Protein AF-A0A3D2IPS2-F1 (afdb_monomer_lite)

Secondary structure (DSSP, 8-state):
--PPP----PPPPSS-SEEEEEEEEEE-HHHHHTT-HHHHHHHHHHHS---SSSSEEEEEEEES-S----BSS-BTTBTT-SEE--TT----TTS---EETTTTEE-SS---TTSBS-SSS-EEEEEE-TT--BTTB--TT--EEEEEE-S-SS-TTS---TTTS-TTSHHHHHHHHHHHHHHS-EEEEEEEEES-B-HHHH-B---TTS--SS-TTS-SSB-HHHHHHHHHSSTTTT--SS-SSS---EEEEEEESTT---HHHHHHHTTTEEEEEE-SSPPPTT-S--SPEE-TTSPEEP-HHHHHT-GGGHHHHSSTTHHHHHHHHHHHHHHHHHH-SSSTTTT-----EEEEHHHHHHTTHHHHHHHHHHHHHHHHH-TTTT------SS--

Sequence (396 aa):
LSGQEDETAPVRSTNPQRKRTILLYDCGSDLETDAGLASYNLKQILRSRFSSDDDITFLVMTGGSHKWQLDNDNDPGNENGYLTFPEGSNLPGDAVVPYDFNNRTYGDEQSDPESQISNVYNQIWEARGADAKINNEDDPNAGKLVLLDGDGITGDNEPVQATEELMSDPAILKAFINYGAANYPAEKYDLILWDHGGGPKSGFGVDEHHDDSDDWSAPSIMSFEGIIEALSDNAVTNNDADGDGRKDKFDFINFDACLMNSVELALVMADYTDYYIASAETEPGYGQYYGPCADQDGKQYKGWLDELGNPANDEKYNAADGTYELGKVIVDDFYNFYEKETGDGASQEGTLAVVDTKKMMDSQFVNTLTALTDVIRAEAGNVEEDGLHFYDELKS

Radius of gyration: 22.58 Å; chains: 1; bounding box: 70×54×57 Å

Structure (mmCIF, N/CA/C/O backbone):
data_AF-A0A3D2IPS2-F1
#
_entry.id   AF-A0A3D2IPS2-F1
#
loop_
_atom_site.group_PDB
_atom_site.id
_atom_site.type_symbol
_atom_site.label_atom_id
_atom_site.label_alt_id
_atom_site.label_comp_id
_atom_site.label_asym_id
_atom_site.label_entity_id
_atom_site.label_seq_id
_atom_site.pdbx_PDB_ins_code
_atom_site.Cartn_x
_atom_site.Cartn_y
_atom_site.Cartn_z
_atom_site.occupancy
_atom_site.B_iso_or_equiv
_atom_site.auth_seq_id
_atom_site.auth_comp_id
_atom_site.auth_asym_id
_atom_site.auth_atom_id
_atom_site.pdbx_PDB_model_num
ATOM 1 N N . LEU A 1 1 ? -28.437 -14.613 -19.390 1.00 38.91 1 LEU A N 1
ATOM 2 C CA . LEU A 1 1 ? -28.383 -15.186 -18.028 1.00 38.91 1 LEU A CA 1
ATOM 3 C C . LEU A 1 1 ? -28.128 -16.684 -18.144 1.00 38.91 1 LEU A C 1
ATOM 5 O O . LEU A 1 1 ? -29.037 -17.493 -18.012 1.00 38.91 1 LEU A O 1
ATOM 9 N N . SER A 1 2 ? -26.895 -17.028 -18.495 1.00 31.05 2 SER A N 1
ATOM 10 C CA . SER A 1 2 ? -26.326 -18.368 -18.368 1.00 31.05 2 SER A CA 1
ATOM 11 C C . SER A 1 2 ? -25.136 -18.178 -17.445 1.00 31.05 2 SER A C 1
ATOM 13 O O . SER A 1 2 ? -24.244 -17.408 -17.791 1.00 31.05 2 SER A O 1
ATOM 15 N N . GLY A 1 3 ? -25.217 -18.761 -16.250 1.00 35.22 3 GLY A N 1
ATOM 16 C CA . GLY A 1 3 ? -24.200 -18.623 -15.219 1.00 35.22 3 GLY A CA 1
ATOM 17 C C . GLY A 1 3 ? -22.867 -19.186 -15.689 1.00 35.22 3 GLY A C 1
ATOM 18 O O . GLY A 1 3 ? -22.812 -20.316 -16.177 1.00 35.22 3 GLY A O 1
ATOM 19 N N . GLN A 1 4 ? -21.826 -18.377 -15.545 1.00 30.58 4 GLN A N 1
ATOM 20 C CA . GLN A 1 4 ? -20.520 -18.893 -15.180 1.00 30.58 4 GLN A CA 1
ATOM 21 C C . GLN A 1 4 ? -20.564 -19.091 -13.668 1.00 30.58 4 GLN A C 1
ATOM 23 O O . GLN A 1 4 ? -21.071 -18.239 -12.938 1.00 30.58 4 GLN A O 1
ATOM 28 N N . GLU A 1 5 ? -20.187 -20.288 -13.242 1.00 33.06 5 GLU A N 1
ATOM 29 C CA . GLU A 1 5 ? -19.979 -20.610 -11.840 1.00 33.06 5 GLU A CA 1
ATOM 30 C C . GLU A 1 5 ? -18.880 -19.675 -11.325 1.00 33.06 5 GLU A C 1
ATOM 32 O O . GLU A 1 5 ? -17.819 -19.602 -11.940 1.00 33.06 5 GLU A O 1
ATOM 37 N N . ASP A 1 6 ? -19.178 -18.931 -10.256 1.00 36.41 6 ASP A N 1
ATOM 38 C CA . ASP A 1 6 ? -18.182 -18.239 -9.436 1.00 36.41 6 ASP A CA 1
ATOM 39 C C . ASP A 1 6 ? -17.097 -19.264 -9.088 1.00 36.41 6 ASP A C 1
ATOM 41 O O . ASP A 1 6 ? -17.356 -20.218 -8.342 1.00 36.41 6 ASP A O 1
ATOM 45 N N . GLU A 1 7 ? -15.900 -19.107 -9.651 1.00 40.72 7 GLU A N 1
ATOM 46 C CA . GLU A 1 7 ? -14.725 -19.738 -9.073 1.00 40.72 7 GLU A CA 1
ATOM 47 C C . GLU A 1 7 ? -14.588 -19.155 -7.672 1.00 40.72 7 GLU A C 1
ATOM 49 O O . GLU A 1 7 ? -14.334 -17.968 -7.483 1.00 40.72 7 GLU A O 1
ATOM 54 N N . THR A 1 8 ? -14.866 -19.988 -6.670 1.00 45.81 8 THR A N 1
ATOM 55 C CA . THR A 1 8 ? -14.713 -19.626 -5.265 1.00 45.81 8 THR A CA 1
ATOM 56 C C . THR A 1 8 ? -13.324 -19.031 -5.075 1.00 45.81 8 THR A C 1
ATOM 58 O O . THR A 1 8 ? -12.347 -19.715 -5.392 1.00 45.81 8 THR A O 1
ATOM 61 N N . ALA A 1 9 ? -13.252 -17.791 -4.580 1.00 46.38 9 ALA A N 1
ATOM 62 C CA . ALA A 1 9 ? -11.997 -17.102 -4.302 1.00 46.38 9 ALA A CA 1
ATOM 63 C C . ALA A 1 9 ? -10.993 -18.050 -3.611 1.00 46.38 9 ALA A C 1
ATOM 65 O O . ALA A 1 9 ? -11.408 -18.869 -2.779 1.00 46.38 9 ALA A O 1
ATOM 66 N N . PRO A 1 10 ? -9.692 -17.985 -3.956 1.00 53.47 10 PRO A N 1
ATOM 67 C CA . PRO A 1 10 ? -8.694 -18.869 -3.371 1.00 53.47 10 PRO A CA 1
ATOM 68 C C . PRO A 1 10 ? -8.738 -18.769 -1.840 1.00 53.47 10 PRO A C 1
ATOM 70 O O . PRO A 1 10 ? -8.669 -17.687 -1.267 1.00 53.47 10 PRO A O 1
ATOM 73 N N . VAL A 1 11 ? -8.903 -19.914 -1.176 1.00 53.75 11 VAL A N 1
ATOM 74 C CA . VAL A 1 11 ? -9.004 -20.001 0.288 1.00 53.75 11 VAL A CA 1
ATOM 75 C C . VAL A 1 11 ? -7.608 -19.876 0.898 1.00 53.75 11 VAL A C 1
ATOM 77 O O . VAL A 1 11 ? -6.673 -20.531 0.426 1.00 53.75 11 VAL A O 1
ATOM 80 N N . ARG A 1 12 ? -7.469 -19.083 1.971 1.00 62.00 12 ARG A N 1
ATOM 81 C CA . ARG A 1 12 ? -6.214 -18.932 2.729 1.00 62.00 12 ARG A CA 1
ATOM 82 C C . ARG A 1 12 ? -5.661 -20.303 3.128 1.00 62.00 12 ARG A C 1
ATOM 84 O O . ARG A 1 12 ? -6.382 -21.152 3.656 1.00 62.00 12 ARG A O 1
ATOM 91 N N . SER A 1 13 ? -4.361 -20.525 2.918 1.00 56.34 13 SER A N 1
ATOM 92 C CA . SER A 1 13 ? -3.699 -21.741 3.409 1.00 56.34 13 SER A CA 1
ATOM 93 C C . SER A 1 13 ? -3.808 -21.820 4.934 1.00 56.34 13 SER A C 1
ATOM 95 O O . SER A 1 13 ? -3.356 -20.923 5.640 1.00 56.34 13 SER A O 1
ATOM 97 N N . THR A 1 14 ? -4.322 -22.935 5.459 1.00 56.62 14 THR A N 1
ATOM 98 C CA . THR A 1 14 ? -4.416 -23.189 6.910 1.00 56.62 14 THR A CA 1
ATOM 99 C C . THR A 1 14 ? -3.068 -23.543 7.554 1.00 56.62 14 THR A C 1
ATOM 101 O O . THR A 1 14 ? -3.025 -23.939 8.717 1.00 56.62 14 THR A O 1
ATOM 104 N N . ASN A 1 15 ? -1.970 -23.502 6.794 1.00 60.91 15 ASN A N 1
ATOM 105 C CA . ASN A 1 15 ? -0.614 -23.712 7.290 1.00 60.91 15 ASN A CA 1
ATOM 106 C C . ASN A 1 15 ? 0.248 -22.515 6.854 1.00 60.91 15 ASN A C 1
ATOM 108 O O . ASN A 1 15 ? 0.754 -22.526 5.722 1.00 60.91 15 ASN A O 1
ATOM 112 N N . PRO A 1 16 ? 0.346 -21.465 7.689 1.00 68.75 16 PRO A N 1
ATOM 113 C CA . PRO A 1 16 ? 1.116 -20.278 7.355 1.00 68.75 16 PRO A CA 1
ATOM 114 C C . PRO A 1 16 ? 2.592 -20.652 7.217 1.00 68.75 16 PRO A C 1
ATOM 116 O O . PRO A 1 16 ? 3.128 -21.441 7.996 1.00 68.75 16 PRO A O 1
ATOM 119 N N . GLN A 1 17 ? 3.240 -20.118 6.185 1.00 81.06 17 GLN A N 1
ATOM 120 C CA . GLN A 1 17 ? 4.670 -20.341 5.945 1.00 81.06 17 GLN A CA 1
ATOM 121 C C . GLN A 1 17 ? 5.526 -19.197 6.485 1.00 81.06 17 GLN A C 1
ATOM 123 O O . GLN A 1 17 ? 6.740 -19.343 6.574 1.00 81.06 17 GLN A O 1
ATOM 128 N N . ARG A 1 18 ? 4.884 -18.071 6.808 1.00 89.62 18 ARG A N 1
ATOM 129 C CA . ARG A 1 18 ? 5.494 -16.797 7.185 1.00 89.62 18 ARG A CA 1
ATOM 130 C C . ARG A 1 18 ? 4.737 -16.189 8.354 1.00 89.62 18 ARG A C 1
ATOM 132 O O . ARG A 1 18 ? 3.548 -16.465 8.535 1.00 89.62 18 ARG A O 1
ATOM 139 N N . LYS A 1 19 ? 5.393 -15.310 9.102 1.00 92.50 19 LYS A N 1
ATOM 140 C CA . LYS A 1 19 ? 4.751 -14.584 10.201 1.00 92.50 19 LYS A CA 1
ATOM 141 C C . LYS A 1 19 ? 3.864 -13.460 9.680 1.00 92.50 19 LYS A C 1
ATOM 143 O O . LYS A 1 19 ? 2.748 -13.297 10.161 1.00 92.50 19 LYS A O 1
ATOM 148 N N . ARG A 1 20 ? 4.321 -12.703 8.680 1.00 94.75 20 ARG A N 1
ATOM 149 C CA . ARG A 1 20 ? 3.617 -11.502 8.208 1.00 94.75 20 ARG A CA 1
ATOM 150 C C . ARG A 1 20 ? 3.747 -11.324 6.699 1.00 94.75 20 ARG A C 1
ATOM 152 O O . ARG A 1 20 ? 4.826 -11.505 6.145 1.00 94.75 20 ARG A O 1
ATOM 159 N N . THR A 1 21 ? 2.650 -10.969 6.040 1.00 97.38 21 THR A N 1
ATOM 160 C CA . THR A 1 21 ? 2.639 -10.491 4.651 1.00 97.38 21 THR A CA 1
ATOM 161 C C . THR A 1 21 ? 2.050 -9.090 4.614 1.00 97.38 21 THR A C 1
ATOM 163 O O . THR A 1 21 ? 0.919 -8.883 5.045 1.00 97.38 21 THR A O 1
ATOM 166 N N . ILE A 1 22 ? 2.834 -8.138 4.118 1.00 98.56 22 ILE A N 1
ATOM 167 C CA . ILE A 1 22 ? 2.465 -6.734 3.952 1.00 98.56 22 ILE A CA 1
ATOM 168 C C . ILE A 1 22 ? 2.193 -6.509 2.469 1.00 98.56 22 ILE A C 1
ATOM 170 O O . ILE A 1 22 ? 3.029 -6.847 1.631 1.00 98.56 22 ILE A O 1
ATOM 174 N N . LEU A 1 23 ? 1.025 -5.967 2.153 1.00 98.88 23 LEU A N 1
ATOM 175 C CA . LEU A 1 23 ? 0.583 -5.660 0.799 1.00 98.88 23 LEU A CA 1
ATOM 176 C C . LEU A 1 23 ? 0.580 -4.144 0.627 1.00 98.88 23 LEU A C 1
ATOM 178 O O . LEU A 1 23 ? -0.169 -3.463 1.316 1.00 98.88 23 LEU A O 1
ATOM 182 N N . LEU A 1 24 ? 1.392 -3.617 -0.282 1.00 98.88 24 LEU A N 1
ATOM 183 C CA . LEU A 1 24 ? 1.357 -2.218 -0.693 1.00 98.88 24 LEU A CA 1
ATOM 184 C C . LEU A 1 24 ? 0.691 -2.116 -2.063 1.00 98.88 24 LEU A C 1
ATOM 186 O O . LEU A 1 24 ? 1.217 -2.619 -3.052 1.00 98.88 24 LEU A O 1
ATOM 190 N N . TYR A 1 25 ? -0.473 -1.480 -2.104 1.00 98.81 25 TYR A N 1
ATOM 191 C CA . TYR A 1 25 ? -1.152 -1.099 -3.333 1.00 98.81 25 TYR A CA 1
ATOM 192 C C . TYR A 1 25 ? -0.719 0.326 -3.693 1.00 98.81 25 TYR A C 1
ATOM 194 O O . TYR A 1 25 ? -1.223 1.294 -3.119 1.00 98.81 25 TYR A O 1
ATOM 202 N N . ASP A 1 26 ? 0.279 0.422 -4.570 1.00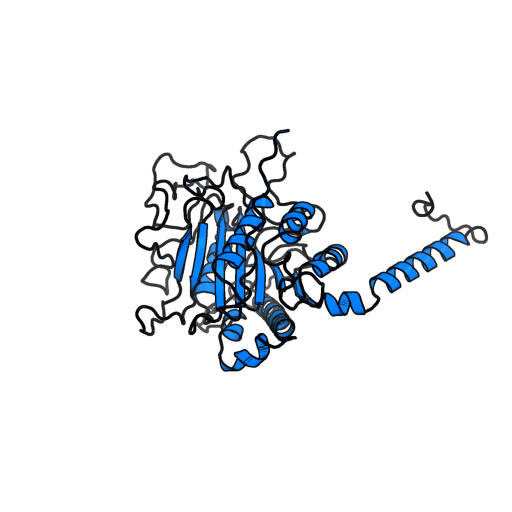 98.44 26 ASP A N 1
ATOM 203 C CA . ASP A 1 26 ? 1.006 1.645 -4.916 1.00 98.44 26 ASP A CA 1
ATOM 204 C C . ASP A 1 26 ? 0.421 2.246 -6.203 1.00 98.44 26 ASP A C 1
ATOM 206 O O . ASP A 1 26 ? 0.904 2.011 -7.318 1.00 98.44 26 ASP A O 1
ATOM 210 N N . CYS A 1 27 ? -0.705 2.950 -6.054 1.00 97.44 27 CYS A N 1
ATOM 211 C CA . CYS A 1 27 ? -1.354 3.647 -7.160 1.00 97.44 27 CYS A CA 1
ATOM 212 C C . CYS A 1 27 ? -0.588 4.952 -7.405 1.00 97.44 27 CYS A C 1
ATOM 214 O O . CYS A 1 27 ? -0.732 5.915 -6.661 1.00 97.44 27 CYS A O 1
ATOM 216 N N . GLY A 1 28 ? 0.294 4.954 -8.407 1.00 95.38 28 GLY A N 1
ATOM 217 C CA . GLY A 1 28 ? 1.322 5.986 -8.540 1.00 95.38 28 GLY A CA 1
ATOM 218 C C . GLY A 1 28 ? 0.775 7.381 -8.855 1.00 95.38 28 GLY A C 1
ATOM 219 O O . GLY A 1 28 ? 1.326 8.363 -8.362 1.00 95.38 28 GLY A O 1
ATOM 220 N N . SER A 1 29 ? -0.285 7.458 -9.665 1.00 94.06 29 SER A N 1
ATOM 221 C CA . SER A 1 29 ? -0.944 8.699 -10.093 1.00 94.06 29 SER A CA 1
ATOM 222 C C . SER A 1 29 ? 0.012 9.785 -10.625 1.00 94.06 29 SER A C 1
ATOM 224 O O . SER A 1 29 ? 1.144 9.519 -11.055 1.00 94.06 29 SER A O 1
ATOM 226 N N . ASP A 1 30 ? -0.440 11.041 -10.586 1.00 91.69 30 ASP A N 1
ATOM 227 C CA . ASP A 1 30 ? 0.395 12.212 -10.836 1.00 91.69 30 ASP A CA 1
ATOM 228 C C . ASP A 1 30 ? 1.456 12.416 -9.738 1.00 91.69 30 ASP A C 1
ATOM 230 O O . ASP A 1 30 ? 2.482 13.053 -9.992 1.00 91.69 30 ASP A O 1
ATOM 234 N N . LEU A 1 31 ? 1.279 11.845 -8.538 1.00 94.00 31 LEU A N 1
ATOM 235 C CA . LEU A 1 31 ? 2.295 11.900 -7.479 1.00 94.00 31 LEU A CA 1
ATOM 236 C C . LEU A 1 31 ? 3.590 11.182 -7.886 1.00 94.00 31 LEU A C 1
ATOM 238 O O . LEU A 1 31 ? 4.688 11.603 -7.506 1.00 94.00 31 LEU A O 1
ATOM 242 N N . GLU A 1 32 ? 3.486 10.138 -8.700 1.00 95.31 32 GLU A N 1
ATOM 243 C CA . GLU A 1 32 ? 4.620 9.440 -9.288 1.00 95.31 32 GLU A CA 1
ATOM 244 C C . GLU A 1 32 ? 5.043 10.068 -10.620 1.00 95.31 32 GLU A C 1
ATOM 246 O O . GLU A 1 32 ? 6.216 10.430 -10.777 1.00 95.31 32 GLU A O 1
ATOM 251 N N . THR A 1 33 ? 4.097 10.301 -11.537 1.00 93.56 33 THR A N 1
ATOM 252 C CA . THR A 1 33 ? 4.396 10.856 -12.870 1.00 93.56 33 THR A CA 1
ATOM 253 C C . THR A 1 33 ? 5.095 12.211 -12.790 1.00 93.56 33 THR A C 1
ATOM 255 O O . THR A 1 33 ? 6.082 12.445 -13.501 1.00 93.56 33 THR A O 1
ATOM 258 N N . ASP A 1 34 ? 4.626 13.093 -11.901 1.00 91.81 34 ASP A N 1
ATOM 259 C CA . ASP A 1 34 ? 5.105 14.469 -11.801 1.00 91.81 34 ASP A CA 1
ATOM 260 C C . ASP A 1 34 ? 6.171 14.650 -10.713 1.00 91.81 34 ASP A C 1
ATOM 262 O O . ASP A 1 34 ? 7.070 15.484 -10.876 1.00 91.81 34 ASP A O 1
ATOM 266 N N . ALA A 1 35 ? 6.105 13.883 -9.618 1.00 92.31 35 ALA A N 1
ATOM 267 C CA . ALA A 1 35 ? 6.929 14.130 -8.431 1.00 92.31 35 ALA A CA 1
ATOM 268 C C . ALA A 1 35 ? 7.796 12.947 -7.960 1.00 92.31 35 ALA A C 1
ATOM 270 O O . ALA A 1 35 ? 8.733 13.178 -7.192 1.00 92.31 35 ALA A O 1
ATOM 271 N N . GLY A 1 36 ? 7.561 11.724 -8.444 1.00 93.75 36 GLY A N 1
ATOM 272 C CA . GLY A 1 36 ? 8.387 10.552 -8.127 1.00 93.75 36 GLY A CA 1
ATOM 273 C C . GLY A 1 36 ? 8.260 10.095 -6.674 1.00 93.75 36 GLY A C 1
ATOM 274 O O . GLY A 1 36 ? 9.229 9.596 -6.092 1.00 93.75 36 GLY A O 1
ATOM 275 N N . LEU A 1 37 ? 7.110 10.367 -6.048 1.00 94.19 37 LEU A N 1
ATOM 276 C CA . LEU A 1 37 ? 6.898 10.173 -4.614 1.00 94.19 37 LEU A CA 1
ATOM 277 C C . LEU A 1 37 ? 6.691 8.695 -4.252 1.00 94.19 37 LEU A C 1
ATOM 279 O O . LEU A 1 37 ? 7.226 8.257 -3.231 1.00 94.19 37 LEU A O 1
ATOM 283 N N . ALA A 1 38 ? 6.035 7.907 -5.110 1.00 96.25 38 ALA A N 1
ATOM 284 C CA . ALA A 1 38 ? 5.934 6.457 -4.931 1.00 96.25 38 ALA A CA 1
ATOM 285 C C . ALA A 1 38 ? 7.332 5.827 -5.014 1.00 96.25 38 ALA A C 1
ATOM 287 O O . ALA A 1 38 ? 7.790 5.144 -4.097 1.00 96.25 38 ALA A O 1
ATOM 288 N N . SER A 1 39 ? 8.104 6.197 -6.040 1.00 94.81 39 SER A N 1
ATOM 289 C CA . SER A 1 39 ? 9.503 5.791 -6.202 1.00 94.81 39 SER A CA 1
ATOM 290 C C . SER A 1 39 ? 10.391 6.190 -5.018 1.00 94.81 39 SER A C 1
ATOM 292 O O . SER A 1 39 ? 11.286 5.434 -4.626 1.00 94.81 39 SER A O 1
ATOM 294 N N . TYR A 1 40 ? 10.159 7.359 -4.413 1.00 92.38 40 TYR A N 1
ATOM 295 C CA . TYR A 1 40 ? 10.849 7.777 -3.190 1.00 92.38 40 TYR A CA 1
ATOM 296 C C . TYR A 1 40 ? 10.544 6.834 -2.014 1.00 92.38 40 TYR A C 1
ATOM 298 O O . TYR A 1 40 ? 11.466 6.418 -1.303 1.00 92.38 40 TYR A O 1
ATOM 306 N N . ASN A 1 41 ? 9.280 6.448 -1.834 1.00 94.69 41 ASN A N 1
ATOM 307 C CA . ASN A 1 41 ? 8.853 5.516 -0.790 1.00 94.69 41 ASN A CA 1
ATOM 308 C C . ASN A 1 41 ? 9.366 4.095 -1.028 1.00 94.69 41 ASN A C 1
ATOM 310 O O . ASN A 1 41 ? 9.907 3.484 -0.104 1.00 94.69 41 ASN A O 1
ATOM 314 N N . LEU A 1 42 ? 9.349 3.612 -2.270 1.00 94.94 42 LEU A N 1
ATOM 315 C CA . LEU A 1 42 ? 9.969 2.339 -2.635 1.00 94.94 42 LEU A CA 1
ATOM 316 C C . LEU A 1 42 ? 11.463 2.334 -2.290 1.00 94.94 42 LEU A C 1
ATOM 318 O O . LEU A 1 42 ? 11.943 1.398 -1.655 1.00 94.94 42 LEU A O 1
ATOM 322 N N . LYS A 1 43 ? 12.210 3.406 -2.588 1.00 90.62 43 LYS A N 1
ATOM 323 C CA . LYS A 1 43 ? 13.625 3.506 -2.180 1.00 90.62 43 LYS A CA 1
ATOM 324 C C . LYS A 1 43 ? 13.804 3.438 -0.662 1.00 90.62 43 LYS A C 1
ATOM 326 O O . LYS A 1 43 ? 14.760 2.812 -0.208 1.00 90.62 43 LYS A O 1
ATOM 331 N N . GLN A 1 44 ? 12.924 4.059 0.127 1.00 90.06 44 GLN A N 1
ATOM 332 C CA . GLN A 1 44 ? 12.962 3.934 1.590 1.00 90.06 44 GLN A CA 1
ATOM 333 C C . GLN A 1 44 ? 12.735 2.484 2.030 1.00 90.06 44 GLN A C 1
ATOM 335 O O . GLN A 1 44 ? 13.539 1.962 2.800 1.00 90.06 44 GLN A O 1
ATOM 340 N N . ILE A 1 45 ? 11.700 1.823 1.500 1.00 93.94 45 ILE A N 1
ATOM 341 C CA . ILE A 1 45 ? 11.381 0.417 1.790 1.00 93.94 45 ILE A CA 1
ATOM 342 C C . ILE A 1 45 ? 12.591 -0.471 1.483 1.00 93.94 45 ILE A C 1
ATOM 344 O O . ILE A 1 45 ? 13.059 -1.203 2.350 1.00 93.94 45 ILE A O 1
ATOM 348 N N . LEU A 1 46 ? 13.169 -0.358 0.286 1.00 91.31 46 LEU A N 1
ATOM 349 C CA . LEU A 1 46 ? 14.297 -1.188 -0.152 1.00 91.31 46 LEU A CA 1
ATOM 350 C C . LEU A 1 46 ? 15.584 -0.941 0.650 1.00 91.31 46 LEU A C 1
ATOM 352 O O . LEU A 1 46 ? 16.455 -1.807 0.711 1.00 91.31 46 LEU A O 1
ATOM 356 N N . ARG A 1 47 ? 15.725 0.227 1.284 1.00 88.31 47 ARG A N 1
ATOM 357 C CA . ARG A 1 47 ? 16.858 0.538 2.170 1.00 88.31 47 ARG A CA 1
ATOM 358 C C . ARG A 1 47 ? 16.655 0.030 3.603 1.00 88.31 47 ARG A C 1
ATOM 360 O O . ARG A 1 47 ? 17.636 -0.059 4.341 1.00 88.31 47 ARG A O 1
ATOM 367 N N . SER A 1 48 ? 15.430 -0.318 3.992 1.00 90.56 48 SER A N 1
ATOM 368 C CA . SER A 1 48 ? 15.111 -0.866 5.316 1.00 90.56 48 SER A CA 1
ATOM 369 C C . SER A 1 48 ? 15.617 -2.292 5.488 1.00 90.56 48 SER A C 1
ATOM 371 O O . SER A 1 48 ? 15.819 -3.024 4.521 1.00 90.56 48 SER A O 1
ATOM 373 N N . ARG A 1 49 ? 15.795 -2.719 6.738 1.00 90.56 49 ARG A N 1
ATOM 374 C CA . ARG A 1 49 ? 16.243 -4.070 7.098 1.00 90.56 49 ARG A CA 1
ATOM 375 C C . ARG A 1 49 ? 15.098 -4.872 7.714 1.00 90.56 49 ARG A C 1
ATOM 377 O O . ARG A 1 49 ? 14.910 -4.805 8.925 1.00 90.56 49 ARG A O 1
ATOM 384 N N . PHE A 1 50 ? 14.339 -5.590 6.886 1.00 91.56 50 PHE A N 1
ATOM 385 C CA . PHE A 1 50 ? 13.148 -6.342 7.310 1.00 91.56 50 PHE A CA 1
ATOM 386 C C . PHE A 1 50 ? 13.040 -7.769 6.765 1.00 91.56 50 PHE A C 1
ATOM 388 O O . PHE A 1 50 ? 12.076 -8.458 7.074 1.00 91.56 50 PHE A O 1
ATOM 395 N N . SER A 1 51 ? 14.003 -8.223 5.964 1.00 89.25 51 SER A N 1
ATOM 396 C CA . SER A 1 51 ? 13.851 -9.410 5.107 1.00 89.25 51 SER A CA 1
ATOM 397 C C . SER A 1 51 ? 14.948 -10.464 5.302 1.00 89.25 51 SER A C 1
ATOM 399 O O . SER A 1 51 ? 15.191 -11.292 4.428 1.00 89.25 51 SER A O 1
ATOM 401 N N . SER A 1 52 ? 15.653 -10.446 6.439 1.00 83.56 52 SER A N 1
ATOM 402 C CA . SER A 1 52 ? 16.822 -11.316 6.660 1.00 83.56 52 SER A CA 1
ATOM 403 C C . SER A 1 52 ? 16.538 -12.824 6.808 1.00 83.56 52 SER A C 1
ATOM 405 O O . SER A 1 52 ? 17.469 -13.630 6.650 1.00 83.56 52 SER A O 1
ATOM 407 N N . ASP A 1 53 ? 15.304 -13.213 7.139 1.00 80.62 53 ASP A N 1
ATOM 408 C CA . ASP A 1 53 ? 14.904 -14.581 7.499 1.00 80.62 53 ASP A CA 1
ATOM 409 C C . ASP A 1 53 ? 13.642 -15.097 6.779 1.00 80.62 53 ASP A C 1
ATOM 411 O O . ASP A 1 53 ? 13.167 -16.180 7.109 1.00 80.62 53 ASP A O 1
ATOM 415 N N . ASP A 1 54 ? 13.151 -14.370 5.768 1.00 83.00 54 ASP A N 1
ATOM 416 C CA . ASP A 1 54 ? 11.943 -14.674 4.980 1.00 83.00 54 ASP A CA 1
ATOM 417 C C . ASP A 1 54 ? 10.621 -14.753 5.793 1.00 83.00 54 ASP A C 1
ATOM 419 O O . ASP A 1 54 ? 9.575 -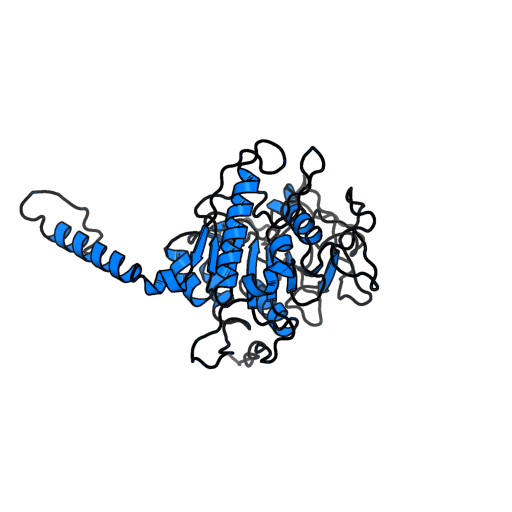15.088 5.229 1.00 83.00 54 ASP A O 1
ATOM 423 N N . ASP A 1 55 ? 10.623 -14.412 7.092 1.00 90.19 55 ASP A N 1
ATOM 424 C CA . ASP A 1 55 ? 9.423 -14.431 7.951 1.00 90.19 55 ASP A CA 1
ATOM 425 C C . ASP A 1 55 ? 8.445 -13.284 7.635 1.00 90.19 55 ASP A C 1
ATOM 427 O O . ASP A 1 55 ? 7.245 -13.384 7.927 1.00 90.19 55 ASP A O 1
ATOM 431 N N . ILE A 1 56 ? 8.961 -12.201 7.051 1.00 93.38 56 ILE A N 1
ATOM 432 C CA . ILE A 1 56 ? 8.206 -11.041 6.579 1.00 93.38 56 ILE A CA 1
ATOM 433 C C . ILE A 1 56 ? 8.299 -11.005 5.056 1.00 93.38 56 ILE A C 1
ATOM 435 O O . ILE A 1 56 ? 9.387 -10.898 4.492 1.00 93.38 56 ILE A O 1
ATOM 439 N N . THR A 1 57 ? 7.148 -11.034 4.392 1.00 96.25 57 THR A N 1
ATOM 440 C CA . THR A 1 57 ? 7.041 -10.738 2.961 1.00 96.25 57 THR A CA 1
ATOM 441 C C . THR A 1 57 ? 6.413 -9.369 2.771 1.00 96.25 57 THR A C 1
ATOM 443 O O . THR A 1 57 ? 5.394 -9.065 3.386 1.00 96.25 57 THR A O 1
ATOM 446 N N . PHE A 1 58 ? 7.000 -8.563 1.890 1.00 98.00 58 PHE A N 1
ATOM 447 C CA . PHE A 1 58 ? 6.460 -7.273 1.480 1.00 98.00 58 PHE A CA 1
ATOM 448 C C . PHE A 1 58 ? 6.192 -7.329 -0.026 1.00 98.00 58 PHE A C 1
ATOM 450 O O . PHE A 1 58 ? 7.127 -7.428 -0.819 1.00 98.00 58 PHE A O 1
ATOM 457 N N . LEU A 1 59 ? 4.920 -7.316 -0.414 1.00 98.75 59 LEU A N 1
ATOM 458 C CA . LEU A 1 59 ? 4.494 -7.302 -1.811 1.00 98.75 59 LEU A CA 1
ATOM 459 C C . LEU A 1 59 ? 4.073 -5.894 -2.203 1.00 98.75 59 LEU A C 1
ATOM 461 O O . LEU A 1 59 ? 3.429 -5.203 -1.417 1.00 98.75 59 LEU A O 1
ATOM 465 N N . VAL A 1 60 ? 4.401 -5.499 -3.425 1.00 98.88 60 VAL A N 1
ATOM 466 C CA . VAL A 1 60 ? 4.033 -4.201 -3.992 1.00 98.88 60 VAL A CA 1
ATOM 467 C C . VAL A 1 60 ? 3.299 -4.438 -5.300 1.00 98.88 60 VAL A C 1
ATOM 469 O O . VAL A 1 60 ? 3.820 -5.143 -6.161 1.00 98.88 60 VAL A O 1
ATOM 472 N N . MET A 1 61 ? 2.119 -3.848 -5.457 1.00 98.69 61 MET A N 1
ATOM 473 C CA . MET A 1 61 ? 1.480 -3.697 -6.758 1.00 98.69 61 MET A CA 1
ATOM 474 C C . MET A 1 61 ? 1.692 -2.275 -7.251 1.00 98.69 61 MET A C 1
ATOM 476 O O . MET A 1 61 ? 1.271 -1.337 -6.584 1.00 98.69 61 MET A O 1
ATOM 480 N N . THR A 1 62 ? 2.332 -2.132 -8.405 1.00 98.62 62 THR A N 1
ATOM 481 C CA . THR A 1 62 ? 2.618 -0.839 -9.032 1.00 98.62 62 THR A CA 1
ATOM 482 C C . THR A 1 62 ? 1.726 -0.657 -10.250 1.00 98.62 62 THR A C 1
ATOM 484 O O . THR A 1 62 ? 1.681 -1.545 -11.104 1.00 98.62 62 THR A O 1
ATOM 487 N N . GLY A 1 63 ? 1.063 0.490 -10.355 1.00 97.25 63 GLY A N 1
ATOM 488 C CA . GLY A 1 63 ? 0.204 0.838 -11.484 1.00 97.25 63 GLY A CA 1
ATOM 489 C C . GLY A 1 63 ? -0.273 2.287 -11.421 1.00 97.25 63 GLY A C 1
ATOM 490 O O . GLY A 1 63 ? 0.186 3.066 -10.588 1.00 97.25 63 GLY A O 1
ATOM 491 N N . GLY A 1 64 ? -1.203 2.660 -12.298 1.00 95.12 64 GLY A N 1
ATOM 492 C CA . GLY A 1 64 ? -1.945 3.923 -12.188 1.00 95.12 64 GLY A CA 1
ATOM 493 C C . GLY A 1 64 ? -1.187 5.219 -12.497 1.00 95.12 64 GLY A C 1
ATOM 494 O O . GLY A 1 64 ? -1.764 6.294 -12.374 1.00 95.12 64 GLY A O 1
ATOM 495 N N . SER A 1 65 ? 0.075 5.138 -12.924 1.00 94.88 65 SER A N 1
ATOM 496 C CA . SER A 1 65 ? 0.906 6.285 -13.312 1.00 94.88 65 SER A CA 1
ATOM 497 C C . SER A 1 65 ? 1.380 6.161 -14.759 1.00 94.88 65 SER A C 1
ATOM 499 O O . SER A 1 65 ? 1.801 5.088 -15.200 1.00 94.88 65 SER A O 1
ATOM 501 N N . HIS A 1 66 ? 1.391 7.278 -15.486 1.00 93.44 66 HIS A N 1
ATOM 502 C CA . HIS A 1 66 ? 1.956 7.344 -16.835 1.00 93.44 66 HIS A CA 1
ATOM 503 C C . HIS A 1 66 ? 3.481 7.199 -16.884 1.00 93.44 66 HIS A C 1
ATOM 505 O O . HIS A 1 66 ? 4.046 6.967 -17.963 1.00 93.44 66 HIS A O 1
ATOM 511 N N . LYS A 1 67 ? 4.180 7.364 -15.756 1.00 92.19 67 LYS A N 1
ATOM 512 C CA . LYS A 1 67 ? 5.634 7.246 -15.695 1.00 92.19 67 LYS A CA 1
ATOM 513 C C . LYS A 1 67 ? 6.131 6.966 -14.282 1.00 92.19 67 LYS A C 1
ATOM 515 O O . LYS A 1 67 ? 6.054 7.828 -13.419 1.00 92.19 67 LYS A O 1
ATOM 520 N N . TRP A 1 68 ? 6.862 5.866 -14.146 1.00 95.12 68 TRP A N 1
ATOM 521 C CA . TRP A 1 68 ? 7.670 5.586 -12.965 1.00 95.12 68 TRP A CA 1
ATOM 522 C C . TRP A 1 68 ? 9.077 6.186 -13.063 1.00 95.12 68 TRP A C 1
ATOM 524 O O . TRP A 1 68 ? 9.683 6.243 -14.135 1.00 95.12 68 TRP A O 1
ATOM 534 N N . GLN A 1 69 ? 9.596 6.647 -11.929 1.00 92.88 69 GLN A N 1
ATOM 535 C CA . GLN A 1 69 ? 10.917 7.259 -11.759 1.00 92.88 69 GLN A CA 1
ATOM 536 C C . GLN A 1 69 ? 11.913 6.331 -11.052 1.00 92.88 69 GLN A C 1
ATOM 538 O O . GLN A 1 69 ? 13.088 6.678 -10.908 1.00 92.88 69 GLN A O 1
ATOM 543 N N . LEU A 1 70 ? 11.462 5.160 -10.595 1.00 91.25 70 LEU A N 1
ATOM 544 C CA . LEU A 1 70 ? 12.328 4.083 -10.146 1.00 91.25 70 LEU A CA 1
ATOM 545 C C . LEU A 1 70 ? 12.776 3.290 -11.371 1.00 91.25 70 LEU A C 1
ATOM 547 O O . LEU A 1 70 ? 12.039 2.471 -11.922 1.00 91.25 70 LEU A O 1
ATOM 551 N N . ASP A 1 71 ? 14.004 3.561 -11.783 1.00 83.31 71 ASP A N 1
ATOM 552 C CA . ASP A 1 71 ? 14.663 2.921 -12.907 1.00 83.31 71 ASP A CA 1
ATOM 553 C C . ASP A 1 71 ? 15.854 2.066 -12.444 1.00 83.31 71 ASP A C 1
ATOM 555 O O . ASP A 1 71 ? 16.240 2.025 -11.268 1.00 83.31 71 ASP A O 1
ATOM 559 N N . ASN A 1 72 ? 16.410 1.314 -13.390 1.00 75.69 72 ASN A N 1
ATOM 560 C CA . ASN A 1 72 ? 17.620 0.521 -13.204 1.00 75.69 72 ASN A CA 1
ATOM 561 C C . ASN A 1 72 ? 18.913 1.327 -13.391 1.00 75.69 72 ASN A C 1
ATOM 563 O O . ASN A 1 72 ? 20.006 0.751 -13.340 1.00 75.69 72 ASN A O 1
ATOM 567 N N . ASP A 1 73 ? 18.816 2.644 -13.576 1.00 68.25 73 ASP A N 1
ATOM 568 C CA . ASP A 1 73 ? 19.990 3.497 -13.628 1.00 68.25 73 ASP A CA 1
ATOM 569 C C . ASP A 1 73 ? 20.582 3.687 -12.220 1.00 68.25 73 ASP A C 1
ATOM 571 O O . ASP A 1 73 ? 19.932 3.527 -11.186 1.00 68.25 73 ASP A O 1
ATOM 575 N N . ASN A 1 74 ? 21.887 3.967 -12.173 1.00 61.00 74 ASN A N 1
ATOM 576 C CA . ASN A 1 74 ? 22.650 3.992 -10.924 1.00 61.00 74 ASN A CA 1
ATOM 577 C C . ASN A 1 74 ? 22.156 5.100 -9.975 1.00 61.00 74 ASN A C 1
ATOM 579 O O . ASN A 1 74 ? 22.601 6.249 -10.068 1.00 61.00 74 ASN A O 1
ATOM 583 N N . ASP A 1 75 ? 21.302 4.742 -9.015 1.00 67.19 75 ASP A N 1
ATOM 584 C CA . ASP A 1 75 ? 20.967 5.593 -7.876 1.00 67.19 75 ASP A CA 1
ATOM 585 C C . ASP A 1 75 ? 22.234 5.820 -7.027 1.00 67.19 75 ASP A C 1
ATOM 587 O O . ASP A 1 75 ? 22.957 4.863 -6.718 1.00 67.19 75 ASP A O 1
ATOM 591 N N . PRO A 1 76 ? 22.550 7.065 -6.624 1.00 60.41 76 PRO A N 1
ATOM 592 C CA . PRO A 1 76 ? 23.674 7.334 -5.735 1.00 60.41 76 PRO A CA 1
ATOM 593 C C . PRO A 1 76 ? 23.516 6.577 -4.406 1.00 60.41 76 PRO A C 1
ATOM 595 O O . PRO A 1 76 ? 22.772 6.994 -3.524 1.00 60.41 76 PRO A O 1
ATOM 598 N N . GLY A 1 77 ? 24.239 5.464 -4.255 1.00 60.03 77 GLY A N 1
ATOM 599 C CA . GLY A 1 77 ? 24.127 4.569 -3.098 1.00 60.03 77 GLY A CA 1
ATOM 600 C C . GLY A 1 77 ? 23.623 3.159 -3.417 1.00 60.03 77 GLY A C 1
ATOM 601 O O . GLY A 1 77 ? 23.639 2.330 -2.518 1.00 60.03 77 GLY A O 1
ATOM 602 N N . ASN A 1 78 ? 23.243 2.859 -4.665 1.00 66.88 78 ASN A N 1
ATOM 603 C CA . ASN A 1 78 ? 22.982 1.502 -5.143 1.00 66.88 78 ASN A CA 1
ATOM 604 C C . ASN A 1 78 ? 23.551 1.312 -6.562 1.00 66.88 78 ASN A C 1
ATOM 606 O O . ASN A 1 78 ? 22.900 1.591 -7.564 1.00 66.88 78 ASN A O 1
ATOM 610 N N . GLU A 1 79 ? 24.787 0.811 -6.639 1.00 65.81 79 GLU A N 1
ATOM 611 C CA . GLU A 1 79 ? 25.521 0.613 -7.904 1.00 65.81 79 GLU A CA 1
ATOM 612 C C . GLU A 1 79 ? 24.947 -0.510 -8.793 1.00 65.81 79 GLU A C 1
ATOM 614 O O . GLU A 1 79 ? 25.416 -0.703 -9.911 1.00 65.81 79 GLU A O 1
ATOM 619 N N . ASN A 1 80 ? 23.963 -1.270 -8.299 1.00 71.81 80 ASN A N 1
ATOM 620 C CA . ASN A 1 80 ? 23.394 -2.435 -8.979 1.00 71.81 80 ASN A CA 1
ATOM 621 C C . ASN A 1 80 ? 21.917 -2.230 -9.383 1.00 71.81 80 ASN A C 1
ATOM 623 O O . ASN A 1 80 ? 21.257 -3.219 -9.706 1.00 71.81 80 ASN A O 1
ATOM 627 N N . GLY A 1 81 ? 21.382 -1.002 -9.297 1.00 83.38 81 GLY A N 1
ATOM 628 C CA . GLY A 1 81 ? 19.965 -0.686 -9.552 1.00 83.38 81 GLY A CA 1
ATOM 629 C C . GLY A 1 81 ? 19.008 -1.267 -8.501 1.00 83.38 81 GLY A C 1
ATOM 630 O O . GLY A 1 81 ? 19.422 -2.022 -7.620 1.00 83.38 81 GLY A O 1
ATOM 631 N N . TYR A 1 82 ? 17.718 -0.936 -8.557 1.00 88.50 82 TYR A N 1
ATOM 632 C CA . TYR A 1 82 ? 16.722 -1.472 -7.613 1.00 88.50 82 TYR A CA 1
ATOM 633 C C . TYR A 1 82 ? 15.877 -2.610 -8.179 1.00 88.50 82 TYR A C 1
ATOM 635 O O . TYR A 1 82 ? 15.318 -3.371 -7.393 1.00 88.50 82 TYR A O 1
ATOM 643 N N . LEU A 1 83 ? 15.796 -2.769 -9.499 1.00 92.94 83 LEU A N 1
ATOM 644 C CA . LEU A 1 83 ? 14.870 -3.712 -10.115 1.00 92.94 83 LEU A CA 1
ATOM 645 C C . LEU A 1 83 ? 15.590 -4.996 -10.515 1.00 92.94 83 LEU A C 1
ATOM 647 O O . LEU A 1 83 ? 16.726 -5.000 -10.987 1.00 92.94 83 LEU A O 1
ATOM 651 N N . THR A 1 84 ? 14.918 -6.117 -10.299 1.00 92.88 84 THR A N 1
ATOM 652 C CA . THR A 1 84 ? 15.361 -7.437 -10.737 1.00 92.88 84 THR A CA 1
ATOM 653 C C . THR A 1 84 ? 14.251 -8.071 -11.551 1.00 92.88 84 THR A C 1
ATOM 655 O O . THR A 1 84 ? 13.137 -8.227 -11.057 1.00 92.88 84 THR A O 1
ATOM 658 N N . PHE A 1 85 ? 14.595 -8.486 -12.766 1.00 93.69 85 PHE A N 1
ATOM 659 C CA . PHE A 1 85 ? 13.712 -9.172 -13.701 1.00 93.69 85 PHE A CA 1
ATOM 660 C C . PHE A 1 85 ? 14.206 -10.617 -13.861 1.00 93.69 85 PHE A C 1
ATOM 662 O O . PHE A 1 85 ? 15.163 -10.867 -14.597 1.00 93.69 85 PHE A O 1
ATOM 669 N N . PRO A 1 86 ? 13.658 -11.586 -13.101 1.00 93.31 86 PRO A N 1
ATOM 670 C CA . PRO A 1 86 ? 14.057 -12.984 -13.226 1.00 93.31 86 PRO A CA 1
ATOM 671 C C . PRO A 1 86 ? 13.869 -13.527 -14.648 1.00 93.31 86 PRO A C 1
ATOM 673 O O . PRO A 1 86 ? 12.915 -13.178 -15.345 1.00 93.31 86 PRO A O 1
ATOM 676 N N . GLU A 1 87 ? 14.748 -14.439 -15.072 1.00 89.62 87 GLU A N 1
ATOM 677 C CA . GLU A 1 87 ? 14.602 -15.110 -16.367 1.00 89.62 87 GLU A CA 1
ATOM 678 C C . GLU A 1 87 ? 13.260 -15.857 -16.429 1.00 89.62 87 GLU A C 1
ATOM 680 O O . GLU A 1 87 ? 12.947 -16.665 -15.553 1.00 89.62 87 GLU A O 1
ATOM 685 N N . GLY A 1 88 ? 12.479 -15.598 -17.480 1.00 84.25 88 GLY A N 1
ATOM 686 C CA . GLY A 1 88 ? 11.151 -16.190 -17.648 1.00 84.25 88 GLY A CA 1
ATOM 687 C C . GLY A 1 88 ? 10.024 -15.455 -16.920 1.00 84.25 88 GLY A C 1
ATOM 688 O O . GLY A 1 88 ? 8.933 -16.012 -16.842 1.00 84.25 88 GLY A O 1
ATOM 689 N N . SER A 1 89 ? 10.264 -14.240 -16.414 1.00 84.56 89 SER A N 1
ATOM 690 C CA . SER A 1 89 ? 9.182 -13.354 -15.964 1.00 84.56 89 SER A CA 1
ATOM 691 C C . SER A 1 89 ? 8.211 -13.070 -17.113 1.00 84.56 89 SER A C 1
ATOM 693 O O . SER A 1 89 ? 8.645 -12.877 -18.253 1.00 84.56 89 SER A O 1
ATOM 695 N N . ASN A 1 90 ? 6.912 -13.015 -16.815 1.00 87.94 90 ASN A N 1
ATOM 696 C CA . ASN A 1 90 ? 5.879 -12.588 -17.759 1.00 87.94 90 ASN A CA 1
ATOM 697 C C . ASN A 1 90 ? 5.965 -11.068 -17.956 1.00 87.94 90 ASN A C 1
ATOM 699 O O . ASN A 1 90 ? 5.185 -10.313 -17.396 1.00 87.94 90 ASN A O 1
ATOM 703 N N . LEU A 1 91 ? 6.978 -10.606 -18.690 1.00 93.06 91 LEU A N 1
ATOM 704 C CA . LEU A 1 91 ? 7.203 -9.190 -18.961 1.00 93.06 91 LEU A CA 1
ATOM 705 C C . LEU A 1 91 ? 6.993 -8.907 -20.456 1.00 93.06 91 LEU A C 1
ATOM 707 O O . LEU A 1 91 ? 7.800 -9.356 -21.281 1.00 93.06 91 LEU A O 1
ATOM 711 N N . PRO A 1 92 ? 5.931 -8.177 -20.834 1.00 94.19 92 PRO A N 1
ATOM 712 C CA . PRO A 1 92 ? 5.695 -7.798 -22.220 1.00 94.19 92 PRO A CA 1
ATOM 713 C C . PRO A 1 92 ? 6.809 -6.894 -22.764 1.00 94.19 92 PRO A C 1
ATOM 715 O O . PRO A 1 92 ? 7.357 -6.045 -22.064 1.00 94.19 92 PRO A O 1
ATOM 718 N N . GLY A 1 93 ? 7.139 -7.047 -24.050 1.00 93.50 93 GLY A N 1
ATOM 719 C CA . GLY A 1 93 ? 8.197 -6.253 -24.693 1.00 93.50 93 GLY A CA 1
ATOM 720 C C . GLY A 1 93 ? 7.874 -4.760 -24.826 1.00 93.50 93 GLY A C 1
ATOM 721 O O . GLY A 1 93 ? 8.768 -3.966 -25.092 1.00 93.50 93 GLY A O 1
ATOM 722 N N . ASP A 1 94 ? 6.608 -4.388 -24.646 1.00 94.00 94 ASP A N 1
ATOM 723 C CA . ASP A 1 94 ? 6.097 -3.020 -24.653 1.00 94.00 94 ASP A CA 1
ATOM 724 C C . ASP A 1 94 ? 5.794 -2.490 -23.245 1.00 94.00 94 ASP A C 1
ATOM 726 O O . ASP A 1 94 ? 5.138 -1.463 -23.115 1.00 94.00 94 ASP A O 1
ATOM 730 N N . ALA A 1 95 ? 6.294 -3.151 -22.193 1.00 94.94 95 ALA A N 1
ATOM 731 C CA . ALA A 1 95 ? 6.042 -2.755 -20.810 1.00 94.94 95 ALA A CA 1
ATOM 732 C C . ALA A 1 95 ? 6.524 -1.335 -20.470 1.00 94.94 95 ALA A C 1
ATOM 734 O O . ALA A 1 95 ? 6.021 -0.733 -19.523 1.00 94.94 95 ALA A O 1
ATOM 735 N N . VAL A 1 96 ? 7.474 -0.784 -21.228 1.00 95.19 96 VAL A N 1
ATOM 736 C CA . VAL A 1 96 ? 7.973 0.577 -21.023 1.00 95.19 96 VAL A CA 1
ATOM 737 C C . VAL A 1 96 ? 7.853 1.385 -22.308 1.00 95.19 96 VAL A C 1
ATOM 739 O O . VAL A 1 96 ? 8.510 1.098 -23.315 1.00 95.19 96 VAL A O 1
ATOM 742 N N . VAL A 1 97 ? 7.065 2.457 -22.238 1.00 93.19 97 VAL A N 1
ATOM 743 C CA . VAL A 1 97 ? 6.893 3.417 -23.333 1.00 93.19 97 VAL A CA 1
ATOM 744 C C . VAL A 1 97 ? 7.306 4.815 -22.856 1.00 93.19 97 VAL A C 1
ATOM 746 O O . VAL A 1 97 ? 6.846 5.261 -21.806 1.00 93.19 97 VAL A O 1
ATOM 749 N N . PRO A 1 98 ? 8.161 5.551 -23.591 1.00 90.19 98 PRO A N 1
ATOM 750 C CA . PRO A 1 98 ? 8.522 6.921 -23.263 1.00 90.19 98 PRO A CA 1
ATOM 751 C C . PRO A 1 98 ? 7.285 7.807 -23.121 1.00 90.19 98 PRO A C 1
ATOM 753 O O . PRO A 1 98 ? 6.444 7.855 -24.017 1.00 90.19 98 PRO A O 1
ATOM 756 N N . TYR A 1 99 ? 7.215 8.558 -22.029 1.00 89.50 99 TYR A N 1
ATOM 757 C CA . TYR A 1 99 ? 6.144 9.515 -21.771 1.00 89.50 99 TYR A CA 1
ATOM 758 C C . TYR A 1 99 ? 6.692 10.951 -21.806 1.00 89.50 99 TYR A C 1
ATOM 760 O O . TYR A 1 99 ? 7.632 11.290 -21.078 1.00 89.50 99 TYR A O 1
ATOM 768 N N . ASP A 1 100 ? 6.138 11.802 -22.676 1.00 86.31 100 ASP A N 1
ATOM 769 C CA . ASP A 1 100 ? 6.480 13.227 -22.741 1.00 86.31 100 ASP A CA 1
ATOM 770 C C . ASP A 1 100 ? 5.640 14.019 -21.742 1.00 86.31 100 ASP A C 1
ATOM 772 O O . ASP A 1 100 ? 4.490 14.374 -22.000 1.00 86.31 100 ASP A O 1
ATOM 776 N N . PHE A 1 101 ? 6.278 14.372 -20.632 1.00 79.44 101 PHE A N 1
ATOM 777 C CA . PHE A 1 101 ? 5.701 15.173 -19.562 1.00 79.44 101 PHE A CA 1
ATOM 778 C C . PHE A 1 101 ? 5.071 16.494 -20.030 1.00 79.44 101 PHE A C 1
ATOM 780 O O . PHE A 1 101 ? 4.019 16.901 -19.544 1.00 79.44 101 PHE A O 1
ATOM 787 N N . ASN A 1 102 ? 5.711 17.198 -20.970 1.00 81.25 102 ASN A N 1
ATOM 788 C CA . ASN A 1 102 ? 5.252 18.535 -21.356 1.00 81.25 102 ASN A CA 1
ATOM 789 C C . ASN A 1 102 ? 3.999 18.477 -22.225 1.00 81.25 102 ASN A C 1
ATOM 791 O O . ASN A 1 102 ? 3.196 19.409 -22.212 1.00 81.25 102 ASN A O 1
ATOM 795 N N . ASN A 1 103 ? 3.879 17.407 -23.007 1.00 81.38 103 ASN A N 1
ATOM 796 C CA . ASN A 1 103 ? 2.797 17.227 -23.962 1.00 81.38 103 ASN A CA 1
ATOM 797 C C . ASN A 1 103 ? 1.722 16.251 -23.467 1.00 81.38 103 ASN A C 1
ATOM 799 O O . ASN A 1 103 ? 0.672 16.200 -24.097 1.00 81.38 103 ASN A O 1
ATOM 803 N N . ARG A 1 104 ? 1.956 15.545 -22.348 1.00 82.38 104 ARG A N 1
ATOM 804 C CA . ARG A 1 104 ? 1.098 14.479 -21.805 1.00 82.38 104 ARG A CA 1
ATOM 805 C C . ARG A 1 104 ? 0.749 13.438 -22.868 1.00 82.38 104 ARG A C 1
ATOM 807 O O . ARG A 1 104 ? -0.409 13.177 -23.160 1.00 82.38 104 ARG A O 1
ATOM 814 N N . THR A 1 105 ? 1.783 12.905 -23.517 1.00 84.19 105 THR A N 1
ATOM 815 C CA . THR A 1 105 ? 1.635 11.942 -24.616 1.00 84.19 105 THR A CA 1
ATOM 816 C C . THR A 1 105 ? 2.696 10.861 -24.554 1.00 84.19 105 THR A C 1
ATOM 818 O O . THR A 1 105 ? 3.866 11.154 -24.298 1.00 84.19 105 THR A O 1
ATOM 821 N N . TYR A 1 106 ? 2.306 9.640 -24.903 1.00 85.75 106 TYR A N 1
ATOM 822 C CA . TYR A 1 106 ? 3.230 8.538 -25.137 1.00 85.75 106 TYR A CA 1
ATOM 823 C C . TYR A 1 106 ? 3.966 8.695 -26.474 1.00 85.75 106 TYR A C 1
ATOM 825 O O . TYR A 1 106 ? 3.410 9.178 -27.463 1.00 85.75 106 TYR A O 1
ATOM 833 N N . GLY A 1 107 ? 5.237 8.306 -26.489 1.00 83.69 107 GLY A N 1
ATOM 834 C CA . GLY A 1 107 ? 6.043 8.193 -27.697 1.00 83.69 107 GLY A CA 1
ATOM 835 C C . GLY A 1 107 ? 5.745 6.910 -28.475 1.00 83.69 107 GLY A C 1
ATOM 836 O O . GLY A 1 107 ? 5.207 5.948 -27.940 1.00 83.69 107 GLY A O 1
ATOM 837 N N . ASP A 1 108 ? 6.149 6.885 -29.746 1.00 78.50 108 ASP A N 1
ATOM 838 C CA . ASP A 1 108 ? 5.938 5.732 -30.636 1.00 78.50 108 ASP A CA 1
ATOM 839 C C . ASP A 1 108 ? 7.017 4.633 -30.491 1.00 78.50 108 ASP A C 1
ATOM 841 O O . ASP A 1 108 ? 6.895 3.556 -31.077 1.00 78.50 108 ASP A O 1
ATOM 845 N N . GLU A 1 109 ? 8.116 4.911 -29.780 1.00 82.94 109 GLU A N 1
ATOM 846 C CA . GLU A 1 109 ? 9.264 4.003 -29.644 1.00 82.94 109 GLU A CA 1
ATOM 847 C C . GLU A 1 109 ? 9.208 3.251 -28.314 1.00 82.94 109 GLU A C 1
ATOM 849 O O . GLU A 1 109 ? 9.037 3.871 -27.278 1.00 82.94 109 GLU A O 1
ATOM 854 N N . GLN A 1 110 ? 9.399 1.931 -28.324 1.00 83.50 110 GLN A N 1
ATOM 855 C CA . GLN A 1 110 ? 9.513 1.135 -27.096 1.00 83.50 110 GLN A CA 1
ATOM 856 C C . GLN A 1 110 ? 10.903 1.298 -26.472 1.00 83.50 110 GLN A C 1
ATOM 858 O O . GLN A 1 110 ? 11.911 1.330 -27.188 1.00 83.50 110 GLN A O 1
ATOM 863 N N . SER A 1 111 ? 10.947 1.367 -25.143 1.00 88.88 111 SER A N 1
ATOM 864 C CA . SER A 1 111 ? 12.188 1.293 -24.368 1.00 88.88 111 SER A CA 1
ATOM 865 C C . SER A 1 111 ? 12.533 -0.160 -24.034 1.00 88.88 111 SER A C 1
ATOM 867 O O . SER A 1 111 ? 11.799 -1.087 -24.371 1.00 88.88 111 SER A O 1
ATOM 869 N N . ASP A 1 112 ? 13.676 -0.367 -23.383 1.00 92.50 112 ASP A N 1
ATOM 870 C CA . ASP A 1 112 ? 13.988 -1.657 -22.770 1.00 92.50 112 ASP A CA 1
ATOM 871 C C . ASP A 1 112 ? 12.929 -1.974 -21.691 1.00 92.50 112 ASP A C 1
ATOM 873 O O . ASP A 1 112 ? 12.780 -1.180 -20.760 1.00 92.50 112 ASP A O 1
ATOM 877 N N . PRO A 1 113 ? 12.170 -3.082 -21.795 1.00 93.38 113 PRO A N 1
ATOM 878 C CA . PRO A 1 113 ? 11.122 -3.406 -20.828 1.00 93.38 113 PRO A CA 1
ATOM 879 C C . PRO A 1 113 ? 11.668 -3.641 -19.410 1.00 93.38 113 PRO A C 1
ATOM 881 O O . PRO A 1 113 ? 10.914 -3.535 -18.449 1.00 93.38 113 PRO A O 1
ATOM 884 N N . GLU A 1 114 ? 12.970 -3.915 -19.265 1.00 93.50 114 GLU A N 1
ATOM 885 C CA . GLU A 1 114 ? 13.645 -4.106 -17.975 1.00 93.50 114 GLU A CA 1
ATOM 886 C C . GLU A 1 114 ? 14.293 -2.811 -17.434 1.00 93.50 114 GLU A C 1
ATOM 888 O O . GLU A 1 114 ? 15.051 -2.844 -16.459 1.00 93.50 114 GLU A O 1
ATOM 893 N N . SER A 1 115 ? 14.049 -1.644 -18.050 1.00 90.69 115 SER A N 1
ATOM 894 C CA . SER A 1 115 ? 14.706 -0.399 -17.623 1.00 90.69 115 SER A CA 1
ATOM 895 C C . SER A 1 115 ? 14.065 0.265 -16.406 1.00 90.69 115 SER A C 1
ATOM 897 O O . SER A 1 115 ? 14.747 1.003 -15.700 1.00 90.69 115 SER A O 1
ATOM 899 N N . GLN A 1 116 ? 12.768 0.059 -16.175 1.00 93.31 116 GLN A N 1
ATOM 900 C CA . GLN A 1 116 ? 11.995 0.705 -15.108 1.00 93.31 116 GLN A CA 1
ATOM 901 C C . GLN A 1 116 ? 10.732 -0.104 -14.781 1.00 93.31 116 GLN A C 1
ATOM 903 O O . GLN A 1 116 ? 10.420 -1.072 -15.475 1.00 93.31 116 GLN A O 1
ATOM 908 N N . ILE A 1 117 ? 9.993 0.313 -13.750 1.00 96.75 117 ILE A N 1
ATOM 909 C CA . ILE A 1 117 ? 8.619 -0.160 -13.533 1.00 96.75 117 ILE A CA 1
ATOM 910 C C . ILE A 1 117 ? 7.752 0.209 -14.751 1.00 96.75 117 ILE A C 1
ATOM 912 O O . ILE A 1 117 ? 7.896 1.289 -15.339 1.00 96.75 117 ILE A O 1
ATOM 916 N N . SER A 1 118 ? 6.869 -0.707 -15.144 1.00 96.38 118 SER A N 1
ATOM 917 C CA . SER A 1 118 ? 5.989 -0.541 -16.294 1.00 96.38 118 SER A CA 1
ATOM 918 C C . SER A 1 118 ? 5.028 0.629 -16.108 1.00 96.38 118 SER A C 1
ATOM 920 O O . SER A 1 118 ? 4.440 0.826 -15.050 1.00 96.38 118 SER A O 1
ATOM 922 N N . ASN A 1 119 ? 4.842 1.390 -17.183 1.00 94.81 119 ASN A N 1
ATOM 923 C CA . ASN A 1 119 ? 3.801 2.409 -17.313 1.00 94.81 119 ASN A CA 1
ATOM 924 C C . ASN A 1 119 ? 2.710 1.997 -18.317 1.00 94.81 119 ASN A C 1
ATOM 926 O O . ASN A 1 119 ? 2.050 2.850 -18.910 1.00 94.81 119 ASN A O 1
ATOM 930 N N . VAL A 1 120 ? 2.597 0.688 -18.561 1.00 95.31 120 VAL A N 1
ATOM 931 C CA . VAL A 1 120 ? 1.671 0.076 -19.525 1.00 95.31 120 VAL A CA 1
ATOM 932 C C . VAL A 1 120 ? 0.901 -1.079 -18.892 1.00 95.31 120 VAL A C 1
ATOM 934 O O . VAL A 1 120 ? -0.265 -1.268 -19.219 1.00 95.31 120 VAL A O 1
ATOM 937 N N . TYR A 1 121 ? 1.515 -1.826 -17.977 1.00 96.31 121 TYR A N 1
ATOM 938 C CA . TYR A 1 121 ? 0.912 -2.943 -17.256 1.00 96.31 121 TYR A CA 1
ATOM 939 C C . TYR A 1 121 ? 1.028 -2.693 -15.758 1.00 96.31 121 TYR A C 1
ATOM 941 O O . TYR A 1 121 ? 2.048 -2.180 -15.291 1.00 96.31 121 TYR A O 1
ATOM 949 N N . ASN A 1 122 ? 0.012 -3.098 -14.999 1.00 97.19 122 ASN A N 1
ATOM 950 C CA . ASN A 1 122 ? 0.193 -3.232 -13.562 1.00 97.19 122 ASN A CA 1
ATOM 951 C C . ASN A 1 122 ? 1.149 -4.396 -13.291 1.00 97.19 122 ASN A C 1
ATOM 953 O O . ASN A 1 122 ? 1.117 -5.412 -13.986 1.00 97.19 122 ASN A O 1
ATOM 957 N N . GLN A 1 123 ? 1.997 -4.255 -12.278 1.00 97.88 123 GLN A N 1
ATOM 958 C CA . GLN A 1 123 ? 3.015 -5.253 -11.960 1.00 97.88 123 GLN A CA 1
ATOM 959 C C . GLN A 1 123 ? 2.996 -5.590 -10.479 1.00 97.88 123 GLN A C 1
ATOM 961 O O . GLN A 1 123 ? 2.730 -4.727 -9.641 1.00 97.88 123 GLN A O 1
ATOM 966 N N . ILE A 1 124 ? 3.318 -6.842 -10.160 1.00 98.19 124 ILE A N 1
ATOM 967 C CA . ILE A 1 124 ? 3.472 -7.315 -8.788 1.00 98.19 124 ILE A CA 1
ATOM 968 C C . ILE A 1 124 ? 4.940 -7.615 -8.519 1.00 98.19 124 ILE A C 1
ATOM 970 O O . ILE A 1 124 ? 5.600 -8.355 -9.254 1.00 98.19 124 ILE A O 1
ATOM 974 N N . TRP A 1 125 ? 5.432 -7.087 -7.406 1.00 98.31 125 TRP A N 1
ATOM 975 C CA . TRP A 1 125 ? 6.819 -7.178 -6.983 1.00 98.31 125 TRP A CA 1
ATOM 976 C C . TRP A 1 125 ? 6.932 -7.730 -5.567 1.00 98.31 125 TRP A C 1
ATOM 978 O O . TRP A 1 125 ? 6.090 -7.465 -4.710 1.00 98.31 125 TRP A O 1
ATOM 988 N N . GLU A 1 126 ? 8.024 -8.436 -5.291 1.00 97.62 126 GLU A N 1
ATOM 989 C CA . GLU A 1 126 ? 8.500 -8.665 -3.928 1.00 97.62 126 GLU A CA 1
ATOM 990 C C . GLU A 1 126 ? 9.546 -7.601 -3.581 1.00 97.62 126 GLU A C 1
ATOM 992 O O . GLU A 1 126 ? 10.603 -7.530 -4.215 1.00 97.62 126 GLU A O 1
ATOM 997 N N . ALA A 1 127 ? 9.277 -6.792 -2.557 1.00 96.25 127 ALA A N 1
ATOM 998 C CA . ALA A 1 127 ? 10.251 -5.871 -1.993 1.00 96.25 127 ALA A CA 1
ATOM 999 C C . ALA A 1 127 ? 11.142 -6.599 -0.983 1.00 96.25 127 ALA A C 1
ATOM 1001 O O . ALA A 1 127 ? 10.681 -7.140 0.024 1.00 96.25 127 ALA A O 1
ATOM 1002 N N . ARG A 1 128 ? 12.446 -6.576 -1.247 1.00 92.94 128 ARG A N 1
ATOM 1003 C CA . ARG A 1 128 ? 13.490 -7.119 -0.380 1.00 92.94 128 ARG A CA 1
ATOM 1004 C C . ARG A 1 128 ? 14.320 -5.974 0.176 1.00 92.94 128 ARG A C 1
ATOM 1006 O O . ARG A 1 128 ? 14.766 -5.112 -0.579 1.00 92.94 128 ARG A O 1
ATOM 1013 N N . GLY A 1 129 ? 14.509 -5.967 1.489 1.00 90.44 129 GLY A N 1
ATOM 1014 C CA . GLY A 1 129 ? 15.264 -4.942 2.200 1.00 90.44 129 GLY A CA 1
ATOM 1015 C C . GLY A 1 129 ? 16.780 -5.069 2.026 1.00 90.44 129 GLY A C 1
ATOM 1016 O O . GLY A 1 129 ? 17.300 -6.044 1.486 1.00 90.44 129 GLY A O 1
ATOM 1017 N N . ALA A 1 130 ? 17.522 -4.102 2.560 1.00 86.81 130 ALA A N 1
ATOM 1018 C CA . ALA A 1 130 ? 18.987 -4.048 2.519 1.00 86.81 130 ALA A CA 1
ATOM 1019 C C . ALA A 1 130 ? 19.684 -5.133 3.368 1.00 86.81 130 ALA A C 1
ATOM 1021 O O . ALA A 1 130 ? 20.911 -5.188 3.460 1.00 86.81 130 ALA A O 1
ATOM 1022 N N . ASP A 1 131 ? 18.916 -5.962 4.067 1.00 82.94 131 ASP A N 1
ATOM 1023 C CA . ASP A 1 131 ? 19.375 -7.142 4.792 1.00 82.94 131 ASP A CA 1
ATOM 1024 C C . ASP A 1 131 ? 19.069 -8.459 4.066 1.00 82.94 131 ASP A C 1
ATOM 1026 O O . ASP A 1 131 ? 19.389 -9.529 4.594 1.00 82.94 131 ASP A O 1
ATOM 1030 N N . ALA A 1 132 ? 18.488 -8.386 2.867 1.00 77.88 132 ALA A N 1
ATOM 1031 C CA . ALA A 1 132 ? 18.262 -9.544 2.027 1.00 77.88 132 ALA A CA 1
ATOM 1032 C C . ALA A 1 132 ? 19.594 -10.203 1.654 1.00 77.88 132 ALA A C 1
ATOM 1034 O O . ALA A 1 132 ? 20.568 -9.556 1.268 1.00 77.88 132 ALA A O 1
ATOM 1035 N N . LYS A 1 133 ? 19.647 -11.531 1.748 1.00 64.44 133 LYS A N 1
ATOM 1036 C CA . LYS A 1 133 ? 20.835 -12.285 1.344 1.00 64.44 133 LYS A CA 1
ATOM 1037 C C . LYS A 1 133 ? 20.812 -12.504 -0.161 1.00 64.44 133 LYS A C 1
ATOM 1039 O O . LYS A 1 133 ? 19.983 -13.261 -0.661 1.00 64.44 133 LYS A O 1
ATOM 1044 N N . ILE A 1 134 ? 21.777 -11.936 -0.879 1.00 57.84 134 ILE A N 1
ATOM 1045 C CA . ILE A 1 134 ? 22.019 -12.273 -2.286 1.00 57.84 134 ILE A CA 1
ATOM 1046 C C . ILE A 1 134 ? 23.076 -13.380 -2.316 1.00 57.84 134 ILE A C 1
ATOM 1048 O O . ILE A 1 134 ? 24.183 -13.202 -1.821 1.00 57.84 134 ILE A O 1
ATOM 1052 N N . ASN A 1 135 ? 22.744 -14.559 -2.854 1.00 53.72 135 ASN A N 1
ATOM 1053 C CA . ASN A 1 135 ? 23.655 -15.718 -2.921 1.00 53.72 135 ASN A CA 1
ATOM 1054 C C . ASN A 1 135 ? 24.274 -16.154 -1.568 1.00 53.72 135 ASN A C 1
ATOM 1056 O O . ASN A 1 135 ? 25.328 -16.789 -1.552 1.00 53.72 135 ASN A O 1
ATOM 1060 N N . ASN A 1 136 ? 23.602 -15.885 -0.441 1.00 56.41 136 ASN A N 1
ATOM 1061 C CA . ASN A 1 136 ? 24.111 -16.077 0.930 1.00 56.41 136 ASN A CA 1
ATOM 1062 C C . ASN A 1 136 ? 25.288 -15.164 1.334 1.00 56.41 136 ASN A C 1
ATOM 1064 O O . ASN A 1 136 ? 26.016 -15.505 2.268 1.00 56.41 136 ASN A O 1
ATOM 1068 N N . GLU A 1 137 ? 25.471 -14.025 0.670 1.00 50.31 137 GLU A N 1
ATOM 1069 C CA . GLU A 1 137 ? 26.465 -13.012 1.036 1.00 50.31 137 GLU A CA 1
ATOM 1070 C C . GLU A 1 137 ? 25.785 -11.726 1.536 1.00 50.31 137 GLU A C 1
ATOM 1072 O O . GLU A 1 137 ? 24.669 -11.400 1.125 1.00 50.31 137 GLU A O 1
ATOM 1077 N N . ASP A 1 138 ? 26.455 -11.019 2.454 1.00 56.44 138 ASP A N 1
ATOM 1078 C CA . ASP A 1 138 ? 26.024 -9.705 2.939 1.00 56.44 138 ASP A CA 1
ATOM 1079 C C . ASP A 1 138 ? 26.375 -8.644 1.878 1.00 56.44 138 ASP A C 1
ATOM 1081 O O . ASP A 1 138 ? 27.552 -8.321 1.695 1.00 56.44 138 ASP A O 1
ATOM 1085 N N . ASP A 1 139 ? 25.370 -8.090 1.194 1.00 60.34 139 ASP A N 1
ATOM 1086 C CA . ASP A 1 139 ? 25.530 -6.953 0.278 1.00 60.34 139 ASP A CA 1
ATOM 1087 C C . ASP A 1 139 ? 24.846 -5.710 0.883 1.00 60.34 139 ASP A C 1
ATOM 1089 O O . ASP A 1 139 ? 23.631 -5.715 1.078 1.00 60.34 139 ASP A O 1
ATOM 1093 N N . PRO A 1 140 ? 25.583 -4.629 1.207 1.00 52.97 140 PRO A N 1
ATOM 1094 C CA . PRO A 1 140 ? 24.982 -3.393 1.711 1.00 52.97 140 PRO A CA 1
ATOM 1095 C C . PRO A 1 140 ? 24.029 -2.710 0.709 1.00 52.97 140 PRO A C 1
ATOM 1097 O O . PRO A 1 140 ? 23.284 -1.824 1.121 1.00 52.97 140 PRO A O 1
ATOM 1100 N N . ASN A 1 141 ? 24.019 -3.137 -0.560 1.00 61.94 141 ASN A N 1
ATOM 1101 C CA . ASN A 1 141 ? 23.114 -2.689 -1.622 1.00 61.94 141 ASN A CA 1
ATOM 1102 C C . ASN A 1 141 ? 22.075 -3.769 -2.003 1.00 61.94 141 ASN A C 1
ATOM 1104 O O . ASN A 1 141 ? 21.556 -3.768 -3.120 1.00 61.94 141 ASN A O 1
ATOM 1108 N N . ALA A 1 142 ? 21.774 -4.709 -1.096 1.00 70.81 142 ALA A N 1
ATOM 1109 C CA . ALA A 1 142 ? 20.893 -5.848 -1.372 1.00 70.81 142 ALA A CA 1
ATOM 1110 C C . ALA A 1 142 ? 19.411 -5.503 -1.593 1.00 70.81 142 ALA A C 1
ATOM 1112 O O . ALA A 1 142 ? 18.652 -6.378 -2.008 1.00 70.81 142 ALA A O 1
ATOM 1113 N N . GLY A 1 143 ? 18.996 -4.265 -1.315 1.00 87.69 143 GLY A N 1
ATOM 1114 C CA . GLY A 1 143 ? 17.613 -3.835 -1.487 1.00 87.69 143 GLY A CA 1
ATOM 1115 C C . GLY A 1 143 ? 17.158 -3.951 -2.941 1.00 87.69 143 GLY A C 1
ATOM 1116 O O . GLY A 1 143 ? 17.753 -3.312 -3.814 1.00 87.69 143 GLY A O 1
ATOM 1117 N N . LYS A 1 144 ? 16.121 -4.751 -3.209 1.00 90.88 144 LYS A N 1
ATOM 1118 C CA . LYS A 1 144 ? 15.618 -5.025 -4.567 1.00 90.88 144 LYS A CA 1
ATOM 1119 C C . LYS A 1 144 ? 14.099 -5.162 -4.613 1.00 90.88 144 LYS A C 1
ATOM 1121 O O . LYS A 1 144 ? 13.519 -5.797 -3.738 1.00 90.88 144 LYS A O 1
ATOM 1126 N N . LEU A 1 145 ? 13.488 -4.656 -5.680 1.00 94.88 145 LEU A N 1
ATOM 1127 C CA . LEU A 1 145 ? 12.190 -5.126 -6.159 1.00 94.88 145 LEU A CA 1
ATOM 1128 C C . LEU A 1 145 ? 12.430 -6.270 -7.137 1.00 94.88 145 LEU A C 1
ATOM 1130 O O . LEU A 1 145 ? 13.104 -6.100 -8.154 1.00 94.88 145 LEU A O 1
ATOM 1134 N N . VAL A 1 146 ? 11.903 -7.444 -6.811 1.00 95.44 146 VAL A N 1
ATOM 1135 C CA . VAL A 1 146 ? 11.974 -8.629 -7.667 1.00 95.44 146 VAL A CA 1
ATOM 1136 C C . VAL A 1 146 ? 10.625 -8.809 -8.344 1.00 95.44 146 VAL A C 1
ATOM 1138 O O . VAL A 1 146 ? 9.620 -8.952 -7.649 1.00 95.44 146 VAL A O 1
ATOM 1141 N N . LEU A 1 147 ? 10.601 -8.784 -9.679 1.00 97.06 147 LEU A N 1
ATOM 1142 C CA . LEU A 1 147 ? 9.364 -8.944 -10.441 1.00 97.06 147 LEU A CA 1
ATOM 1143 C C . LEU A 1 147 ? 8.788 -10.342 -10.199 1.00 97.06 147 LEU A C 1
ATOM 1145 O O . LEU A 1 147 ? 9.496 -11.343 -10.344 1.00 97.06 147 LEU A O 1
ATOM 1149 N N . LEU A 1 148 ? 7.512 -10.393 -9.823 1.00 95.75 148 LEU A N 1
ATOM 1150 C CA . LEU A 1 148 ? 6.750 -11.630 -9.669 1.00 95.75 148 LEU A CA 1
ATOM 1151 C C . LEU A 1 148 ? 5.759 -11.815 -10.815 1.00 95.75 148 LEU A C 1
ATOM 1153 O O . LEU A 1 148 ? 5.591 -12.935 -11.290 1.00 95.75 148 LEU A O 1
ATOM 1157 N N . ASP A 1 149 ? 5.140 -10.716 -11.245 1.00 94.94 149 ASP A N 1
ATOM 1158 C CA . ASP A 1 149 ? 4.142 -10.686 -12.306 1.00 94.94 149 ASP A CA 1
ATOM 1159 C C . ASP A 1 149 ? 4.206 -9.352 -13.053 1.00 94.94 149 ASP A C 1
ATOM 1161 O O . ASP A 1 149 ? 4.328 -8.303 -12.417 1.00 94.94 149 ASP A O 1
ATOM 1165 N N . GLY A 1 150 ? 4.202 -9.386 -14.385 1.00 95.19 150 GLY A N 1
ATOM 1166 C CA . GLY A 1 150 ? 4.604 -8.241 -15.207 1.00 95.19 150 GLY A CA 1
ATOM 1167 C C . GLY A 1 150 ? 3.653 -7.862 -16.337 1.00 95.19 150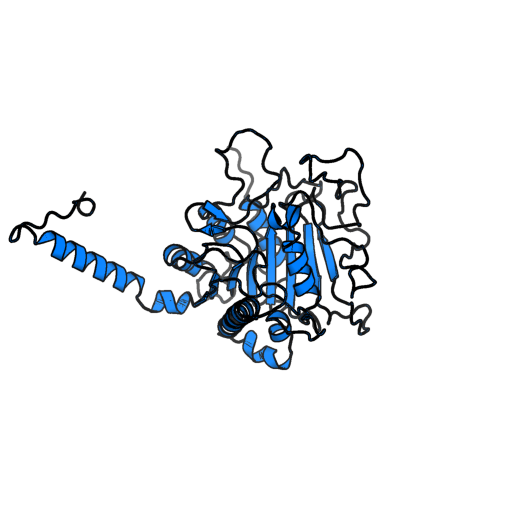 GLY A C 1
ATOM 1168 O O . GLY A 1 150 ? 3.937 -6.875 -17.017 1.00 95.19 150 GLY A O 1
ATOM 1169 N N . ASP A 1 151 ? 2.579 -8.622 -16.550 1.00 94.00 151 ASP A N 1
ATOM 1170 C CA . ASP A 1 151 ? 1.674 -8.503 -17.696 1.00 94.00 151 ASP A CA 1
ATOM 1171 C C . ASP A 1 151 ? 0.218 -8.185 -17.319 1.00 94.00 151 ASP A C 1
ATOM 1173 O O . ASP A 1 151 ? -0.668 -8.309 -18.163 1.00 94.00 151 ASP A O 1
ATOM 1177 N N . GLY A 1 152 ? -0.016 -7.701 -16.097 1.00 92.81 152 GLY A N 1
ATOM 1178 C CA . GLY A 1 152 ? -1.349 -7.417 -15.562 1.00 92.81 152 GLY A CA 1
ATOM 1179 C C . GLY A 1 152 ? -1.882 -8.554 -14.690 1.00 92.81 152 GLY A C 1
ATOM 1180 O O . GLY A 1 152 ? -1.529 -9.716 -14.857 1.00 92.81 152 GLY A O 1
ATOM 1181 N N . ILE A 1 153 ? -2.743 -8.220 -13.729 1.00 91.50 153 ILE A N 1
ATOM 1182 C CA . ILE A 1 153 ? -3.139 -9.155 -12.662 1.00 91.50 153 ILE A CA 1
ATOM 1183 C C . ILE A 1 153 ? -4.326 -10.049 -13.041 1.00 91.50 153 ILE A C 1
ATOM 1185 O O . ILE A 1 153 ? -4.541 -11.095 -12.422 1.00 91.50 153 ILE A O 1
ATOM 1189 N N . THR A 1 154 ? -5.140 -9.638 -14.018 1.00 85.88 154 THR A N 1
ATOM 1190 C CA . THR A 1 154 ? -6.380 -10.345 -14.390 1.00 85.88 154 THR A CA 1
ATOM 1191 C C . THR A 1 154 ? -6.263 -11.158 -15.675 1.00 85.88 154 THR A C 1
ATOM 1193 O O . THR A 1 154 ? -7.171 -11.923 -15.997 1.00 85.88 154 THR A O 1
ATOM 1196 N N . GLY A 1 155 ? -5.156 -11.009 -16.401 1.00 69.12 155 GLY A N 1
ATOM 1197 C CA . GLY A 1 155 ? -4.982 -11.508 -17.763 1.00 69.12 155 GLY A CA 1
ATOM 1198 C C . GLY A 1 155 ? -4.638 -12.983 -17.936 1.00 69.12 155 GLY A C 1
ATOM 1199 O O . GLY A 1 155 ? -4.444 -13.404 -19.072 1.00 69.12 155 GLY A O 1
ATOM 1200 N N . ASP A 1 156 ? -4.532 -13.768 -16.861 1.00 67.00 156 ASP A N 1
ATOM 1201 C CA . ASP A 1 156 ? -3.872 -15.080 -16.829 1.00 67.00 156 ASP A CA 1
ATOM 1202 C C . ASP A 1 156 ? -3.888 -15.863 -18.171 1.00 67.00 156 ASP A C 1
ATOM 1204 O O . ASP A 1 156 ? -4.880 -16.483 -18.556 1.00 67.00 156 ASP A O 1
ATOM 1208 N N . ASN A 1 157 ? -2.729 -15.839 -18.865 1.00 69.75 157 ASN A N 1
ATOM 1209 C CA . ASN A 1 157 ? -2.360 -16.350 -20.210 1.00 69.75 157 ASN A CA 1
ATOM 1210 C C . ASN A 1 157 ? -2.172 -15.297 -21.326 1.00 69.75 157 ASN A C 1
ATOM 1212 O O . ASN A 1 157 ? -1.474 -15.611 -22.293 1.00 69.75 157 ASN A O 1
ATOM 1216 N N . GLU A 1 158 ? -2.747 -14.099 -21.233 1.00 86.88 158 GLU A N 1
ATOM 1217 C CA . GLU A 1 158 ? -2.550 -13.005 -22.196 1.00 86.88 158 GLU A CA 1
ATOM 1218 C C . GLU A 1 158 ? -2.352 -11.665 -21.459 1.00 86.88 158 GLU A C 1
ATOM 1220 O O . GLU A 1 158 ? -3.116 -11.373 -20.544 1.00 86.88 158 GLU A O 1
ATOM 1225 N N . PRO A 1 159 ? -1.388 -10.818 -21.866 1.00 92.81 159 PRO A N 1
ATOM 1226 C CA . PRO A 1 159 ? -1.165 -9.529 -21.215 1.00 92.81 159 PRO A CA 1
ATOM 1227 C C . PRO A 1 159 ? -2.394 -8.614 -21.256 1.00 92.81 159 PRO A C 1
ATOM 1229 O O . PRO A 1 159 ? -3.010 -8.459 -22.316 1.00 92.81 159 PRO A O 1
ATOM 1232 N N . VAL A 1 160 ? -2.697 -7.943 -20.144 1.00 93.81 160 VAL A N 1
ATOM 1233 C CA . VAL A 1 160 ? -3.777 -6.950 -20.041 1.00 93.81 160 VAL A CA 1
ATOM 1234 C C . VAL A 1 160 ? -3.204 -5.631 -19.528 1.00 93.81 160 VAL A C 1
ATOM 1236 O O . VAL A 1 160 ? -2.576 -5.560 -18.476 1.00 93.81 160 VAL A O 1
ATOM 1239 N N . GLN A 1 161 ? -3.393 -4.569 -20.309 1.00 93.56 161 GLN A N 1
ATOM 1240 C CA . GLN A 1 161 ? -2.810 -3.257 -20.029 1.00 93.56 161 GLN A CA 1
ATOM 1241 C C . GLN A 1 161 ? -3.541 -2.531 -18.895 1.00 93.56 161 GLN A C 1
ATOM 1243 O O . GLN A 1 161 ? -4.735 -2.721 -18.681 1.00 93.56 161 GLN A O 1
ATOM 1248 N N . ALA A 1 162 ? -2.843 -1.609 -18.233 1.00 91.31 162 ALA A N 1
ATOM 1249 C CA . ALA A 1 162 ? -3.368 -0.775 -17.153 1.00 91.31 162 ALA A CA 1
ATOM 1250 C C . ALA A 1 162 ? -4.586 0.073 -17.575 1.00 91.31 162 ALA A C 1
ATOM 1252 O O . ALA A 1 162 ? -5.414 0.410 -16.741 1.00 91.31 162 ALA A O 1
ATOM 1253 N N . THR A 1 163 ? -4.754 0.363 -18.870 1.00 90.31 163 THR A N 1
ATOM 1254 C CA . THR A 1 163 ? -5.956 1.019 -19.424 1.00 90.31 163 THR A CA 1
ATOM 1255 C C . THR A 1 163 ? -7.222 0.158 -19.338 1.00 90.31 163 THR A C 1
ATOM 1257 O O . THR A 1 163 ? -8.329 0.691 -19.394 1.00 90.31 163 THR A O 1
ATOM 1260 N N . GLU A 1 164 ? -7.074 -1.161 -19.207 1.00 90.25 164 GLU A N 1
ATOM 1261 C CA . GLU A 1 164 ? -8.159 -2.132 -19.020 1.00 90.25 164 GLU A CA 1
ATOM 1262 C C . GLU A 1 164 ? -8.205 -2.680 -17.578 1.00 90.25 164 GLU A C 1
ATOM 1264 O O . GLU A 1 164 ? -9.216 -3.250 -17.173 1.00 90.25 164 GLU A O 1
ATOM 1269 N N . GLU A 1 165 ? -7.147 -2.456 -16.790 1.00 92.00 165 GLU A N 1
ATOM 1270 C CA . GLU A 1 165 ? -6.998 -2.861 -15.387 1.00 92.00 165 GLU A CA 1
ATOM 1271 C C . GLU A 1 165 ? -6.733 -1.652 -14.481 1.00 92.00 165 GLU A C 1
ATOM 1273 O O . GLU A 1 165 ? -5.691 -1.554 -13.837 1.00 92.00 165 GLU A O 1
ATOM 1278 N N . LEU A 1 166 ? -7.646 -0.689 -14.430 1.00 94.19 166 LEU A N 1
ATOM 1279 C CA . LEU A 1 166 ? -7.400 0.521 -13.647 1.00 94.19 166 LEU A CA 1
ATOM 1280 C C . LEU A 1 166 ? -7.173 0.185 -12.164 1.00 94.19 166 LEU A C 1
ATOM 1282 O O . LEU A 1 166 ? -7.966 -0.520 -11.543 1.00 94.19 166 LEU A O 1
ATOM 1286 N N . MET A 1 167 ? -6.147 0.769 -11.554 1.00 95.81 167 MET A N 1
ATOM 1287 C CA . MET A 1 167 ? -5.885 0.700 -10.116 1.00 95.81 167 MET A CA 1
ATOM 1288 C C . MET A 1 167 ? -7.034 1.302 -9.287 1.00 95.81 167 MET A C 1
ATOM 1290 O O . MET A 1 167 ? -7.166 1.006 -8.099 1.00 95.81 167 MET A O 1
ATOM 1294 N N . SER A 1 168 ? -7.899 2.115 -9.900 1.00 94.19 168 SER A N 1
ATOM 1295 C CA . SER A 1 168 ? -9.131 2.625 -9.289 1.00 94.19 168 SER A CA 1
ATOM 1296 C C . SER A 1 168 ? -10.311 1.633 -9.331 1.00 94.19 168 SER A C 1
ATOM 1298 O O . SER A 1 168 ? -11.348 1.898 -8.717 1.00 94.19 168 SER A O 1
ATOM 1300 N N . ASP A 1 169 ? -10.170 0.478 -9.994 1.00 94.31 169 ASP A N 1
ATOM 1301 C CA . ASP A 1 169 ? -11.175 -0.588 -10.028 1.00 94.31 169 ASP A CA 1
ATOM 1302 C C . ASP A 1 169 ? -11.063 -1.498 -8.780 1.00 94.31 169 ASP A C 1
ATOM 1304 O O . ASP A 1 169 ? -10.012 -2.101 -8.524 1.00 94.31 169 ASP A O 1
ATOM 1308 N N . PRO A 1 170 ? -12.144 -1.653 -7.988 1.00 95.50 170 PRO A N 1
ATOM 1309 C CA . PRO A 1 170 ? -12.196 -2.570 -6.846 1.00 95.50 170 PRO A CA 1
ATOM 1310 C C . PRO A 1 170 ? -11.762 -4.009 -7.143 1.00 95.50 170 PRO A C 1
ATOM 1312 O O . PRO A 1 170 ? -11.219 -4.687 -6.264 1.00 95.50 170 PRO A O 1
ATOM 1315 N N . ALA A 1 171 ? -12.002 -4.496 -8.363 1.00 95.31 171 ALA A N 1
ATOM 1316 C CA . ALA A 1 171 ? -11.625 -5.841 -8.775 1.00 95.31 171 ALA A CA 1
ATOM 1317 C C . ALA A 1 171 ? -10.102 -6.034 -8.771 1.00 95.31 171 ALA A C 1
ATOM 1319 O O . ALA A 1 171 ? -9.634 -7.114 -8.404 1.00 95.31 171 ALA A O 1
ATOM 1320 N N . ILE A 1 172 ? -9.338 -4.989 -9.098 1.00 96.75 172 ILE A N 1
ATOM 1321 C CA . ILE A 1 172 ? -7.873 -5.019 -9.158 1.00 96.75 172 ILE A CA 1
ATOM 1322 C C . ILE A 1 172 ? -7.275 -5.060 -7.749 1.00 96.75 172 ILE A C 1
ATOM 1324 O O . ILE A 1 172 ? -6.455 -5.933 -7.453 1.00 96.75 172 ILE A O 1
ATOM 1328 N N . LEU A 1 173 ? -7.780 -4.239 -6.820 1.00 98.12 173 LEU A N 1
ATOM 1329 C CA . LEU A 1 173 ? -7.403 -4.329 -5.403 1.00 98.12 173 LEU A CA 1
ATOM 1330 C C . LEU A 1 173 ? -7.736 -5.710 -4.811 1.00 98.12 173 LEU A C 1
ATOM 1332 O O . LEU A 1 173 ? -6.906 -6.319 -4.130 1.00 98.12 173 LEU A O 1
ATOM 1336 N N . LYS A 1 174 ? -8.931 -6.245 -5.095 1.00 97.62 174 LYS A N 1
ATOM 1337 C CA . LYS A 1 174 ? -9.319 -7.600 -4.666 1.00 97.62 174 LYS A CA 1
ATOM 1338 C C . LYS A 1 174 ? -8.390 -8.666 -5.251 1.00 97.62 174 LYS A C 1
ATOM 1340 O O . LYS A 1 174 ? -7.989 -9.579 -4.526 1.00 97.62 174 LYS A O 1
ATOM 1345 N N . ALA A 1 175 ? -8.046 -8.565 -6.534 1.00 97.38 175 ALA A N 1
ATOM 1346 C CA . ALA A 1 175 ? -7.137 -9.493 -7.197 1.00 97.38 175 ALA A CA 1
ATOM 1347 C C . ALA A 1 175 ? -5.752 -9.483 -6.534 1.00 97.38 175 ALA A C 1
ATOM 1349 O O . ALA A 1 175 ? -5.211 -10.553 -6.252 1.00 97.38 175 ALA A O 1
ATOM 1350 N N . PHE A 1 176 ? -5.230 -8.310 -6.167 1.00 98.31 176 PHE A N 1
ATOM 1351 C CA . PHE A 1 176 ? -3.942 -8.192 -5.480 1.00 98.31 176 PHE A CA 1
ATOM 1352 C C . PHE A 1 176 ? -3.947 -8.808 -4.084 1.00 98.31 176 PHE A C 1
ATOM 1354 O O . PHE A 1 176 ? -3.051 -9.584 -3.736 1.00 98.31 176 PHE A O 1
ATOM 1361 N N . ILE A 1 177 ? -4.997 -8.542 -3.302 1.00 98.25 177 ILE A N 1
ATOM 1362 C CA . ILE A 1 177 ? -5.182 -9.171 -1.990 1.00 98.25 177 ILE A CA 1
ATOM 1363 C C . ILE A 1 177 ? -5.205 -10.700 -2.130 1.00 98.25 177 ILE A C 1
ATOM 1365 O O . ILE A 1 177 ? -4.541 -11.414 -1.372 1.00 98.25 177 ILE A O 1
ATOM 1369 N N . ASN A 1 178 ? -5.932 -11.209 -3.126 1.00 96.75 178 ASN A N 1
ATOM 1370 C CA . ASN A 1 178 ? -6.026 -12.642 -3.390 1.00 96.75 178 ASN A CA 1
ATOM 1371 C C . ASN A 1 178 ? -4.690 -13.241 -3.837 1.00 96.75 178 ASN A C 1
ATOM 1373 O O . ASN A 1 178 ? -4.322 -14.315 -3.357 1.00 96.75 178 ASN A O 1
ATOM 1377 N N . TYR A 1 179 ? -3.947 -12.547 -4.702 1.00 96.31 179 TYR A N 1
ATOM 1378 C CA . TYR A 1 179 ? -2.615 -12.955 -5.135 1.00 96.31 179 TYR A CA 1
ATOM 1379 C C . TYR A 1 179 ? -1.675 -13.112 -3.936 1.00 96.31 179 TYR A C 1
ATOM 1381 O O . TYR A 1 179 ? -1.020 -14.150 -3.790 1.00 96.31 179 TYR A O 1
ATOM 1389 N N . GLY A 1 180 ? -1.647 -12.116 -3.046 1.00 95.94 180 GLY A N 1
ATOM 1390 C CA . GLY A 1 180 ? -0.824 -12.144 -1.842 1.00 95.94 180 GLY A CA 1
ATOM 1391 C C . GLY A 1 180 ? -1.186 -13.301 -0.914 1.00 95.94 180 GLY A C 1
ATOM 1392 O O . GLY A 1 180 ? -0.316 -14.076 -0.519 1.00 95.94 180 GLY A O 1
ATOM 1393 N N . ALA A 1 181 ? -2.473 -13.483 -0.617 1.00 94.12 181 ALA A N 1
ATOM 1394 C CA . ALA A 1 181 ? -2.932 -14.562 0.255 1.00 94.12 181 ALA A CA 1
ATOM 1395 C C . ALA A 1 181 ? -2.668 -15.968 -0.318 1.00 94.12 181 ALA A C 1
ATOM 1397 O O . ALA A 1 181 ? -2.322 -16.885 0.433 1.00 94.12 181 ALA A O 1
ATOM 1398 N N . ALA A 1 182 ? -2.812 -16.143 -1.636 1.00 92.56 182 ALA A N 1
ATOM 1399 C CA . ALA A 1 182 ? -2.621 -17.427 -2.307 1.00 92.56 182 ALA A CA 1
ATOM 1400 C C . ALA A 1 182 ? -1.140 -17.827 -2.410 1.00 92.56 182 ALA A C 1
ATOM 1402 O O . ALA A 1 182 ? -0.793 -18.981 -2.150 1.00 92.56 182 ALA A O 1
ATOM 1403 N N . ASN A 1 183 ? -0.266 -16.884 -2.771 1.00 93.00 183 ASN A N 1
ATOM 1404 C CA . ASN A 1 183 ? 1.148 -17.162 -3.040 1.00 93.00 183 ASN A CA 1
ATOM 1405 C C . ASN A 1 183 ? 2.040 -17.002 -1.799 1.00 93.00 183 ASN A C 1
ATOM 1407 O O . ASN A 1 183 ? 3.062 -17.683 -1.670 1.00 93.00 183 ASN A O 1
ATOM 1411 N N . TYR A 1 184 ? 1.636 -16.150 -0.855 1.00 94.00 184 TYR A N 1
ATOM 1412 C CA . TYR A 1 184 ? 2.401 -15.809 0.345 1.00 94.00 184 TYR A CA 1
ATOM 1413 C C . TYR A 1 184 ? 1.537 -15.988 1.604 1.00 94.00 184 TYR A C 1
ATOM 1415 O O . TYR A 1 184 ? 1.166 -15.025 2.274 1.00 94.00 184 TYR A O 1
ATOM 1423 N N . PRO A 1 185 ? 1.191 -17.241 1.961 1.00 93.06 185 PRO A N 1
ATOM 1424 C CA . PRO A 1 185 ? 0.392 -17.515 3.146 1.00 93.06 185 PRO A CA 1
ATOM 1425 C C . PRO A 1 185 ? 1.134 -17.147 4.440 1.00 93.06 185 PRO A C 1
ATOM 1427 O O . PRO A 1 185 ? 2.206 -17.699 4.717 1.00 93.06 185 PRO A O 1
ATOM 1430 N N . ALA A 1 186 ? 0.538 -16.277 5.259 1.00 93.12 186 ALA A N 1
ATOM 1431 C CA . ALA A 1 186 ? 1.115 -15.783 6.511 1.00 93.12 186 ALA A CA 1
ATOM 1432 C C . ALA A 1 186 ? 0.139 -15.847 7.695 1.00 93.12 186 ALA A C 1
ATOM 1434 O O . ALA A 1 186 ? -1.066 -16.029 7.507 1.00 93.12 186 ALA A O 1
ATOM 1435 N N . GLU A 1 187 ? 0.657 -15.719 8.920 1.00 91.62 187 GLU A N 1
ATOM 1436 C CA . GLU A 1 187 ? -0.152 -15.587 10.145 1.00 91.62 187 GLU A CA 1
ATOM 1437 C C . GLU A 1 187 ? -0.871 -14.233 10.203 1.00 91.62 187 GLU A C 1
ATOM 1439 O O . GLU A 1 187 ? -2.056 -14.190 10.535 1.00 91.62 187 GLU A O 1
ATOM 1444 N N . LYS A 1 188 ? -0.170 -13.164 9.813 1.00 93.62 188 LYS A N 1
ATOM 1445 C CA . LYS A 1 188 ? -0.646 -11.778 9.809 1.00 93.62 188 LYS A CA 1
ATOM 1446 C C . LYS A 1 188 ? -0.669 -11.193 8.401 1.00 93.62 188 LYS A C 1
ATOM 1448 O O . LYS A 1 188 ? 0.269 -11.424 7.631 1.00 93.62 188 LYS A O 1
ATOM 1453 N N . TYR A 1 189 ? -1.703 -10.415 8.095 1.00 97.06 189 TYR A N 1
ATOM 1454 C CA . TYR A 1 189 ? -1.832 -9.688 6.830 1.00 97.06 189 TYR A CA 1
ATOM 1455 C C . TYR A 1 189 ? -2.019 -8.208 7.084 1.00 97.06 189 TYR A C 1
ATOM 1457 O O . TYR A 1 189 ? -2.945 -7.823 7.788 1.00 97.06 189 TYR A O 1
ATOM 1465 N N . ASP A 1 190 ? -1.195 -7.391 6.447 1.00 98.50 190 ASP A N 1
ATOM 1466 C CA . ASP A 1 190 ? -1.325 -5.944 6.488 1.00 98.50 190 ASP A CA 1
ATOM 1467 C C . ASP A 1 190 ? -1.572 -5.401 5.081 1.00 98.50 190 ASP A C 1
ATOM 1469 O O . ASP A 1 190 ? -1.032 -5.930 4.108 1.00 98.50 190 ASP A O 1
ATOM 1473 N N . LEU A 1 191 ? -2.364 -4.336 4.973 1.00 98.88 191 LEU A N 1
ATOM 1474 C CA . LEU A 1 191 ? -2.640 -3.655 3.711 1.00 98.88 191 LEU A CA 1
ATOM 1475 C C . LEU A 1 191 ? -2.311 -2.168 3.832 1.00 98.88 191 LEU A C 1
ATOM 1477 O O . LEU A 1 191 ? -2.763 -1.495 4.757 1.00 98.88 191 LEU A O 1
ATOM 1481 N N . ILE A 1 192 ? -1.544 -1.664 2.874 1.00 98.81 192 ILE A N 1
ATOM 1482 C CA . ILE A 1 192 ? -1.183 -0.263 2.710 1.00 98.81 192 ILE A CA 1
ATOM 1483 C C . ILE A 1 192 ? -1.736 0.203 1.368 1.00 98.81 192 ILE A C 1
ATOM 1485 O O . ILE A 1 192 ? -1.494 -0.424 0.338 1.00 98.81 192 ILE A O 1
ATOM 1489 N N . LEU A 1 193 ? -2.494 1.289 1.403 1.00 98.69 193 LEU A N 1
ATOM 1490 C CA . LEU A 1 193 ? -3.107 1.935 0.252 1.00 98.69 193 LEU A CA 1
ATOM 1491 C C . LEU A 1 193 ? -2.424 3.297 0.106 1.00 98.69 193 LEU A C 1
ATOM 1493 O O . LEU A 1 193 ? -2.659 4.175 0.938 1.00 98.69 193 LEU A O 1
ATOM 1497 N N . TRP A 1 194 ? -1.542 3.430 -0.888 1.00 98.12 194 TRP A N 1
ATOM 1498 C CA . TRP A 1 194 ? -0.753 4.639 -1.138 1.00 98.12 194 TRP A CA 1
ATOM 1499 C C . TRP A 1 194 ? -1.251 5.341 -2.392 1.00 98.12 194 TRP A C 1
ATOM 1501 O O . TRP A 1 194 ? -1.283 4.679 -3.429 1.00 98.12 194 TRP A O 1
ATOM 1511 N N . ASP A 1 195 ? -1.666 6.611 -2.250 1.00 95.56 195 ASP A N 1
ATOM 1512 C CA . ASP A 1 195 ? -1.946 7.612 -3.301 1.00 95.56 195 ASP A CA 1
ATOM 1513 C C . ASP A 1 195 ? -2.691 8.839 -2.696 1.00 95.56 195 ASP A C 1
ATOM 1515 O O . ASP A 1 195 ? -2.751 9.047 -1.483 1.00 95.56 195 ASP A O 1
ATOM 1519 N N . HIS A 1 196 ? -3.366 9.636 -3.528 1.00 94.81 196 HIS A N 1
ATOM 1520 C CA . HIS A 1 196 ? -4.444 10.542 -3.157 1.00 94.81 196 HIS A CA 1
ATOM 1521 C C . HIS A 1 196 ? -5.578 9.863 -2.388 1.00 94.81 196 HIS A C 1
ATOM 1523 O O . HIS A 1 196 ? -6.030 8.753 -2.680 1.00 94.81 196 HIS A O 1
ATOM 1529 N N . GLY A 1 197 ? -6.147 10.639 -1.469 1.00 93.38 197 GLY A N 1
ATOM 1530 C CA . GLY A 1 197 ? -7.383 10.309 -0.779 1.00 93.38 197 GLY A CA 1
ATOM 1531 C C . GLY A 1 197 ? -8.336 11.500 -0.743 1.00 93.38 197 GLY A C 1
ATOM 1532 O O . GLY A 1 197 ? -7.940 12.667 -0.752 1.00 93.38 197 GLY A O 1
ATOM 1533 N N . GLY A 1 198 ? -9.629 11.203 -0.727 1.00 91.69 198 GLY A N 1
ATOM 1534 C CA . GLY A 1 198 ? -10.700 12.192 -0.649 1.00 91.69 198 GLY A CA 1
ATOM 1535 C C . GLY A 1 198 ? -11.778 11.824 0.366 1.00 91.69 198 GLY A C 1
ATOM 1536 O O . GLY A 1 198 ? -12.917 12.299 0.272 1.00 91.69 198 GLY A O 1
ATOM 1537 N N . GLY A 1 199 ? -11.419 10.971 1.328 1.00 91.50 199 GLY A N 1
ATOM 1538 C CA . GLY A 1 199 ? -12.276 10.544 2.423 1.00 91.50 199 GLY A CA 1
ATOM 1539 C C . GLY A 1 199 ? -13.554 9.839 1.955 1.00 91.50 199 GLY A C 1
ATOM 1540 O O . GLY A 1 199 ? -13.623 9.341 0.829 1.00 91.50 199 GLY A O 1
ATOM 1541 N N . PRO A 1 200 ? -14.619 9.828 2.779 1.00 88.44 200 PRO A N 1
ATOM 1542 C CA . PRO A 1 200 ? -15.834 9.063 2.488 1.00 88.44 200 PRO A CA 1
ATOM 1543 C C . PRO A 1 200 ? -16.604 9.573 1.263 1.00 88.44 200 PRO A C 1
ATOM 1545 O O . PRO A 1 200 ? -17.506 8.898 0.784 1.00 88.44 200 PRO A O 1
ATOM 1548 N N . LYS A 1 201 ? -16.300 10.785 0.780 1.00 87.88 201 LYS A N 1
ATOM 1549 C CA . LYS A 1 201 ? -17.011 11.397 -0.345 1.00 87.88 201 LYS A CA 1
ATOM 1550 C C . LYS A 1 201 ? -16.421 11.001 -1.697 1.00 87.88 201 LYS A C 1
ATOM 1552 O O . LYS A 1 201 ? -17.193 10.797 -2.629 1.00 87.88 201 LYS A O 1
ATOM 1557 N N . SER A 1 202 ? -15.095 10.994 -1.820 1.00 89.62 202 SER A N 1
ATOM 1558 C CA . SER A 1 202 ? -14.434 10.767 -3.112 1.00 89.62 202 SER A CA 1
ATOM 1559 C C . SER A 1 202 ? -13.722 9.419 -3.190 1.00 89.62 202 SER A C 1
ATOM 1561 O O . SER A 1 202 ? -13.636 8.878 -4.283 1.00 89.62 202 SER A O 1
ATOM 1563 N N . GLY A 1 203 ? -13.257 8.864 -2.065 1.00 93.50 203 GLY A N 1
ATOM 1564 C CA . GLY A 1 203 ? -12.543 7.588 -2.036 1.00 93.50 203 GLY A CA 1
ATOM 1565 C C . GLY A 1 203 ? -11.017 7.725 -2.081 1.00 93.50 203 GLY A C 1
ATOM 1566 O O . GLY A 1 203 ? -10.476 8.655 -1.483 1.00 93.50 203 GLY A O 1
ATOM 1567 N N . PHE A 1 204 ? -10.337 6.787 -2.737 1.00 95.25 204 PHE A N 1
ATOM 1568 C CA . PHE A 1 204 ? -8.879 6.598 -2.730 1.00 95.25 204 PHE A CA 1
ATOM 1569 C C . PHE A 1 204 ? -8.356 6.216 -4.123 1.00 95.25 204 PHE A C 1
ATOM 1571 O O . PHE A 1 204 ? -9.068 5.541 -4.858 1.00 95.25 204 PHE A O 1
ATOM 1578 N N . GLY A 1 205 ? -7.115 6.585 -4.454 1.00 94.50 205 GLY A N 1
ATOM 1579 C CA . GLY A 1 205 ? -6.384 6.019 -5.595 1.00 94.50 205 GLY A CA 1
ATOM 1580 C C . GLY A 1 205 ? -6.835 6.554 -6.952 1.00 94.50 205 GLY A C 1
ATOM 1581 O O . GLY A 1 205 ? -7.834 6.086 -7.492 1.00 94.50 205 GLY A O 1
ATOM 1582 N N . VAL A 1 206 ? -6.104 7.522 -7.497 1.00 93.06 206 VAL A N 1
ATOM 1583 C CA . VAL A 1 206 ? -6.288 8.127 -8.815 1.00 93.06 206 VAL A CA 1
ATOM 1584 C C . VAL A 1 206 ? -5.470 7.397 -9.875 1.00 93.06 206 VAL A C 1
ATOM 1586 O O . VAL A 1 206 ? -4.248 7.348 -9.801 1.00 93.06 206 VAL A O 1
ATOM 1589 N N . ASP A 1 207 ? -6.136 6.894 -10.916 1.00 93.88 207 ASP A N 1
ATOM 1590 C CA . ASP A 1 207 ? -5.463 6.225 -12.033 1.00 93.88 207 ASP A CA 1
ATOM 1591 C C . ASP A 1 207 ? -5.347 7.149 -13.254 1.00 93.88 207 ASP A C 1
ATOM 1593 O O . ASP A 1 207 ? -6.344 7.605 -13.819 1.00 93.88 207 ASP A O 1
ATOM 1597 N N . GLU A 1 208 ? -4.138 7.435 -13.714 1.00 91.81 208 GLU A N 1
ATOM 1598 C CA . GLU A 1 208 ? -3.963 8.303 -14.879 1.00 91.81 208 GLU A CA 1
ATOM 1599 C C . GLU A 1 208 ? -4.370 7.654 -16.221 1.00 91.81 208 GLU A C 1
ATOM 1601 O O . GLU A 1 208 ? -4.538 8.356 -17.214 1.00 91.81 208 GLU A O 1
ATOM 1606 N N . HIS A 1 209 ? -4.599 6.340 -16.281 1.00 88.38 209 HIS A N 1
ATOM 1607 C CA . HIS A 1 209 ? -4.986 5.621 -17.502 1.00 88.38 209 HIS A CA 1
ATOM 1608 C C . HIS A 1 209 ? -6.494 5.617 -17.775 1.00 88.38 209 HIS A C 1
ATOM 1610 O O . HIS A 1 209 ? -6.925 5.130 -18.824 1.00 88.38 209 HIS A O 1
ATOM 1616 N N . HIS A 1 210 ? -7.310 6.139 -16.856 1.00 79.31 210 HIS A N 1
ATOM 1617 C CA . HIS A 1 210 ? -8.748 6.255 -17.070 1.00 79.31 210 HIS A CA 1
ATOM 1618 C C . HIS A 1 210 ? -9.034 7.288 -18.173 1.00 79.31 210 HIS A C 1
ATOM 1620 O O . HIS A 1 210 ? -8.787 8.476 -17.979 1.00 79.31 210 HIS A O 1
ATOM 1626 N N . ASP A 1 211 ? -9.571 6.800 -19.300 1.00 63.31 211 ASP A N 1
ATOM 1627 C CA . ASP A 1 211 ? -9.916 7.491 -20.554 1.00 63.31 211 ASP A CA 1
ATOM 1628 C C . ASP A 1 211 ? -9.766 9.030 -20.553 1.00 63.31 211 ASP A C 1
ATOM 1630 O O . ASP A 1 211 ? -10.535 9.743 -19.902 1.00 63.31 211 ASP A O 1
ATOM 1634 N N . ASP A 1 212 ? -8.914 9.526 -21.463 1.00 51.94 212 ASP A N 1
ATOM 1635 C CA . ASP A 1 212 ? -8.801 10.899 -22.011 1.00 51.94 212 ASP A CA 1
ATOM 1636 C C . ASP A 1 212 ? -10.132 11.490 -22.559 1.00 51.94 212 ASP A C 1
ATOM 1638 O O . ASP A 1 212 ? -10.164 12.486 -23.292 1.00 51.94 212 ASP A O 1
ATOM 1642 N N . SER A 1 213 ? -11.271 10.859 -22.276 1.00 46.25 213 SER A N 1
ATOM 1643 C CA . SER A 1 213 ? -12.585 11.370 -22.624 1.00 46.25 213 SER A CA 1
ATOM 1644 C C . SER A 1 213 ? -12.902 12.596 -21.763 1.00 46.25 213 SER A C 1
ATOM 1646 O O . SER A 1 213 ? -12.713 12.591 -20.551 1.00 46.25 213 SER A O 1
ATOM 1648 N N . ASP A 1 214 ? -13.447 13.652 -22.375 1.00 45.88 214 ASP A N 1
ATOM 1649 C CA . ASP A 1 214 ? -13.950 14.868 -21.703 1.00 45.88 214 ASP A CA 1
ATOM 1650 C C . ASP A 1 214 ? -15.085 14.592 -20.668 1.00 45.88 214 ASP A C 1
ATOM 1652 O O . ASP A 1 214 ? -15.808 15.508 -20.256 1.00 45.88 214 ASP A O 1
ATOM 1656 N N . ASP A 1 215 ? -15.302 13.336 -20.269 1.00 48.16 215 ASP A N 1
ATOM 1657 C CA . ASP A 1 215 ? -16.331 12.888 -19.347 1.00 48.16 215 ASP A CA 1
ATOM 1658 C C . ASP A 1 215 ? -15.807 12.801 -17.905 1.00 48.16 215 ASP A C 1
ATOM 1660 O O . ASP A 1 215 ? -15.541 11.740 -17.350 1.00 48.16 215 ASP A O 1
ATOM 1664 N N . TRP A 1 216 ? -15.756 13.962 -17.252 1.00 47.19 216 TRP A N 1
ATOM 1665 C CA . TRP A 1 216 ? -15.511 14.117 -15.810 1.00 47.19 216 TRP A CA 1
ATOM 1666 C C . TRP A 1 216 ? -16.573 13.427 -14.911 1.00 47.19 216 TRP A C 1
ATOM 1668 O O . TRP A 1 216 ? -16.579 13.627 -13.696 1.00 47.19 216 TRP A O 1
ATOM 1678 N N . SER A 1 217 ? -17.540 12.682 -15.472 1.00 46.69 217 SER A N 1
ATOM 1679 C CA . SER A 1 217 ? -18.588 12.000 -14.698 1.00 46.69 217 SER A CA 1
ATOM 1680 C C . SER A 1 217 ? -18.222 10.591 -14.219 1.00 46.69 217 SER A C 1
ATOM 1682 O O . SER A 1 217 ? -18.933 10.065 -13.358 1.00 46.69 217 SER A O 1
ATOM 1684 N N . ALA A 1 218 ? -17.112 10.019 -14.696 1.00 51.78 218 ALA A N 1
ATOM 1685 C CA . ALA A 1 218 ? -16.549 8.774 -14.186 1.00 51.78 218 ALA A CA 1
ATOM 1686 C C . ALA A 1 218 ? -15.283 9.093 -13.366 1.00 51.78 218 ALA A C 1
ATOM 1688 O O . ALA A 1 218 ? -14.318 9.624 -13.916 1.00 51.78 218 ALA A O 1
ATOM 1689 N N . PRO A 1 219 ? -15.292 8.881 -12.039 1.00 56.75 219 PRO A N 1
ATOM 1690 C CA . PRO A 1 219 ? -14.115 9.134 -11.230 1.00 56.75 219 PRO A CA 1
ATOM 1691 C C . PRO A 1 219 ? -13.002 8.171 -11.640 1.00 56.75 219 PRO A C 1
ATOM 1693 O O . PRO A 1 219 ? -13.154 6.964 -11.471 1.00 56.75 219 PRO A O 1
ATOM 1696 N N . SER A 1 220 ? -11.852 8.705 -12.055 1.00 82.00 220 SER A N 1
ATOM 1697 C CA . SER A 1 220 ? -10.595 7.981 -11.881 1.00 82.00 220 SER A CA 1
ATOM 1698 C C . SER A 1 220 ? -10.172 8.060 -10.417 1.00 82.00 220 SER A C 1
ATOM 1700 O O . SER A 1 220 ? -9.190 8.699 -10.069 1.00 82.00 220 SER A O 1
ATOM 1702 N N . ILE A 1 221 ? -11.033 7.563 -9.533 1.00 91.25 221 ILE A N 1
ATOM 1703 C CA . ILE A 1 221 ? -10.753 7.372 -8.118 1.00 91.25 221 ILE A CA 1
ATOM 1704 C C . ILE A 1 221 ? -11.627 6.229 -7.604 1.00 91.25 221 ILE A C 1
ATOM 1706 O O . ILE A 1 221 ? -12.830 6.194 -7.885 1.00 91.25 221 ILE A O 1
ATOM 1710 N N . MET A 1 222 ? -11.046 5.288 -6.859 1.00 94.50 222 MET A N 1
ATOM 1711 C CA . MET A 1 222 ? -11.810 4.191 -6.269 1.00 94.50 222 MET A CA 1
ATOM 1712 C C . MET A 1 222 ? -12.730 4.744 -5.185 1.00 94.50 222 MET A C 1
ATOM 1714 O O . MET A 1 222 ? -12.272 5.198 -4.137 1.00 94.50 222 MET A O 1
ATOM 1718 N N . S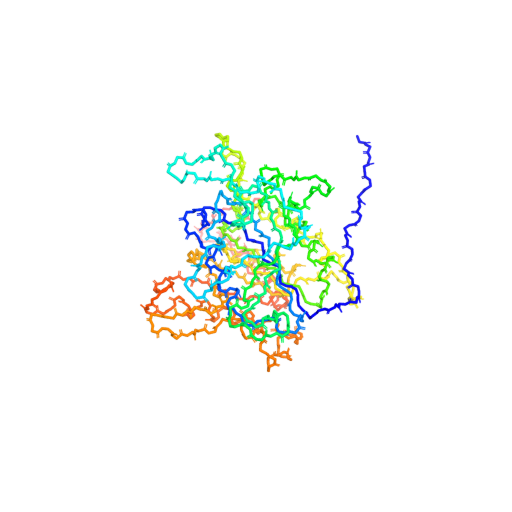ER A 1 223 ? -14.044 4.690 -5.416 1.00 94.06 223 SER A N 1
ATOM 1719 C CA . SER A 1 223 ? -15.037 5.089 -4.408 1.00 94.06 223 SER A CA 1
ATOM 1720 C C . SER A 1 223 ? -14.857 4.317 -3.099 1.00 94.06 223 SER A C 1
ATOM 1722 O O . SER A 1 223 ? -14.398 3.172 -3.097 1.00 94.06 223 SER A O 1
ATOM 1724 N N . PHE A 1 224 ? -15.280 4.906 -1.977 1.00 92.50 224 PHE A N 1
ATOM 1725 C CA . PHE A 1 224 ? -15.203 4.209 -0.696 1.00 92.50 224 PHE A CA 1
ATOM 1726 C C . PHE A 1 224 ? -16.019 2.908 -0.702 1.00 92.50 224 PHE A C 1
ATOM 1728 O O . PHE A 1 224 ? -15.557 1.893 -0.192 1.00 92.50 224 PHE A O 1
ATOM 1735 N N . GLU A 1 225 ? -17.190 2.897 -1.343 1.00 92.75 225 GLU A N 1
ATOM 1736 C CA . GLU A 1 225 ? -17.985 1.685 -1.551 1.00 92.75 225 GLU A CA 1
ATOM 1737 C C . GLU A 1 225 ? -17.206 0.603 -2.307 1.00 92.75 225 GLU A C 1
ATOM 1739 O O . GLU A 1 225 ? -17.276 -0.566 -1.933 1.00 92.75 225 GLU A O 1
ATOM 1744 N N . GLY A 1 226 ? -16.430 0.994 -3.320 1.00 95.06 226 GLY A N 1
ATOM 1745 C CA . GLY A 1 226 ? -15.548 0.097 -4.062 1.00 95.06 226 GLY A CA 1
ATOM 1746 C C . GLY A 1 226 ? -14.442 -0.508 -3.192 1.00 95.06 226 GLY A C 1
ATOM 1747 O O . GLY A 1 226 ? -14.204 -1.712 -3.233 1.00 95.06 226 GLY A O 1
ATOM 1748 N N . ILE A 1 227 ? -13.835 0.288 -2.310 1.00 95.94 227 ILE A N 1
ATOM 1749 C CA . ILE A 1 227 ? -12.867 -0.226 -1.328 1.00 95.94 227 ILE A CA 1
ATOM 1750 C C . ILE A 1 227 ? -13.534 -1.281 -0.431 1.00 95.94 227 ILE A C 1
ATOM 1752 O O . ILE A 1 227 ? -12.962 -2.340 -0.178 1.00 95.94 227 ILE A O 1
ATOM 1756 N N . ILE A 1 228 ? -14.771 -1.039 0.020 1.00 95.56 228 ILE A N 1
ATOM 1757 C CA . ILE A 1 228 ? -15.524 -2.018 0.820 1.00 95.56 228 ILE A CA 1
ATOM 1758 C C . ILE A 1 228 ? -15.844 -3.281 0.021 1.00 95.56 228 ILE A C 1
ATOM 1760 O O . ILE A 1 228 ? -15.754 -4.380 0.569 1.00 95.56 228 ILE A O 1
ATOM 1764 N N . GLU A 1 229 ? -16.187 -3.158 -1.260 1.00 95.00 229 GLU A N 1
ATOM 1765 C CA . GLU A 1 229 ? -16.400 -4.308 -2.140 1.00 95.00 229 GLU A CA 1
ATOM 1766 C C . GLU A 1 229 ? -15.156 -5.205 -2.177 1.00 95.00 229 GLU A C 1
ATOM 1768 O O . GLU A 1 229 ? -15.262 -6.402 -1.893 1.00 95.00 229 GLU A O 1
ATOM 1773 N N . ALA A 1 230 ? -13.974 -4.619 -2.389 1.00 96.19 230 ALA A N 1
ATOM 1774 C CA . ALA A 1 230 ? -12.708 -5.346 -2.392 1.00 96.19 230 ALA A CA 1
ATOM 1775 C C . ALA A 1 230 ? -12.368 -5.976 -1.026 1.00 96.19 230 ALA A C 1
ATOM 1777 O O . ALA A 1 230 ? -11.874 -7.105 -0.959 1.00 96.19 230 ALA A O 1
ATOM 1778 N N . LEU A 1 231 ? -12.656 -5.280 0.081 1.00 96.75 231 LEU A N 1
ATOM 1779 C CA . LEU A 1 231 ? -12.339 -5.745 1.437 1.00 96.75 231 LEU A CA 1
ATOM 1780 C C . LEU A 1 231 ? -13.329 -6.777 1.997 1.00 96.75 231 LEU A C 1
ATOM 1782 O O . LEU A 1 231 ? -12.955 -7.567 2.865 1.00 96.75 231 LEU A O 1
ATOM 1786 N N . SER A 1 232 ? -14.579 -6.792 1.531 1.00 93.12 232 SER A N 1
ATOM 1787 C CA . SER A 1 232 ? -15.652 -7.600 2.134 1.00 93.12 232 SER A CA 1
ATOM 1788 C C . SER A 1 232 ? -15.659 -9.080 1.748 1.00 93.12 232 SER A C 1
ATOM 1790 O O . SER A 1 232 ? -16.164 -9.925 2.506 1.00 93.12 232 SER A O 1
ATOM 1792 N N . ASP A 1 233 ? -15.091 -9.395 0.588 1.00 88.25 233 ASP A N 1
ATOM 1793 C CA . ASP A 1 233 ? -15.025 -10.740 0.035 1.00 88.25 233 ASP A CA 1
ATOM 1794 C C . ASP A 1 233 ? -13.698 -10.953 -0.697 1.00 88.25 233 ASP A C 1
ATOM 1796 O O . ASP A 1 233 ? -13.612 -10.823 -1.916 1.00 88.25 233 ASP A O 1
ATOM 1800 N N . ASN A 1 234 ? -12.650 -11.272 0.055 1.00 94.12 234 ASN A N 1
ATOM 1801 C CA . ASN A 1 234 ? -11.342 -11.636 -0.481 1.00 94.12 234 ASN A CA 1
ATOM 1802 C C . ASN A 1 234 ? -10.726 -12.789 0.321 1.00 94.12 234 ASN A C 1
ATOM 1804 O O . ASN A 1 234 ? -11.239 -13.203 1.360 1.00 94.12 234 ASN A O 1
ATOM 1808 N N . ALA A 1 235 ? -9.600 -13.298 -0.161 1.00 92.31 235 ALA A N 1
ATOM 1809 C CA . ALA A 1 235 ? -8.883 -14.429 0.407 1.00 92.31 235 ALA A CA 1
ATOM 1810 C C . ALA A 1 235 ? -8.271 -14.173 1.792 1.00 92.31 235 ALA A C 1
ATOM 1812 O O . ALA A 1 235 ? -7.735 -15.113 2.369 1.00 92.31 235 ALA A O 1
ATOM 1813 N N . VAL A 1 236 ? -8.323 -12.953 2.335 1.00 93.19 236 VAL A N 1
ATOM 1814 C CA . VAL A 1 236 ? -7.979 -12.660 3.734 1.00 93.19 236 VAL A CA 1
ATOM 1815 C C . VAL A 1 236 ? -9.252 -12.675 4.576 1.00 93.19 236 VAL A C 1
ATOM 1817 O O . VAL A 1 236 ? -9.367 -13.501 5.477 1.00 93.19 236 VAL A O 1
ATOM 1820 N N . THR A 1 237 ? -10.236 -11.836 4.245 1.00 92.50 237 THR A N 1
ATOM 1821 C CA . THR A 1 237 ? -11.423 -11.584 5.084 1.00 92.50 237 THR A CA 1
ATOM 1822 C C . THR A 1 237 ? -12.557 -12.593 4.909 1.00 92.50 237 THR A C 1
ATOM 1824 O O . THR A 1 237 ? -13.474 -12.651 5.725 1.00 92.50 237 THR A O 1
ATOM 1827 N N . ASN A 1 238 ? -12.537 -13.421 3.863 1.00 87.94 238 ASN A N 1
ATOM 1828 C CA . ASN A 1 238 ? -13.512 -14.494 3.660 1.00 87.94 238 ASN A CA 1
ATOM 1829 C C . ASN A 1 238 ? -13.022 -15.847 4.212 1.00 87.94 238 ASN A C 1
ATOM 1831 O O . ASN A 1 238 ? -13.261 -16.897 3.619 1.00 87.94 238 ASN A O 1
ATOM 1835 N N . ASN A 1 239 ? -12.341 -15.826 5.359 1.00 81.50 239 ASN A N 1
ATOM 1836 C CA . ASN A 1 239 ? -11.941 -17.023 6.101 1.00 81.50 239 ASN A CA 1
ATOM 1837 C C . ASN A 1 239 ? -12.362 -16.926 7.565 1.00 81.50 239 ASN A C 1
ATOM 1839 O O . ASN A 1 239 ? -12.743 -15.863 8.032 1.00 81.50 239 ASN A O 1
ATOM 1843 N N . ASP A 1 240 ? -12.272 -18.047 8.266 1.00 83.06 240 ASP A N 1
ATOM 1844 C CA . ASP A 1 240 ? -12.397 -18.178 9.720 1.00 83.06 240 ASP A CA 1
ATOM 1845 C C . ASP A 1 240 ? -11.297 -19.163 10.131 1.00 83.06 240 ASP A C 1
ATOM 1847 O O . ASP A 1 240 ? -11.530 -20.370 10.271 1.00 83.06 240 ASP A O 1
ATOM 1851 N N . ALA A 1 241 ? -10.046 -18.693 10.108 1.00 77.06 241 ALA A N 1
ATOM 1852 C CA . ALA A 1 241 ?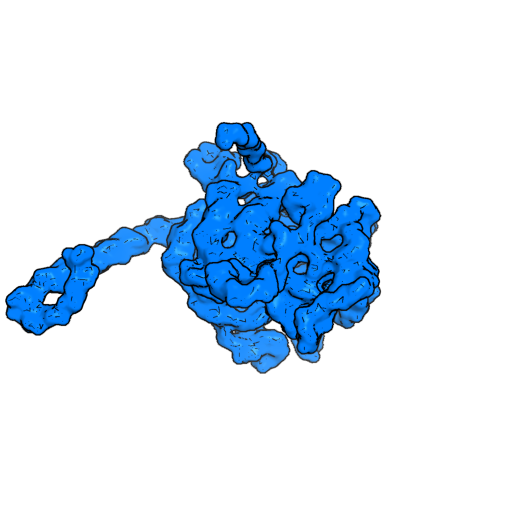 -8.888 -19.576 10.225 1.00 77.06 241 ALA A CA 1
ATOM 1853 C C . ALA A 1 241 ? -8.741 -20.152 11.641 1.00 77.06 241 ALA A C 1
ATOM 1855 O O . ALA A 1 241 ? -8.205 -21.253 11.802 1.00 77.06 241 ALA A O 1
ATOM 1856 N N . ASP A 1 242 ? -9.225 -19.435 12.659 1.00 74.88 242 ASP A N 1
ATOM 1857 C CA . ASP A 1 242 ? -9.184 -19.862 14.059 1.00 74.88 242 ASP A CA 1
ATOM 1858 C C . ASP A 1 242 ? -10.444 -20.631 14.513 1.00 74.88 242 ASP A C 1
ATOM 1860 O O . ASP A 1 242 ? -10.414 -21.309 15.550 1.00 74.88 242 ASP A O 1
ATOM 1864 N N . GLY A 1 243 ? -11.509 -20.626 13.705 1.00 79.31 243 GLY A N 1
ATOM 1865 C CA . GLY A 1 243 ? -12.748 -21.359 13.943 1.00 79.31 243 GLY A CA 1
ATOM 1866 C C . GLY A 1 243 ? -13.625 -20.738 15.030 1.00 79.31 243 GLY A C 1
ATOM 1867 O O . GLY A 1 243 ? -14.437 -21.456 15.634 1.00 79.31 243 GLY A O 1
ATOM 1868 N N . ASP A 1 244 ? -13.449 -19.449 15.337 1.00 79.25 244 ASP A N 1
ATOM 1869 C CA . ASP A 1 244 ? -14.232 -18.737 16.350 1.00 79.25 244 ASP A CA 1
ATOM 1870 C C . ASP A 1 244 ? -15.635 -18.324 15.853 1.00 79.25 244 ASP A C 1
ATOM 1872 O O . ASP A 1 244 ? -16.487 -17.895 16.647 1.00 79.25 244 ASP A O 1
ATOM 1876 N N . GLY A 1 245 ? -15.912 -18.543 14.562 1.00 79.56 245 GLY A N 1
ATOM 1877 C CA . GLY A 1 245 ? -17.173 -18.219 13.908 1.00 79.56 245 GLY A CA 1
ATOM 1878 C C . GLY A 1 245 ? -17.244 -16.784 13.390 1.00 79.56 245 GLY A C 1
ATOM 1879 O O . GLY A 1 245 ? -18.349 -16.316 13.083 1.00 79.56 245 GLY A O 1
ATOM 1880 N N . ARG A 1 246 ? -16.117 -16.070 13.323 1.00 79.12 246 ARG A N 1
ATOM 1881 C CA . ARG A 1 246 ? -15.993 -14.727 12.749 1.00 79.12 246 ARG A CA 1
ATOM 1882 C C . ARG A 1 246 ? -15.067 -14.752 11.545 1.00 79.12 246 ARG A C 1
ATOM 1884 O O . ARG A 1 246 ? -14.246 -15.639 11.373 1.00 79.12 246 ARG A O 1
ATOM 1891 N N . LYS A 1 247 ? -15.247 -13.746 10.695 1.00 86.38 247 LYS A N 1
ATOM 1892 C CA . LYS A 1 247 ? -14.357 -13.513 9.570 1.00 86.38 247 LYS A CA 1
ATOM 1893 C C . LYS A 1 247 ? -12.989 -13.042 10.069 1.00 86.38 247 LYS A C 1
ATOM 1895 O O . LYS A 1 247 ? -12.937 -12.161 10.933 1.00 86.38 247 LYS A O 1
ATOM 1900 N N . ASP A 1 248 ? -11.932 -13.604 9.495 1.00 90.75 248 ASP A N 1
ATOM 1901 C CA . ASP A 1 248 ? -10.560 -13.114 9.607 1.00 90.75 248 ASP A CA 1
ATOM 1902 C C . ASP A 1 248 ? -10.489 -11.643 9.159 1.00 90.75 248 ASP A C 1
ATOM 1904 O O . ASP A 1 248 ? -11.321 -11.151 8.389 1.00 90.75 248 ASP A O 1
ATOM 1908 N N . LYS A 1 249 ? -9.471 -10.932 9.638 1.00 94.81 249 LYS A N 1
ATOM 1909 C CA . LYS A 1 249 ? -9.234 -9.521 9.332 1.00 94.81 249 LYS A CA 1
ATOM 1910 C C . LYS A 1 249 ? -7.782 -9.293 8.959 1.00 94.81 249 LYS A C 1
ATOM 1912 O O . LYS A 1 249 ? -6.918 -10.114 9.264 1.00 94.81 249 LYS A O 1
ATOM 1917 N N . PHE A 1 250 ? -7.530 -8.152 8.336 1.00 97.69 250 PHE A N 1
ATOM 1918 C CA . PHE A 1 250 ? -6.189 -7.597 8.310 1.00 97.69 250 PHE A CA 1
ATOM 1919 C C . PHE A 1 250 ? -5.768 -7.208 9.734 1.00 97.69 250 PHE A C 1
ATOM 1921 O O . PHE A 1 250 ? -6.572 -6.727 10.536 1.00 97.69 250 PHE A O 1
ATOM 1928 N N . ASP A 1 251 ? -4.495 -7.415 10.038 1.00 97.19 251 ASP A N 1
ATOM 1929 C CA . ASP A 1 251 ? -3.857 -6.950 11.259 1.00 97.19 251 ASP A CA 1
ATOM 1930 C C . ASP A 1 251 ? -3.879 -5.418 11.279 1.00 97.19 251 ASP A C 1
ATOM 1932 O O . ASP A 1 251 ? -4.409 -4.822 12.219 1.00 97.19 251 ASP A O 1
ATOM 1936 N N . PHE A 1 252 ? -3.384 -4.771 10.219 1.00 98.25 252 PHE A N 1
ATOM 1937 C CA . PHE A 1 252 ? -3.708 -3.374 9.955 1.00 98.25 252 PHE A CA 1
ATOM 1938 C C . PHE A 1 252 ? -4.135 -3.100 8.510 1.00 98.25 252 PHE A C 1
ATOM 1940 O O . PHE A 1 252 ? -3.661 -3.725 7.563 1.00 98.25 252 PHE A O 1
ATOM 1947 N N . ILE A 1 253 ? -4.985 -2.083 8.353 1.00 98.69 253 ILE A N 1
ATOM 1948 C CA . ILE A 1 253 ? -5.189 -1.373 7.089 1.00 98.69 253 ILE A CA 1
ATOM 1949 C C . ILE A 1 253 ? -4.715 0.055 7.304 1.00 98.69 253 ILE A C 1
ATOM 1951 O O . ILE A 1 253 ? -5.121 0.724 8.260 1.00 98.69 253 ILE A O 1
ATOM 1955 N N . ASN A 1 254 ? -3.850 0.495 6.407 1.00 98.31 254 ASN A N 1
ATOM 1956 C CA . ASN A 1 254 ? -3.196 1.780 6.437 1.00 98.31 254 ASN A CA 1
ATOM 1957 C C . ASN A 1 254 ? -3.495 2.545 5.149 1.00 98.31 254 ASN A C 1
ATOM 1959 O O . ASN A 1 254 ? -3.144 2.088 4.065 1.00 98.31 254 ASN A O 1
ATOM 1963 N N . PHE A 1 255 ? -4.132 3.700 5.278 1.00 98.06 255 PHE A N 1
ATOM 1964 C CA . PHE A 1 255 ? -4.263 4.649 4.183 1.00 98.06 255 PHE A CA 1
ATOM 1965 C C . PHE A 1 255 ? -3.141 5.670 4.315 1.00 98.06 255 PHE A C 1
ATOM 1967 O O . PHE A 1 255 ? -3.231 6.570 5.151 1.00 98.06 255 PHE A O 1
ATOM 1974 N N . ASP A 1 256 ? -2.110 5.504 3.490 1.00 97.38 256 ASP A N 1
ATOM 1975 C CA . ASP A 1 256 ? -1.097 6.527 3.223 1.00 97.38 256 ASP A CA 1
ATOM 1976 C C . ASP A 1 256 ? -1.664 7.450 2.134 1.00 97.38 256 ASP A C 1
ATOM 1978 O O . ASP A 1 256 ? -1.278 7.408 0.966 1.00 97.38 256 ASP A O 1
ATOM 1982 N N . ALA A 1 257 ? -2.743 8.133 2.525 1.00 95.69 257 ALA A N 1
ATOM 1983 C CA . ALA A 1 257 ? -3.615 8.922 1.682 1.00 95.69 257 ALA A CA 1
ATOM 1984 C C . ALA A 1 257 ? -4.412 9.953 2.502 1.00 95.69 257 ALA A C 1
ATOM 1986 O O . ALA A 1 257 ? -4.897 9.711 3.615 1.00 95.69 257 ALA A O 1
ATOM 1987 N N . CYS A 1 258 ? -4.655 11.105 1.876 1.00 94.69 258 CYS A N 1
ATOM 1988 C CA . CYS A 1 258 ? -5.352 12.238 2.483 1.00 94.69 258 CYS A CA 1
ATOM 1989 C C . CYS A 1 258 ? -6.792 11.907 2.932 1.00 94.69 258 CYS A C 1
ATOM 1991 O O . CYS A 1 258 ? -7.544 11.230 2.234 1.00 94.69 258 CYS A O 1
ATOM 1993 N N . LEU A 1 259 ? -7.239 12.518 4.036 1.00 94.69 259 LEU A N 1
ATOM 1994 C CA . LEU A 1 259 ? -8.652 12.580 4.459 1.00 94.69 259 LEU A CA 1
ATOM 1995 C C . LEU A 1 259 ? -9.318 11.228 4.777 1.00 94.69 259 LEU A C 1
ATOM 1997 O O . LEU A 1 259 ? -10.546 11.159 4.895 1.00 94.69 259 LEU A O 1
ATOM 2001 N N . MET A 1 260 ? -8.544 10.155 4.930 1.00 96.44 260 MET A N 1
ATOM 2002 C CA . MET A 1 260 ? -9.092 8.817 5.151 1.00 96.44 260 MET A CA 1
ATOM 2003 C C . MET A 1 260 ? -9.467 8.548 6.614 1.00 96.44 260 MET A C 1
ATOM 2005 O O . MET A 1 260 ? -10.223 7.631 6.890 1.00 96.44 260 MET A O 1
ATOM 2009 N N . ASN A 1 261 ? -9.075 9.377 7.579 1.00 94.88 261 ASN A N 1
ATOM 2010 C CA . ASN A 1 261 ? -9.440 9.178 8.981 1.00 94.88 261 ASN A CA 1
ATOM 2011 C C . ASN A 1 261 ? -10.666 9.997 9.392 1.00 94.88 261 ASN A C 1
ATOM 2013 O O . ASN A 1 261 ? -10.581 11.169 9.758 1.00 94.88 261 ASN A O 1
ATOM 2017 N N . SER A 1 262 ? -11.822 9.344 9.399 1.00 93.12 262 SER A N 1
ATOM 2018 C CA . SER A 1 262 ? -13.033 9.853 10.044 1.00 93.12 262 SER A CA 1
ATOM 2019 C C . SER A 1 262 ? -13.672 8.762 10.892 1.00 93.12 262 SER A C 1
ATOM 2021 O O . SER A 1 262 ? -13.382 7.575 10.731 1.00 93.12 262 SER A O 1
ATOM 2023 N N . VAL A 1 263 ? -14.560 9.155 11.804 1.00 90.69 263 VAL A N 1
ATOM 2024 C CA . VAL A 1 263 ? -15.279 8.205 12.660 1.00 90.69 263 VAL A CA 1
ATOM 2025 C C . VAL A 1 263 ? -16.125 7.250 11.816 1.00 90.69 263 VAL A C 1
ATOM 2027 O O . VAL A 1 263 ? -16.181 6.059 12.104 1.00 90.69 263 VAL A O 1
ATOM 2030 N N . GLU A 1 264 ? -16.762 7.760 10.767 1.00 90.06 264 GLU A N 1
ATOM 2031 C CA . GLU A 1 264 ? -17.570 7.002 9.819 1.00 90.06 264 GLU A CA 1
ATOM 2032 C C . GLU A 1 264 ? -16.740 5.913 9.137 1.00 90.06 264 GLU A C 1
ATOM 2034 O O . GLU A 1 264 ? -17.142 4.750 9.122 1.00 90.06 264 GLU A O 1
ATOM 2039 N N . LEU A 1 265 ? -15.556 6.279 8.641 1.00 93.12 265 LEU A N 1
ATOM 2040 C CA . LEU A 1 265 ? -14.639 5.346 7.995 1.00 93.12 265 LEU A CA 1
ATOM 2041 C C . LEU A 1 265 ? -14.091 4.322 8.994 1.00 93.12 265 LEU A C 1
ATOM 2043 O O . LEU A 1 265 ? -14.157 3.125 8.728 1.00 93.12 265 LEU A O 1
ATOM 2047 N N . ALA A 1 266 ? -13.652 4.754 10.180 1.00 94.12 266 ALA A N 1
ATOM 2048 C CA . ALA A 1 266 ? -13.147 3.857 11.219 1.00 94.12 266 ALA A CA 1
ATOM 2049 C C . ALA A 1 266 ? -14.193 2.817 11.662 1.00 94.12 266 ALA A C 1
ATOM 2051 O O . ALA A 1 266 ? -13.848 1.660 11.909 1.00 94.12 266 ALA A O 1
ATOM 2052 N N . LEU A 1 267 ? -15.473 3.204 11.747 1.00 93.25 267 LEU A N 1
ATOM 2053 C CA . LEU A 1 267 ? -16.571 2.289 12.081 1.00 93.25 267 LEU A CA 1
ATOM 2054 C C . LEU A 1 267 ? -16.771 1.211 11.014 1.00 93.25 267 LEU A C 1
ATOM 2056 O O . LEU A 1 267 ? -17.002 0.060 11.369 1.00 93.25 267 LEU A O 1
ATOM 2060 N N . VAL A 1 268 ? -16.669 1.566 9.732 1.00 93.69 268 VAL A N 1
ATOM 2061 C CA . VAL A 1 268 ? -16.783 0.597 8.631 1.00 93.69 268 VAL A CA 1
ATOM 2062 C C . VAL A 1 268 ? -15.539 -0.292 8.552 1.00 93.69 268 VAL A C 1
ATOM 2064 O O . VAL A 1 268 ? -15.649 -1.502 8.377 1.00 93.69 268 VAL A O 1
ATOM 2067 N N . MET A 1 269 ? -14.350 0.281 8.743 1.00 95.81 269 MET A N 1
ATOM 2068 C CA . MET A 1 269 ? -13.083 -0.459 8.746 1.00 95.81 269 MET A CA 1
ATOM 2069 C C . MET A 1 269 ? -12.991 -1.487 9.877 1.00 95.81 269 MET A C 1
ATOM 2071 O O . MET A 1 269 ? -12.276 -2.477 9.739 1.00 95.81 269 MET A O 1
ATOM 2075 N N . ALA A 1 270 ? -13.747 -1.314 10.965 1.00 94.81 270 ALA A N 1
ATOM 2076 C CA . ALA A 1 270 ? -13.766 -2.251 12.085 1.00 94.81 270 ALA A CA 1
ATOM 2077 C C . ALA A 1 270 ? -14.190 -3.681 11.705 1.00 94.81 270 ALA A C 1
ATOM 2079 O O . ALA A 1 270 ? -13.870 -4.611 12.449 1.00 94.81 270 ALA A O 1
ATOM 2080 N N . ASP A 1 271 ? -14.869 -3.881 10.573 1.00 93.50 271 ASP A N 1
ATOM 2081 C CA . ASP A 1 271 ? -15.217 -5.214 10.066 1.00 93.50 271 ASP A CA 1
ATOM 2082 C C . ASP A 1 271 ? -14.058 -5.897 9.319 1.00 93.50 271 ASP A C 1
ATOM 2084 O O . ASP A 1 271 ? -14.048 -7.122 9.224 1.00 93.50 271 ASP A O 1
ATOM 2088 N N . TYR A 1 272 ? -13.061 -5.136 8.854 1.00 96.50 272 TYR A N 1
ATOM 2089 C CA . TYR A 1 272 ? -12.002 -5.621 7.957 1.00 96.50 272 TYR A CA 1
ATOM 2090 C C . TYR A 1 272 ? -10.597 -5.555 8.553 1.00 96.50 272 TYR A C 1
ATOM 2092 O O . TYR A 1 272 ? -9.710 -6.247 8.061 1.00 96.50 272 TYR A O 1
ATOM 2100 N N . THR A 1 273 ? -10.386 -4.764 9.608 1.00 97.38 273 THR A N 1
ATOM 2101 C CA . THR A 1 273 ? -9.085 -4.648 10.276 1.00 97.38 273 THR A CA 1
ATOM 2102 C C . THR A 1 273 ? -9.193 -4.557 11.794 1.00 97.38 273 THR A C 1
ATOM 2104 O O . THR A 1 273 ? -10.154 -3.987 12.326 1.00 97.38 273 THR A O 1
ATOM 2107 N N . ASP A 1 274 ? -8.192 -5.078 12.500 1.00 96.50 274 ASP A N 1
ATOM 2108 C CA . ASP A 1 274 ? -8.027 -4.865 13.943 1.00 96.50 274 ASP A CA 1
ATOM 2109 C C . ASP A 1 274 ? -7.439 -3.480 14.255 1.00 96.50 274 ASP A C 1
ATOM 2111 O O . ASP A 1 274 ? -7.853 -2.822 15.219 1.00 96.50 274 ASP A O 1
ATOM 2115 N N . TYR A 1 275 ? -6.524 -2.999 13.408 1.00 98.06 275 TYR A N 1
ATOM 2116 C CA . TYR A 1 275 ? -5.893 -1.690 13.550 1.00 98.06 275 TYR A CA 1
ATOM 2117 C C . TYR A 1 275 ? -6.046 -0.854 12.282 1.00 98.06 275 TYR A C 1
ATOM 2119 O O . TYR A 1 275 ? -5.792 -1.304 11.168 1.00 98.06 275 TYR A O 1
ATOM 2127 N N . TYR A 1 276 ? -6.489 0.386 12.450 1.00 98.25 276 TYR A N 1
ATOM 2128 C CA . TYR A 1 276 ? -6.751 1.298 11.346 1.00 98.25 276 TYR A CA 1
ATOM 2129 C C . TYR A 1 276 ? -5.827 2.509 11.424 1.00 98.25 276 TYR A C 1
ATOM 2131 O O . TYR A 1 276 ? -5.845 3.215 12.433 1.00 98.25 276 TYR A O 1
ATOM 2139 N N . ILE A 1 277 ? -5.009 2.727 10.395 1.00 98.50 277 ILE A N 1
ATOM 2140 C CA . ILE A 1 277 ? -4.035 3.822 10.336 1.00 98.50 277 ILE A CA 1
ATOM 2141 C C . ILE A 1 277 ? -4.425 4.751 9.186 1.00 98.50 277 ILE A C 1
ATOM 2143 O O . ILE A 1 277 ? -4.574 4.297 8.057 1.00 98.50 277 ILE A O 1
ATOM 2147 N N . ALA A 1 278 ? -4.657 6.030 9.477 1.00 97.50 278 ALA A N 1
ATOM 2148 C CA . ALA A 1 278 ? -5.039 7.014 8.461 1.00 97.50 278 ALA A CA 1
ATOM 2149 C C . ALA A 1 278 ? -4.885 8.455 8.973 1.00 97.50 278 ALA A C 1
ATOM 2151 O O . ALA A 1 278 ? -4.894 8.704 10.190 1.00 97.50 278 ALA A O 1
ATOM 2152 N N . SER A 1 279 ? -4.833 9.415 8.047 1.00 96.12 279 SER A N 1
ATOM 2153 C CA . SER A 1 279 ? -4.855 10.853 8.338 1.00 96.12 279 SER A CA 1
ATOM 2154 C C . SER A 1 279 ? -6.247 11.464 8.258 1.00 96.12 279 SER A C 1
ATOM 2156 O O . SER A 1 279 ? -7.007 11.173 7.338 1.00 96.12 279 SER A O 1
ATOM 2158 N N . ALA A 1 280 ? -6.589 12.345 9.201 1.00 93.81 280 ALA A N 1
ATOM 2159 C CA . ALA A 1 280 ? -7.868 13.065 9.172 1.00 93.81 280 ALA A CA 1
ATOM 2160 C C . ALA A 1 280 ? -7.847 14.262 8.212 1.00 93.81 280 ALA A C 1
ATOM 2162 O O . ALA A 1 280 ? -8.896 14.787 7.845 1.00 93.81 280 ALA A O 1
ATOM 2163 N N . GLU A 1 281 ? -6.651 14.692 7.822 1.00 92.00 281 GLU A N 1
ATOM 2164 C CA . GLU A 1 281 ? -6.400 15.904 7.055 1.00 92.00 281 GLU A CA 1
ATOM 2165 C C . GLU A 1 281 ? -5.669 15.552 5.754 1.00 92.00 281 GLU A C 1
ATOM 2167 O O . GLU A 1 281 ? -5.490 14.383 5.403 1.00 92.00 281 GLU A O 1
ATOM 2172 N N . THR A 1 282 ? -5.262 16.571 5.006 1.00 90.00 282 THR A N 1
ATOM 2173 C CA . THR A 1 282 ? -4.306 16.385 3.916 1.00 90.00 282 THR A CA 1
ATOM 2174 C C . THR A 1 282 ? -2.960 15.933 4.472 1.00 90.00 282 THR A C 1
ATOM 2176 O O . THR A 1 282 ? -2.452 16.543 5.417 1.00 90.00 282 THR A O 1
ATOM 2179 N N . GLU A 1 283 ? -2.373 14.907 3.866 1.00 84.38 283 GLU A N 1
ATOM 2180 C CA . GLU A 1 283 ? -1.019 14.463 4.177 1.00 84.38 283 GLU A CA 1
ATOM 2181 C C . GLU A 1 283 ? 0.006 15.191 3.309 1.00 84.38 283 GLU A C 1
ATOM 2183 O O . GLU A 1 283 ? -0.300 15.607 2.185 1.00 84.38 283 GLU A O 1
ATOM 2188 N N . PRO A 1 284 ? 1.233 15.382 3.808 1.00 86.50 284 PRO A N 1
ATOM 2189 C CA . PRO A 1 284 ? 2.296 15.896 2.972 1.00 86.50 284 PRO A CA 1
ATOM 2190 C C . PRO A 1 284 ? 2.728 14.847 1.935 1.00 86.50 284 PRO A C 1
ATOM 2192 O O . PRO A 1 284 ? 2.697 13.651 2.200 1.00 86.50 284 PRO A O 1
ATOM 2195 N N . GLY A 1 285 ? 3.155 15.294 0.749 1.00 79.06 285 GLY A N 1
ATOM 2196 C CA . GLY A 1 285 ? 3.313 14.416 -0.424 1.00 79.06 285 GLY A CA 1
ATOM 2197 C C . GLY A 1 285 ? 4.338 13.284 -0.289 1.00 79.06 285 GLY A C 1
ATOM 2198 O O . GLY A 1 285 ? 4.272 12.322 -1.040 1.00 79.06 285 GLY A O 1
ATOM 2199 N N . TYR A 1 286 ? 5.268 13.350 0.669 1.00 86.38 286 TYR A N 1
ATOM 2200 C CA . TYR A 1 286 ? 6.168 12.220 0.926 1.00 86.38 286 TYR A CA 1
ATOM 2201 C C . TYR A 1 286 ? 5.427 10.996 1.497 1.00 86.38 286 TYR A C 1
ATOM 2203 O O . TYR A 1 286 ? 5.964 9.897 1.421 1.00 86.38 286 TYR A O 1
ATOM 2211 N N . GLY A 1 287 ? 4.210 11.160 2.028 1.00 89.19 287 GLY A N 1
ATOM 2212 C CA . GLY A 1 287 ? 3.436 10.085 2.648 1.00 89.19 287 GLY A CA 1
ATOM 2213 C C . GLY A 1 287 ? 4.043 9.630 3.973 1.00 89.19 287 GLY A C 1
ATOM 2214 O O . GLY A 1 287 ? 4.577 10.443 4.741 1.00 89.19 287 GLY A O 1
ATOM 2215 N N . GLN A 1 288 ? 3.981 8.332 4.255 1.00 89.19 288 GLN A N 1
ATOM 2216 C CA . GLN A 1 288 ? 4.592 7.739 5.437 1.00 89.19 288 GLN A CA 1
ATOM 2217 C C . GLN A 1 288 ? 6.113 7.644 5.378 1.00 89.19 288 GLN A C 1
ATOM 2219 O O . GLN A 1 288 ? 6.757 7.628 4.333 1.00 89.19 288 GLN A O 1
ATOM 2224 N N . TYR A 1 289 ? 6.699 7.504 6.566 1.00 91.25 289 TYR A N 1
ATOM 2225 C CA . TYR A 1 289 ? 8.117 7.232 6.725 1.00 91.25 289 TYR A CA 1
ATOM 2226 C C . TYR A 1 289 ? 8.374 5.725 6.850 1.00 91.25 289 TYR A C 1
ATOM 2228 O O . TYR A 1 289 ? 8.353 5.172 7.948 1.00 91.25 289 TYR A O 1
ATOM 2236 N N . TYR A 1 290 ? 8.598 5.045 5.722 1.00 92.06 290 TYR A N 1
ATOM 2237 C CA . TYR A 1 290 ? 8.779 3.586 5.677 1.00 92.06 290 TYR A CA 1
ATOM 2238 C C . TYR A 1 290 ? 10.134 3.111 6.206 1.00 92.06 290 TYR A C 1
ATOM 2240 O O . TYR A 1 290 ? 10.250 2.010 6.750 1.00 92.06 290 TYR A O 1
ATOM 2248 N N . GLY A 1 291 ? 11.187 3.895 5.994 1.00 81.69 291 GLY A N 1
ATOM 2249 C CA . GLY A 1 291 ? 12.536 3.346 5.988 1.00 81.69 291 GLY A CA 1
ATOM 2250 C C . GLY A 1 291 ? 13.625 4.390 5.899 1.00 81.69 291 GLY A C 1
ATOM 2251 O O . GLY A 1 291 ? 13.336 5.581 5.794 1.00 81.69 291 GLY A O 1
ATOM 2252 N N . PRO A 1 292 ? 14.900 3.983 5.974 1.00 78.44 292 PRO A N 1
ATOM 2253 C CA . PRO A 1 292 ? 15.912 4.920 6.369 1.00 78.44 292 PRO A CA 1
ATOM 2254 C C . PRO A 1 292 ? 16.201 5.960 5.297 1.00 78.44 292 PRO A C 1
ATOM 2256 O O . PRO A 1 292 ? 16.678 5.658 4.201 1.00 78.44 292 PRO A O 1
ATOM 2259 N N . CYS A 1 293 ? 15.985 7.220 5.668 1.00 65.69 293 CYS A N 1
ATOM 2260 C CA . CYS A 1 293 ? 16.522 8.372 4.967 1.00 65.69 293 CYS A CA 1
ATOM 2261 C C . CYS A 1 293 ? 17.860 8.783 5.602 1.00 65.69 293 CYS A C 1
ATOM 2263 O O . CYS A 1 293 ? 18.069 8.681 6.818 1.00 65.69 293 CYS A O 1
ATOM 2265 N N . ALA A 1 294 ? 18.798 9.229 4.767 1.00 60.25 294 ALA A N 1
ATOM 2266 C CA . ALA A 1 294 ? 19.989 9.916 5.244 1.00 60.25 294 ALA A CA 1
ATOM 2267 C C . ALA A 1 294 ? 19.659 11.404 5.399 1.00 60.25 294 ALA A C 1
ATOM 2269 O O . ALA A 1 294 ? 19.091 12.003 4.487 1.00 60.25 294 ALA A O 1
ATOM 2270 N N . ASP A 1 295 ? 20.025 12.017 6.525 1.00 59.84 295 ASP A N 1
ATOM 2271 C CA . ASP A 1 295 ? 20.015 13.479 6.602 1.00 59.84 295 ASP A CA 1
ATOM 2272 C C . ASP A 1 295 ? 21.164 14.100 5.790 1.00 59.84 295 ASP A C 1
ATOM 2274 O O . ASP A 1 295 ? 22.039 13.418 5.249 1.00 59.84 295 ASP A O 1
ATOM 2278 N N . GLN A 1 296 ? 21.171 15.432 5.726 1.00 55.06 296 GLN A N 1
ATOM 2279 C CA . GLN A 1 296 ? 22.203 16.236 5.063 1.00 55.06 296 GLN A CA 1
ATOM 2280 C C . GLN A 1 296 ? 23.642 15.963 5.553 1.00 55.06 296 GLN A C 1
ATOM 2282 O O . GLN A 1 296 ? 24.592 16.306 4.850 1.00 55.06 296 GLN A O 1
ATOM 2287 N N . ASP A 1 297 ? 23.808 15.344 6.730 1.00 59.38 297 ASP A N 1
ATOM 2288 C CA . ASP A 1 297 ? 25.095 14.977 7.328 1.00 59.38 297 ASP A CA 1
ATOM 2289 C C . ASP A 1 297 ? 25.432 13.479 7.133 1.00 59.38 297 ASP A C 1
ATOM 2291 O O . ASP A 1 297 ? 26.460 12.996 7.617 1.00 59.38 297 ASP A O 1
ATOM 2295 N N . GLY A 1 298 ? 24.591 12.734 6.405 1.00 60.62 298 GLY A N 1
ATOM 2296 C CA . GLY A 1 298 ? 24.761 11.311 6.113 1.00 60.62 298 GLY A CA 1
ATOM 2297 C C . GLY A 1 298 ? 24.364 10.382 7.263 1.00 60.62 298 GLY A C 1
ATOM 2298 O O . GLY A 1 298 ? 24.684 9.190 7.225 1.00 60.62 298 GLY A O 1
ATOM 2299 N N . LYS A 1 299 ? 23.691 10.890 8.302 1.00 64.38 299 LYS A N 1
ATOM 2300 C CA . LYS A 1 299 ? 23.177 10.059 9.393 1.00 64.38 299 LYS A CA 1
ATOM 2301 C C . LYS A 1 299 ? 21.877 9.398 8.945 1.00 64.38 299 LYS A C 1
ATOM 2303 O O . LYS A 1 299 ? 20.930 10.075 8.559 1.00 64.38 299 LYS A O 1
ATOM 2308 N N . GLN A 1 300 ? 21.836 8.071 9.031 1.00 66.69 300 GLN A N 1
ATOM 2309 C CA . GLN A 1 300 ? 20.640 7.294 8.725 1.00 66.69 300 GLN A CA 1
ATOM 2310 C C . GLN A 1 300 ? 19.694 7.248 9.926 1.00 66.69 300 GLN A C 1
ATOM 2312 O O . GLN A 1 300 ? 20.112 6.930 11.046 1.00 66.69 300 GLN A O 1
ATOM 2317 N N . TYR A 1 301 ? 18.425 7.559 9.687 1.00 72.62 301 TYR A N 1
ATOM 2318 C CA . TYR A 1 301 ? 17.342 7.391 10.655 1.00 72.62 301 TYR A CA 1
ATOM 2319 C C . TYR A 1 301 ? 16.622 6.102 10.333 1.00 72.62 301 TYR A C 1
ATOM 2321 O O . TYR A 1 301 ? 16.246 5.911 9.195 1.00 72.62 301 TYR A O 1
ATOM 2329 N N . LYS A 1 302 ? 16.426 5.219 11.304 1.00 85.25 302 LYS A N 1
ATOM 2330 C CA . LYS A 1 302 ? 15.650 3.997 11.077 1.00 85.25 302 LYS A CA 1
ATOM 2331 C C . LYS A 1 302 ? 14.168 4.324 10.955 1.00 85.25 302 LYS A C 1
ATOM 2333 O O . LYS A 1 302 ? 13.726 5.245 11.637 1.00 85.25 302 LYS A O 1
ATOM 2338 N N . GLY A 1 303 ? 13.457 3.589 10.109 1.00 90.88 303 GLY A N 1
ATOM 2339 C CA . GLY A 1 303 ? 11.994 3.624 10.037 1.00 90.88 303 GLY A CA 1
ATOM 2340 C C . GLY A 1 303 ? 11.361 2.391 10.680 1.00 90.88 303 GLY A C 1
ATOM 2341 O O . GLY A 1 303 ? 12.057 1.467 11.118 1.00 90.88 303 GLY A O 1
ATOM 2342 N N . TRP A 1 304 ? 10.032 2.341 10.689 1.00 95.00 304 TRP A N 1
ATOM 2343 C CA . TRP A 1 304 ? 9.274 1.264 11.322 1.00 95.00 304 TRP A CA 1
ATOM 2344 C C . TRP A 1 304 ? 9.566 -0.116 10.718 1.00 95.00 304 TRP A C 1
ATOM 2346 O O . TRP A 1 304 ? 9.487 -1.114 11.435 1.00 95.00 304 TRP A O 1
ATOM 2356 N N . LEU A 1 305 ? 9.969 -0.197 9.442 1.00 94.81 305 LEU A N 1
ATOM 2357 C CA . LEU A 1 305 ? 10.397 -1.457 8.825 1.00 94.81 305 LEU A CA 1
ATOM 2358 C C . LEU A 1 305 ? 11.695 -2.000 9.437 1.00 94.81 305 LEU A C 1
ATOM 2360 O O . LEU A 1 305 ? 11.801 -3.204 9.654 1.00 94.81 305 LEU A O 1
ATOM 2364 N N . ASP A 1 306 ? 12.659 -1.139 9.783 1.00 92.69 306 ASP A N 1
ATOM 2365 C CA . ASP A 1 306 ? 13.871 -1.566 10.499 1.00 92.69 306 ASP A CA 1
ATOM 2366 C C . ASP A 1 306 ? 13.551 -2.041 11.922 1.00 92.69 306 ASP A C 1
ATOM 2368 O O . ASP A 1 306 ? 14.224 -2.924 12.462 1.00 92.69 306 ASP A O 1
ATOM 2372 N N . GLU A 1 307 ? 12.553 -1.426 12.563 1.00 93.38 307 GLU A N 1
ATOM 2373 C CA . GLU A 1 307 ? 12.078 -1.854 13.877 1.00 93.38 307 GLU A CA 1
ATOM 2374 C C . GLU A 1 307 ? 11.367 -3.205 13.793 1.00 93.38 307 GLU A C 1
ATOM 2376 O O . GLU A 1 307 ? 11.627 -4.071 14.633 1.00 93.38 307 GLU A O 1
ATOM 2381 N N . LEU A 1 308 ? 10.517 -3.401 12.782 1.00 94.25 308 LEU A N 1
ATOM 2382 C CA . LEU A 1 308 ? 9.808 -4.653 12.528 1.00 94.25 308 LEU A CA 1
ATOM 2383 C C . LEU A 1 308 ? 10.778 -5.801 12.221 1.00 94.25 308 LEU A C 1
ATOM 2385 O O . LEU A 1 308 ? 10.639 -6.885 12.780 1.00 94.25 308 LEU A O 1
ATOM 2389 N N . GLY A 1 309 ? 11.783 -5.544 11.385 1.00 91.88 309 GLY A N 1
ATOM 2390 C CA . GLY A 1 309 ? 12.797 -6.516 10.982 1.00 91.88 309 GLY A CA 1
ATOM 2391 C C . GLY A 1 309 ? 13.835 -6.880 12.032 1.00 91.88 309 GLY A C 1
ATOM 2392 O O . GLY A 1 309 ? 14.623 -7.805 11.843 1.00 91.88 309 GLY A O 1
ATOM 2393 N N . ASN A 1 310 ? 13.893 -6.142 13.139 1.00 91.12 310 ASN A N 1
ATOM 2394 C CA . ASN A 1 310 ? 14.866 -6.391 14.188 1.00 91.12 310 ASN A CA 1
ATOM 2395 C C . ASN A 1 310 ? 14.490 -7.661 14.978 1.00 91.12 310 ASN A C 1
ATOM 2397 O O . ASN A 1 310 ? 13.484 -7.642 15.690 1.00 91.12 310 ASN A O 1
ATOM 2401 N N . PRO A 1 311 ? 15.330 -8.719 14.999 1.00 90.38 311 PRO A N 1
ATOM 2402 C CA . PRO A 1 311 ? 15.009 -9.959 15.712 1.00 90.38 311 PRO A CA 1
ATOM 2403 C C . PRO A 1 311 ? 14.783 -9.774 17.220 1.00 90.38 311 PRO A C 1
ATOM 2405 O O . PRO A 1 311 ? 14.126 -10.589 17.859 1.00 90.38 311 PRO A O 1
ATOM 2408 N N . ALA A 1 312 ? 15.311 -8.697 17.816 1.00 92.88 312 ALA A N 1
ATOM 2409 C CA . ALA A 1 312 ? 15.054 -8.367 19.218 1.00 92.88 312 ALA A CA 1
ATOM 2410 C C . ALA A 1 312 ? 13.603 -7.920 19.486 1.00 92.88 312 ALA A C 1
ATOM 2412 O O . ALA A 1 312 ? 13.165 -7.945 20.635 1.00 92.88 312 ALA A O 1
ATOM 2413 N N . ASN A 1 313 ? 12.878 -7.509 18.444 1.00 93.62 313 ASN A N 1
ATOM 2414 C CA . ASN A 1 313 ? 11.496 -7.048 18.500 1.00 93.62 313 ASN A CA 1
ATOM 2415 C C . ASN A 1 313 ? 10.488 -8.103 18.000 1.00 93.62 313 ASN A C 1
ATOM 2417 O O . ASN A 1 313 ? 9.285 -7.853 18.058 1.00 93.62 313 ASN A O 1
ATOM 2421 N N . ASP A 1 314 ? 10.951 -9.274 17.552 1.00 89.06 314 ASP A N 1
ATOM 2422 C CA . ASP A 1 314 ? 10.113 -10.320 16.950 1.00 89.06 314 ASP A CA 1
ATOM 2423 C C . ASP A 1 314 ? 8.953 -10.739 17.874 1.00 89.06 314 ASP A C 1
ATOM 2425 O O . ASP A 1 314 ? 7.785 -10.678 17.491 1.00 89.06 314 ASP A O 1
ATOM 2429 N N . GLU A 1 315 ? 9.247 -11.034 19.148 1.00 90.19 315 GLU A N 1
ATOM 2430 C CA . GLU A 1 315 ? 8.217 -11.358 20.150 1.00 90.19 315 GLU A CA 1
ATOM 2431 C C . GLU A 1 315 ? 7.233 -10.199 20.391 1.00 90.19 315 GLU A C 1
ATOM 2433 O O . GLU A 1 315 ? 6.066 -10.437 20.694 1.00 90.19 315 GLU A O 1
ATOM 2438 N N . LYS A 1 316 ? 7.686 -8.944 20.263 1.00 94.38 316 LYS A N 1
ATOM 2439 C CA . LYS A 1 316 ? 6.866 -7.752 20.519 1.00 94.38 316 LYS A CA 1
ATOM 2440 C C . LYS A 1 316 ? 5.832 -7.554 19.413 1.00 94.38 316 LYS A C 1
ATOM 2442 O O . LYS A 1 316 ? 4.658 -7.389 19.723 1.00 94.38 316 LYS A O 1
ATOM 2447 N N . TYR A 1 317 ? 6.247 -7.551 18.146 1.00 93.44 317 TYR A N 1
ATOM 2448 C CA . TYR A 1 317 ? 5.358 -7.200 17.027 1.00 93.44 317 TYR A CA 1
ATOM 2449 C C . TYR A 1 317 ? 4.532 -8.384 16.499 1.00 93.44 317 TYR A C 1
ATOM 2451 O O . TYR A 1 317 ? 3.475 -8.186 15.887 1.00 93.44 317 TYR A O 1
ATOM 2459 N N . ASN A 1 318 ? 4.942 -9.618 16.805 1.00 87.25 318 ASN A N 1
ATOM 2460 C CA . ASN A 1 318 ? 4.167 -10.820 16.487 1.00 87.25 318 ASN A CA 1
ATOM 2461 C C . ASN A 1 318 ? 3.240 -11.281 17.627 1.00 87.25 318 ASN A C 1
ATOM 2463 O O . ASN A 1 318 ? 2.435 -12.186 17.426 1.00 87.25 318 ASN A O 1
ATOM 2467 N N . ALA A 1 319 ? 3.256 -10.619 18.791 1.00 89.69 319 ALA A N 1
ATOM 2468 C CA . ALA A 1 319 ? 2.239 -10.816 19.825 1.00 89.69 319 ALA A CA 1
ATOM 2469 C C . ALA A 1 319 ? 0.827 -10.408 19.348 1.00 89.69 319 ALA A C 1
ATOM 2471 O O . ALA A 1 319 ? 0.664 -9.699 18.349 1.00 89.69 319 ALA A O 1
ATOM 2472 N N . ALA A 1 320 ? -0.199 -10.825 20.099 1.00 84.44 320 ALA A N 1
ATOM 2473 C CA . ALA A 1 320 ? -1.606 -10.563 19.779 1.00 84.44 320 ALA A CA 1
ATOM 2474 C C . ALA A 1 320 ? -1.945 -9.062 19.682 1.00 84.44 320 ALA A C 1
ATOM 2476 O O . ALA A 1 320 ? -2.706 -8.669 18.812 1.00 84.44 320 ALA A O 1
ATOM 2477 N N . ASP A 1 321 ? -1.359 -8.218 20.535 1.00 87.44 321 ASP A N 1
ATOM 2478 C CA . ASP A 1 321 ? -1.482 -6.752 20.492 1.00 87.44 321 ASP A CA 1
ATOM 2479 C C . ASP A 1 321 ? -0.266 -6.063 19.847 1.00 87.44 321 ASP A C 1
ATOM 2481 O O . ASP A 1 321 ? -0.183 -4.834 19.799 1.00 87.44 321 ASP A O 1
ATOM 2485 N N . GLY A 1 322 ? 0.678 -6.848 19.319 1.00 94.06 322 GLY A N 1
ATOM 2486 C CA . GLY A 1 322 ? 1.935 -6.358 18.761 1.00 94.06 322 GLY A CA 1
ATOM 2487 C C . GLY A 1 322 ? 1.751 -5.436 17.559 1.00 94.06 322 GLY A C 1
ATOM 2488 O O . GLY A 1 322 ? 2.518 -4.491 17.383 1.00 94.06 322 GLY A O 1
ATOM 2489 N N . THR A 1 323 ? 0.698 -5.654 16.770 1.00 95.38 323 THR A N 1
ATOM 2490 C CA . THR A 1 323 ? 0.388 -4.808 15.613 1.00 95.38 323 THR A CA 1
ATOM 2491 C C . THR A 1 323 ? -0.054 -3.400 16.043 1.00 95.38 323 THR A C 1
ATOM 2493 O O . THR A 1 323 ? 0.330 -2.427 15.399 1.00 95.38 323 THR A O 1
ATOM 2496 N N . TYR A 1 324 ? -0.733 -3.234 17.187 1.00 96.81 324 TYR A N 1
ATOM 2497 C CA . TYR A 1 324 ? -1.019 -1.898 17.732 1.00 96.81 324 TYR A CA 1
ATOM 2498 C C . TYR A 1 324 ? 0.260 -1.153 18.123 1.00 96.81 324 TYR A C 1
ATOM 2500 O O . TYR A 1 324 ? 0.402 0.046 17.886 1.00 96.81 324 TYR A O 1
ATOM 2508 N N . GLU A 1 325 ? 1.203 -1.867 18.743 1.00 97.31 325 GLU A N 1
ATOM 2509 C CA . GLU A 1 325 ? 2.499 -1.302 19.111 1.00 97.31 325 GLU A CA 1
ATOM 2510 C C . GLU A 1 325 ? 3.298 -0.879 17.877 1.00 97.31 325 GLU A C 1
ATOM 2512 O O . GLU A 1 325 ? 3.934 0.171 17.919 1.00 97.31 325 GLU A O 1
ATOM 2517 N N . LEU A 1 326 ? 3.225 -1.647 16.786 1.00 97.19 326 LEU A N 1
ATOM 2518 C CA . LEU A 1 326 ? 3.801 -1.270 15.496 1.00 97.19 326 LEU A CA 1
ATOM 2519 C C . LEU A 1 326 ? 3.106 -0.035 14.906 1.00 97.19 326 LEU A C 1
ATOM 2521 O O . LEU A 1 326 ? 3.784 0.903 14.504 1.00 97.19 326 LEU A O 1
ATOM 2525 N N . GLY A 1 327 ? 1.771 0.021 14.930 1.00 97.50 327 GLY A N 1
ATOM 2526 C CA . GLY A 1 327 ? 1.008 1.175 14.445 1.00 97.50 327 GLY A CA 1
ATOM 2527 C C . GLY A 1 327 ? 1.348 2.480 15.170 1.00 97.50 327 GLY A C 1
ATOM 2528 O O . GLY A 1 327 ? 1.407 3.536 14.548 1.00 97.50 327 GLY A O 1
ATOM 2529 N N . LYS A 1 328 ? 1.656 2.426 16.473 1.00 97.44 328 LYS A N 1
ATOM 2530 C CA . LYS A 1 328 ? 2.180 3.597 17.197 1.00 97.44 328 LYS A CA 1
ATOM 2531 C C . LYS A 1 328 ? 3.564 4.015 16.709 1.00 97.44 328 LYS A C 1
ATOM 2533 O O . LYS A 1 328 ? 3.805 5.207 16.605 1.00 97.44 328 LYS A O 1
ATOM 2538 N N . VAL A 1 329 ? 4.445 3.061 16.399 1.00 96.75 329 VAL A N 1
ATOM 2539 C CA . VAL A 1 329 ? 5.763 3.369 15.820 1.00 96.75 329 VAL A CA 1
ATOM 2540 C C . VAL A 1 329 ? 5.601 4.027 14.453 1.00 96.75 329 VAL A C 1
ATOM 2542 O O . VAL A 1 329 ? 6.244 5.037 14.218 1.00 96.75 329 VAL A O 1
ATOM 2545 N N . ILE A 1 330 ? 4.691 3.538 13.603 1.00 97.06 330 ILE A N 1
ATOM 2546 C CA . ILE A 1 330 ? 4.369 4.167 12.308 1.00 97.06 330 ILE A CA 1
ATOM 2547 C C . ILE A 1 330 ? 3.937 5.632 12.502 1.00 97.06 330 ILE A C 1
ATOM 2549 O O . ILE A 1 330 ? 4.440 6.523 11.820 1.00 97.06 330 ILE A O 1
ATOM 2553 N N . VAL A 1 331 ? 3.047 5.900 13.466 1.00 96.62 331 VAL A N 1
ATOM 2554 C CA . VAL A 1 331 ? 2.593 7.264 13.799 1.00 96.62 331 VAL A CA 1
ATOM 2555 C C . VAL A 1 331 ? 3.727 8.136 14.343 1.00 96.62 331 VAL A C 1
ATOM 2557 O O . VAL A 1 331 ? 3.877 9.282 13.918 1.00 96.62 331 VAL A O 1
ATOM 2560 N N . ASP A 1 332 ? 4.529 7.607 15.268 1.00 94.88 332 ASP A N 1
ATOM 2561 C CA . ASP A 1 332 ? 5.655 8.330 15.860 1.00 94.88 332 ASP A CA 1
ATOM 2562 C C . ASP A 1 332 ? 6.711 8.663 14.791 1.00 94.88 332 ASP A C 1
ATOM 2564 O O . ASP A 1 332 ? 7.228 9.779 14.755 1.00 94.88 332 ASP A O 1
ATOM 2568 N N . ASP A 1 333 ? 7.006 7.728 13.890 1.00 93.38 333 ASP A N 1
ATOM 2569 C CA . ASP A 1 333 ? 7.955 7.893 12.790 1.00 93.38 333 ASP A CA 1
ATOM 2570 C C . ASP A 1 333 ? 7.480 8.928 11.765 1.00 93.38 333 ASP A C 1
ATOM 2572 O O . ASP A 1 333 ? 8.261 9.804 11.386 1.00 93.38 333 ASP A O 1
ATOM 2576 N N . PHE A 1 334 ? 6.198 8.894 11.380 1.00 93.12 334 PHE A N 1
ATOM 2577 C CA . PHE A 1 334 ? 5.577 9.930 10.550 1.00 93.12 334 PHE A CA 1
ATOM 2578 C C . PHE A 1 334 ? 5.751 11.314 11.185 1.00 93.12 334 PHE A C 1
ATOM 2580 O O . PHE A 1 334 ? 6.258 12.243 10.556 1.00 93.12 334 PHE A O 1
ATOM 2587 N N . TYR A 1 335 ? 5.389 11.450 12.463 1.00 91.25 335 TYR A N 1
ATOM 2588 C CA . TYR A 1 335 ? 5.488 12.722 13.172 1.00 91.25 335 TYR A CA 1
ATOM 2589 C C . TYR A 1 335 ? 6.937 13.222 13.242 1.00 91.25 335 TYR A C 1
ATOM 2591 O O . TYR A 1 335 ? 7.223 14.366 12.891 1.00 91.25 335 TYR A O 1
ATOM 2599 N N . ASN A 1 336 ? 7.876 12.346 13.610 1.00 89.12 336 ASN A N 1
ATOM 2600 C CA . ASN A 1 336 ? 9.298 12.678 13.689 1.00 89.12 336 ASN A CA 1
ATOM 2601 C C . ASN A 1 336 ? 9.890 13.079 12.328 1.00 89.12 336 ASN A C 1
ATOM 2603 O O . ASN A 1 336 ? 10.780 13.933 12.271 1.00 89.12 336 ASN A O 1
ATOM 2607 N N . PHE A 1 337 ? 9.423 12.467 11.236 1.00 88.62 337 PHE A N 1
ATOM 2608 C CA . PHE A 1 337 ? 9.872 12.790 9.886 1.00 88.62 337 PHE A CA 1
ATOM 2609 C C . PHE A 1 337 ? 9.476 14.211 9.471 1.00 88.62 337 PHE A C 1
ATOM 2611 O O . PHE A 1 337 ? 10.303 14.910 8.880 1.00 88.62 337 PHE A O 1
ATOM 2618 N N . TYR A 1 338 ? 8.264 14.649 9.824 1.00 89.56 338 TYR A N 1
ATOM 2619 C CA . TYR A 1 338 ? 7.724 15.956 9.438 1.00 89.56 338 TYR A CA 1
ATOM 2620 C C . TYR A 1 338 ? 8.058 17.098 10.413 1.00 89.56 338 TYR A C 1
ATOM 2622 O O . TYR A 1 338 ? 8.205 18.250 9.998 1.00 89.56 338 TYR A O 1
ATOM 2630 N N . GLU A 1 339 ? 8.276 16.794 11.696 1.00 87.50 339 GLU A N 1
ATOM 2631 C CA . GLU A 1 339 ? 8.673 17.790 12.703 1.00 87.50 339 GLU A CA 1
ATOM 2632 C C . GLU A 1 339 ? 10.119 18.280 12.575 1.00 87.50 339 GLU A C 1
ATOM 2634 O O . GLU A 1 339 ? 10.503 19.271 13.205 1.00 87.50 339 GLU A O 1
ATOM 2639 N N . LYS A 1 340 ? 10.965 17.597 11.801 1.00 81.44 340 LYS A N 1
ATOM 2640 C CA . LYS A 1 340 ? 12.377 17.972 11.714 1.00 81.44 340 LYS A CA 1
ATOM 2641 C C . LYS A 1 340 ? 12.569 19.334 11.039 1.00 81.44 340 LYS A C 1
ATOM 2643 O O . LYS A 1 340 ? 11.820 19.761 10.165 1.00 81.44 340 LYS A O 1
ATOM 2648 N N . GLU A 1 341 ? 13.652 19.998 11.427 1.00 74.12 341 GLU A N 1
ATOM 2649 C CA . GLU A 1 341 ? 13.969 21.369 11.006 1.00 74.12 341 GLU A CA 1
ATOM 2650 C C . GLU A 1 341 ? 14.542 21.457 9.579 1.00 74.12 341 GLU A C 1
ATOM 2652 O O . GLU A 1 341 ? 14.464 22.502 8.936 1.00 74.12 341 GLU A O 1
ATOM 2657 N N . THR A 1 342 ? 15.175 20.386 9.081 1.00 72.69 342 THR A N 1
ATOM 2658 C CA . THR A 1 342 ? 15.862 20.366 7.776 1.00 72.69 342 THR A CA 1
ATOM 2659 C C . THR A 1 342 ? 15.788 18.993 7.102 1.00 72.69 342 THR A C 1
ATOM 2661 O O . THR A 1 342 ? 15.694 17.971 7.780 1.00 72.69 342 THR A O 1
ATOM 2664 N N . GLY A 1 343 ? 15.921 18.959 5.773 1.00 76.88 343 GLY A N 1
ATOM 2665 C CA . GLY A 1 343 ? 15.830 17.739 4.957 1.00 76.88 343 GLY A CA 1
ATOM 2666 C C . GLY A 1 343 ? 14.416 17.473 4.428 1.00 76.88 343 GLY A C 1
ATOM 2667 O O . GLY A 1 343 ? 13.527 18.308 4.576 1.00 76.88 343 GLY A O 1
ATOM 2668 N N . ASP A 1 344 ? 14.214 16.320 3.794 1.00 79.25 344 ASP A N 1
ATOM 2669 C CA . ASP A 1 344 ? 12.938 15.943 3.159 1.00 79.25 344 ASP A CA 1
ATOM 2670 C C . ASP A 1 344 ? 11.792 15.912 4.169 1.00 79.25 344 ASP A C 1
ATOM 2672 O O . ASP A 1 344 ? 11.977 15.401 5.256 1.00 79.25 344 ASP A O 1
ATOM 2676 N N . GLY A 1 345 ? 10.616 16.451 3.868 1.00 76.88 345 GLY A N 1
ATOM 2677 C CA . GLY A 1 345 ? 9.508 16.508 4.836 1.00 76.88 345 GLY A CA 1
ATOM 2678 C C . GLY A 1 345 ? 9.668 17.548 5.957 1.00 76.88 345 GLY A C 1
ATOM 2679 O O . GLY A 1 345 ? 8.729 17.771 6.708 1.00 76.88 345 GLY A O 1
ATOM 2680 N N . ALA A 1 346 ? 10.798 18.255 6.061 1.00 80.75 346 ALA A N 1
ATOM 2681 C CA . ALA A 1 346 ? 10.976 19.255 7.111 1.00 80.75 346 ALA A CA 1
ATOM 2682 C C . ALA A 1 346 ? 9.913 20.365 7.072 1.00 80.75 346 ALA A C 1
ATOM 2684 O O . ALA A 1 346 ? 9.635 20.940 6.014 1.00 80.75 346 ALA A O 1
ATOM 2685 N N . SER A 1 347 ? 9.399 20.722 8.254 1.00 77.44 347 SER A N 1
ATOM 2686 C CA . SER A 1 347 ? 8.441 21.821 8.461 1.00 77.44 347 SER A CA 1
ATOM 2687 C C . SER A 1 347 ? 7.127 21.689 7.678 1.00 77.44 347 SER A C 1
ATOM 2689 O O . SER A 1 347 ? 6.518 22.704 7.330 1.00 77.44 347 SER A O 1
ATOM 2691 N N . GLN A 1 348 ? 6.694 20.462 7.382 1.00 83.56 348 GLN A N 1
ATOM 2692 C CA . GLN A 1 348 ? 5.366 20.207 6.823 1.00 83.56 348 GLN A CA 1
ATOM 2693 C C . GLN A 1 348 ? 4.423 19.774 7.948 1.00 83.56 348 GLN A C 1
ATOM 2695 O O . GLN A 1 348 ? 4.829 19.105 8.894 1.00 83.56 348 GLN A O 1
ATOM 2700 N N . GLU A 1 349 ? 3.169 20.204 7.877 1.00 85.81 349 GLU A N 1
ATOM 2701 C CA . GLU A 1 349 ? 2.150 19.830 8.855 1.00 85.81 349 GLU A CA 1
ATOM 2702 C C . GLU A 1 349 ? 1.393 18.607 8.339 1.00 85.81 349 GLU A C 1
ATOM 2704 O O . GLU A 1 349 ? 0.995 18.566 7.177 1.00 85.81 349 GLU A O 1
ATOM 2709 N N . GLY A 1 350 ? 1.183 17.620 9.204 1.00 88.81 350 GLY A N 1
ATOM 2710 C CA . GLY A 1 350 ? 0.434 16.412 8.889 1.00 88.81 350 GLY A CA 1
ATOM 2711 C C . GLY A 1 350 ? -0.167 15.810 10.151 1.00 88.81 350 GLY A C 1
ATOM 2712 O O . GLY A 1 350 ? 0.275 16.090 11.268 1.00 88.81 350 GLY A O 1
ATOM 2713 N N . THR A 1 351 ? -1.187 14.978 9.977 1.00 93.62 351 THR A N 1
ATOM 2714 C CA . THR A 1 351 ? -1.771 14.195 11.070 1.00 93.62 351 THR A CA 1
ATOM 2715 C C . THR A 1 351 ? -1.733 12.728 10.692 1.00 93.62 351 THR A C 1
ATOM 2717 O O . THR A 1 351 ? -1.942 12.404 9.533 1.00 93.62 351 THR A O 1
ATOM 2720 N N . LEU A 1 352 ? -1.494 11.845 11.652 1.00 96.25 352 LEU A N 1
ATOM 2721 C CA . LEU A 1 352 ? -1.639 10.408 11.461 1.00 96.25 352 LEU A CA 1
ATOM 2722 C C . LEU A 1 352 ? -2.079 9.808 12.792 1.00 96.25 352 LEU A C 1
ATOM 2724 O O . LEU A 1 352 ? -1.630 10.244 13.855 1.00 96.25 352 LEU A O 1
ATOM 2728 N N . ALA A 1 353 ? -2.984 8.838 12.757 1.00 97.06 353 ALA A N 1
ATOM 2729 C CA . ALA A 1 353 ? -3.420 8.151 13.962 1.00 97.06 353 ALA A CA 1
ATOM 2730 C C . ALA A 1 353 ? -3.623 6.665 13.701 1.00 97.06 353 ALA A C 1
ATOM 2732 O O . ALA A 1 353 ? -4.050 6.270 12.621 1.00 97.06 353 ALA A O 1
ATOM 2733 N N . VAL A 1 354 ? -3.372 5.869 14.741 1.00 98.06 354 VAL A N 1
ATOM 2734 C CA . VAL A 1 354 ? -3.722 4.451 14.804 1.00 98.06 354 VAL A CA 1
ATOM 2735 C C . VAL A 1 354 ? -4.949 4.271 15.698 1.00 98.06 354 VAL A C 1
ATOM 2737 O O . VAL A 1 354 ? -4.985 4.738 16.840 1.00 98.06 354 VAL A O 1
ATOM 2740 N N . VAL A 1 355 ? -5.962 3.580 15.186 1.00 97.31 355 VAL A N 1
ATOM 2741 C CA . VAL A 1 355 ? -7.206 3.260 15.888 1.00 97.31 355 VAL A CA 1
ATOM 2742 C C . VAL A 1 355 ? -7.260 1.759 16.140 1.00 97.31 355 VAL A C 1
ATOM 2744 O O . VAL A 1 355 ? -7.213 0.961 15.211 1.00 97.31 355 VAL A O 1
ATOM 2747 N N . ASP A 1 356 ? -7.396 1.371 17.407 1.00 96.62 356 ASP A N 1
ATOM 2748 C CA . ASP A 1 356 ? -7.755 0.005 17.802 1.00 96.62 356 ASP A CA 1
ATOM 2749 C C . ASP A 1 356 ? -9.267 -0.168 17.605 1.00 96.62 356 ASP A C 1
ATOM 2751 O O . ASP A 1 356 ? -10.075 0.325 18.406 1.00 96.62 356 ASP A O 1
ATOM 2755 N N . THR A 1 357 ? -9.656 -0.807 16.498 1.00 95.00 357 THR A N 1
ATOM 2756 C CA . THR A 1 357 ? -11.059 -0.870 16.062 1.00 95.00 357 THR A CA 1
ATOM 2757 C C . THR A 1 357 ? -11.892 -1.688 17.040 1.00 95.00 357 THR A C 1
ATOM 2759 O O . THR A 1 357 ? -13.022 -1.319 17.372 1.00 95.00 357 THR A O 1
ATOM 2762 N N . LYS A 1 358 ? -11.308 -2.747 17.608 1.00 91.69 358 LYS A N 1
ATOM 2763 C CA . LYS A 1 358 ? -11.953 -3.567 18.627 1.00 91.69 358 LYS A CA 1
ATOM 2764 C C . LYS A 1 358 ? -12.250 -2.756 19.886 1.00 91.69 358 LYS A C 1
ATOM 2766 O O . LYS A 1 358 ? -13.387 -2.768 20.362 1.00 91.69 358 LYS A O 1
ATOM 2771 N N . LYS A 1 359 ? -11.264 -2.037 20.435 1.00 93.50 359 LYS A N 1
ATOM 2772 C CA . LYS A 1 359 ? -11.477 -1.181 21.616 1.00 93.50 359 LYS A CA 1
ATOM 2773 C C . LYS A 1 359 ? -12.482 -0.074 21.325 1.00 93.50 359 LYS A C 1
ATOM 2775 O O . LYS A 1 359 ? -13.295 0.232 22.197 1.00 93.50 359 LYS A O 1
ATOM 2780 N N . MET A 1 360 ? -12.459 0.502 20.123 1.00 93.12 360 MET A N 1
ATOM 2781 C CA . MET A 1 360 ? -13.452 1.489 19.702 1.00 93.12 360 MET A CA 1
ATOM 2782 C C . MET A 1 360 ? -14.868 0.896 19.743 1.00 93.12 360 MET A C 1
ATOM 2784 O O . MET A 1 360 ? -15.747 1.483 20.378 1.00 93.12 360 MET A O 1
ATOM 2788 N N . MET A 1 361 ? -15.086 -0.284 19.159 1.00 90.56 361 MET A N 1
ATOM 2789 C CA . MET A 1 361 ? -16.398 -0.943 19.149 1.00 90.56 361 MET A CA 1
ATOM 2790 C C . MET A 1 361 ? -16.847 -1.390 20.551 1.00 90.56 361 MET A C 1
ATOM 2792 O O . MET A 1 361 ? -18.011 -1.210 20.918 1.00 90.56 361 MET A O 1
ATOM 2796 N N . ASP A 1 362 ? -15.923 -1.877 21.384 1.00 92.25 362 ASP A N 1
ATOM 2797 C CA . ASP A 1 362 ? -16.203 -2.291 22.766 1.00 92.25 362 ASP A CA 1
ATOM 2798 C C . ASP A 1 362 ? -16.499 -1.102 23.705 1.00 92.25 362 ASP A C 1
ATOM 2800 O O . ASP A 1 362 ? -17.158 -1.267 24.736 1.00 92.25 362 ASP A O 1
ATOM 2804 N N . SER A 1 363 ? -16.042 0.111 23.367 1.00 91.00 363 SER A N 1
ATOM 2805 C CA . SER A 1 363 ? -16.151 1.309 24.220 1.00 91.00 363 SER A CA 1
ATOM 2806 C C . SER A 1 363 ? -17.573 1.865 24.381 1.00 91.00 363 SER A C 1
ATOM 2808 O O . SER A 1 363 ? -17.771 2.832 25.115 1.00 91.00 363 SER A O 1
ATOM 2810 N N . GLN A 1 364 ? -18.570 1.282 23.704 1.00 87.56 364 GLN A N 1
ATOM 2811 C CA . GLN A 1 364 ? -19.935 1.817 23.600 1.00 87.56 364 GLN A CA 1
ATOM 2812 C C . GLN A 1 364 ? -20.005 3.207 22.947 1.00 87.56 364 GLN A C 1
ATOM 2814 O O . GLN A 1 364 ? -20.994 3.922 23.129 1.00 87.56 364 GLN A O 1
ATOM 2819 N N . PHE A 1 365 ? -18.988 3.598 22.178 1.00 86.44 365 PHE A N 1
ATOM 2820 C CA . PHE A 1 365 ? -18.919 4.897 21.513 1.00 86.44 365 PHE A CA 1
ATOM 2821 C C . PHE A 1 365 ? -20.169 5.193 20.665 1.00 86.44 365 PHE A C 1
ATOM 2823 O O . PHE A 1 365 ? -20.828 6.210 20.882 1.00 86.44 365 PHE A O 1
ATOM 2830 N N . VAL A 1 366 ? -20.584 4.256 19.802 1.00 86.75 366 VAL A N 1
ATOM 2831 C CA . VAL A 1 366 ? -21.796 4.391 18.964 1.00 86.75 366 VAL A CA 1
ATOM 2832 C C . VAL A 1 366 ? -23.065 4.533 19.810 1.00 86.75 366 VAL A C 1
ATOM 2834 O O . VAL A 1 366 ? -23.902 5.399 19.547 1.00 86.75 366 VAL A O 1
ATOM 2837 N N . ASN A 1 367 ? -23.197 3.729 20.870 1.00 88.81 367 ASN A N 1
ATOM 2838 C CA . ASN A 1 367 ? -24.341 3.807 21.783 1.00 88.81 367 ASN A CA 1
ATOM 2839 C C . ASN A 1 367 ? -24.382 5.157 22.512 1.00 88.81 367 ASN A C 1
ATOM 2841 O O . ASN A 1 367 ? -25.455 5.718 22.715 1.00 88.81 367 ASN A O 1
ATOM 2845 N N . THR A 1 368 ? -23.216 5.688 22.883 1.00 90.81 368 THR A N 1
ATOM 2846 C CA . THR A 1 368 ? -23.082 6.977 23.568 1.00 90.81 368 THR A CA 1
ATOM 2847 C C . THR A 1 368 ? -23.453 8.134 22.645 1.00 90.81 368 THR A C 1
ATOM 2849 O O . THR A 1 368 ? -24.213 9.008 23.057 1.00 90.81 368 THR A O 1
ATOM 2852 N N . LEU A 1 369 ? -22.982 8.123 21.393 1.00 89.06 369 LEU A N 1
ATOM 2853 C CA . LEU A 1 369 ? -23.370 9.117 20.390 1.00 89.06 369 LEU A CA 1
ATOM 2854 C C . LEU A 1 369 ? -24.870 9.066 20.096 1.00 89.06 369 LEU A C 1
ATOM 2856 O O . LEU A 1 369 ? -25.525 10.102 20.109 1.00 89.06 369 LEU A O 1
ATOM 2860 N N . THR A 1 370 ? -25.430 7.866 19.927 1.00 89.88 370 THR A N 1
ATOM 2861 C CA . THR A 1 370 ? -26.873 7.683 19.706 1.00 89.88 370 THR A CA 1
ATOM 2862 C C . THR A 1 370 ? -27.682 8.236 20.880 1.00 89.88 370 THR A C 1
ATOM 2864 O O . THR A 1 370 ? -28.613 9.015 20.684 1.00 89.88 370 THR A O 1
ATOM 2867 N N . ALA A 1 371 ? -27.280 7.913 22.114 1.00 92.38 371 ALA A N 1
ATOM 2868 C CA . ALA A 1 371 ? -27.931 8.426 23.316 1.00 92.38 371 ALA A CA 1
ATOM 2869 C C . ALA A 1 371 ? -27.826 9.957 23.429 1.00 92.38 371 ALA A C 1
ATOM 2871 O O . ALA A 1 371 ? -28.789 10.611 23.829 1.00 92.38 371 ALA A O 1
ATOM 2872 N N . LEU A 1 372 ? -26.686 10.546 23.054 1.00 90.50 372 LEU A N 1
ATOM 2873 C CA . LEU A 1 372 ? -26.520 11.998 23.002 1.00 90.50 372 LEU A CA 1
ATOM 2874 C C . LEU A 1 372 ? -27.460 12.632 21.966 1.00 90.50 372 LEU A C 1
ATOM 2876 O O . LEU A 1 372 ? -28.120 13.624 22.276 1.00 90.50 372 LEU A O 1
ATOM 2880 N N . THR A 1 373 ? -27.565 12.052 20.768 1.00 89.25 373 THR A N 1
ATOM 2881 C CA . THR A 1 373 ? -28.495 12.507 19.725 1.00 89.25 373 THR A CA 1
ATOM 2882 C C . THR A 1 373 ? -29.945 12.445 20.200 1.00 89.25 373 THR A C 1
ATOM 2884 O O . THR A 1 373 ? -30.697 13.394 19.976 1.00 89.25 373 THR A O 1
ATOM 2887 N N . ASP A 1 374 ? -30.336 11.383 20.907 1.00 87.62 374 ASP A N 1
ATOM 2888 C CA . ASP A 1 374 ? -31.680 11.253 21.475 1.00 87.62 374 ASP A CA 1
ATOM 2889 C C . ASP A 1 374 ? -31.969 12.324 22.536 1.00 87.62 374 ASP A C 1
ATOM 2891 O O . ASP A 1 374 ? -33.055 12.909 22.535 1.00 87.62 374 ASP A O 1
ATOM 2895 N N . VAL A 1 375 ? -30.995 12.643 23.399 1.00 89.50 375 VAL A N 1
ATOM 2896 C CA . VAL A 1 375 ? -31.115 13.736 24.382 1.00 89.50 375 VAL A CA 1
ATOM 2897 C C . VAL A 1 375 ? -31.272 15.085 23.680 1.00 89.50 375 VAL A C 1
ATOM 2899 O O . VAL A 1 375 ? -32.187 15.839 24.008 1.00 89.50 375 VAL A O 1
ATOM 2902 N N . ILE A 1 376 ? -30.435 15.382 22.682 1.00 85.06 376 ILE A N 1
ATOM 2903 C CA . ILE A 1 376 ? -30.516 16.636 21.916 1.00 85.06 376 ILE A CA 1
ATOM 2904 C C . ILE A 1 376 ? -31.873 16.747 21.205 1.00 85.06 376 ILE A C 1
ATOM 2906 O O . ILE A 1 376 ? -32.505 17.804 21.248 1.00 85.06 376 ILE A O 1
ATOM 2910 N N . ARG A 1 377 ? -32.360 15.656 20.598 1.00 82.19 377 ARG A N 1
ATOM 2911 C CA . ARG A 1 377 ? -33.673 15.606 19.938 1.00 82.19 377 ARG A CA 1
ATOM 2912 C C . ARG A 1 377 ? -34.817 15.830 20.931 1.00 82.19 377 ARG A C 1
ATOM 2914 O O . ARG A 1 377 ? -35.766 16.540 20.600 1.00 82.19 377 ARG A O 1
ATOM 2921 N N . ALA A 1 378 ? -34.743 15.245 22.127 1.00 82.19 378 ALA A N 1
ATOM 2922 C CA . ALA A 1 378 ? -35.752 15.430 23.167 1.00 82.19 378 ALA A CA 1
ATOM 2923 C C . ALA A 1 378 ? -35.809 16.888 23.654 1.00 82.19 378 ALA A C 1
ATOM 2925 O O . ALA A 1 378 ? -36.895 17.462 23.719 1.00 82.19 378 ALA A O 1
ATOM 2926 N N . GLU A 1 379 ? -34.657 17.513 23.915 1.00 79.00 379 GLU A N 1
ATOM 2927 C CA . GLU A 1 379 ? -34.578 18.922 24.330 1.00 79.00 379 GLU A CA 1
ATOM 2928 C C . GLU A 1 379 ? -35.068 19.877 23.232 1.00 79.00 379 GLU A C 1
ATOM 2930 O O . GLU A 1 379 ? -35.883 20.762 23.493 1.00 79.00 379 GLU A O 1
ATOM 2935 N N . ALA A 1 380 ? -34.674 19.648 21.975 1.00 71.31 380 ALA A N 1
ATOM 2936 C CA . ALA A 1 380 ? -35.193 20.399 20.827 1.00 71.31 380 ALA A CA 1
ATOM 2937 C C . ALA A 1 380 ? -36.705 20.177 20.594 1.00 71.31 380 ALA A C 1
ATOM 2939 O O . ALA A 1 380 ? -37.369 20.971 19.927 1.00 71.31 380 ALA A O 1
ATOM 2940 N N . GLY A 1 381 ? -37.278 19.103 21.144 1.00 65.88 381 GLY A N 1
ATOM 2941 C CA . GLY A 1 381 ? -38.710 18.821 21.122 1.00 65.88 381 GLY A CA 1
ATOM 2942 C C . GLY A 1 381 ? -39.537 19.642 22.118 1.00 65.88 381 GLY A C 1
ATOM 2943 O O . GLY A 1 381 ? -40.715 19.868 21.854 1.00 65.88 381 GLY A O 1
ATOM 2944 N N . ASN A 1 382 ? -38.937 20.124 23.211 1.00 64.31 382 ASN A N 1
ATOM 2945 C CA . ASN A 1 382 ? -39.627 20.801 24.321 1.00 64.31 382 ASN A CA 1
ATOM 2946 C C . ASN A 1 382 ? -39.848 22.312 24.102 1.00 64.31 382 ASN A C 1
ATOM 2948 O O . ASN A 1 382 ? -40.242 23.035 25.014 1.00 64.31 382 ASN A O 1
ATOM 2952 N N . VAL A 1 383 ? -39.608 22.816 22.891 1.00 56.66 383 VAL A N 1
ATOM 2953 C CA . VAL A 1 383 ? -39.448 24.254 22.620 1.00 56.66 383 VAL A CA 1
ATOM 2954 C C . VAL A 1 383 ? -40.774 25.016 22.429 1.00 56.66 383 VAL A C 1
ATOM 2956 O O . VAL A 1 383 ? -40.782 26.191 22.062 1.00 56.66 383 VAL A O 1
ATOM 2959 N N . GLU A 1 384 ? -41.918 24.401 22.741 1.00 54.53 384 GLU A N 1
ATOM 2960 C CA . GLU A 1 384 ? -43.199 25.125 22.764 1.00 54.53 384 GLU A CA 1
ATOM 2961 C C . GLU A 1 384 ? -43.292 26.174 23.896 1.00 54.53 384 GLU A C 1
ATOM 2963 O O . GLU A 1 384 ? -44.172 27.031 23.831 1.00 54.53 384 GLU A O 1
ATOM 2968 N N . GLU A 1 385 ? -42.387 26.183 24.889 1.00 54.91 385 GLU A N 1
ATOM 2969 C CA . GLU A 1 385 ? -42.443 27.152 26.003 1.00 54.91 385 GLU A CA 1
ATOM 2970 C C . GLU A 1 385 ? -41.620 28.449 25.821 1.00 54.91 385 GLU A C 1
ATOM 2972 O O . GLU A 1 385 ? -42.066 29.479 26.322 1.00 54.91 385 GLU A O 1
ATOM 2977 N N . ASP A 1 386 ? -40.511 28.477 25.060 1.00 53.16 386 ASP A N 1
ATOM 2978 C CA . ASP A 1 386 ? -39.558 29.618 25.100 1.00 53.16 386 ASP A CA 1
ATOM 2979 C C . ASP A 1 386 ? -39.128 30.224 23.738 1.00 53.16 386 ASP A C 1
ATOM 2981 O O . ASP A 1 386 ? -38.242 31.078 23.677 1.00 53.16 386 ASP A O 1
ATOM 2985 N N . GLY A 1 387 ? -39.773 29.871 22.620 1.00 54.38 387 GLY A N 1
ATOM 2986 C CA . GLY A 1 387 ? -39.631 30.628 21.360 1.00 54.38 387 GLY A CA 1
ATOM 2987 C C . GLY A 1 387 ? -38.300 30.465 20.605 1.00 54.38 387 GLY A C 1
ATOM 2988 O O . GLY A 1 387 ? -37.969 31.297 19.757 1.00 54.38 387 GLY A O 1
ATOM 2989 N N . LEU A 1 388 ? -37.539 29.399 20.869 1.00 53.50 388 LEU A N 1
ATOM 2990 C CA . LEU A 1 388 ? -36.360 29.025 20.079 1.00 53.50 388 LEU A CA 1
ATOM 2991 C C . LEU A 1 388 ? -36.780 28.187 18.855 1.00 53.50 388 LEU A C 1
ATOM 2993 O O . LEU A 1 388 ? -37.094 27.008 18.943 1.00 53.50 388 LEU A O 1
ATOM 2997 N N . HIS A 1 389 ? -36.794 28.782 17.668 1.00 53.62 389 HIS A N 1
ATOM 2998 C CA . HIS A 1 389 ? -37.062 28.031 16.440 1.00 53.62 389 HIS A CA 1
ATOM 2999 C C . HIS A 1 389 ? -35.818 27.226 16.029 1.00 53.62 389 HIS A C 1
ATOM 3001 O O . HIS A 1 389 ? -34.896 27.781 15.434 1.00 53.62 389 HIS A O 1
ATOM 3007 N N . PHE A 1 390 ? -35.777 25.927 16.338 1.00 54.59 390 PHE A N 1
ATOM 3008 C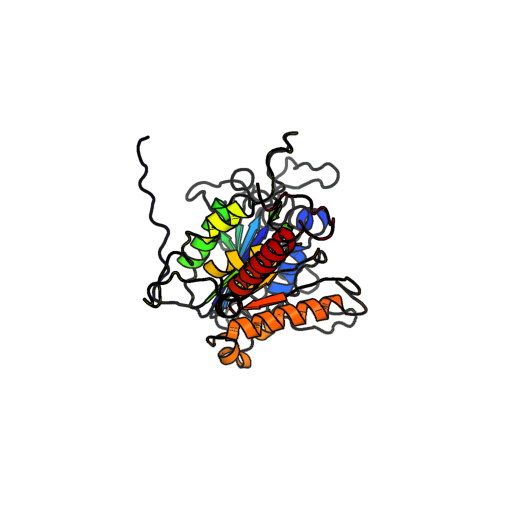 CA . PHE A 1 390 ? -34.854 25.006 15.670 1.00 54.59 390 PHE A CA 1
ATOM 3009 C C . PHE A 1 390 ? -35.388 24.696 14.266 1.00 54.59 390 PHE A C 1
ATOM 3011 O O . PHE A 1 390 ? -36.590 24.489 14.091 1.00 54.59 390 PHE A O 1
ATOM 3018 N N . TYR A 1 391 ? -34.507 24.694 13.261 1.00 53.28 391 TYR A N 1
ATOM 3019 C CA . TYR A 1 391 ? -34.855 24.218 11.922 1.00 53.28 391 TYR A CA 1
ATOM 3020 C C . TYR A 1 391 ? -35.138 22.714 12.012 1.00 53.28 391 TYR A C 1
ATOM 3022 O O . TYR A 1 391 ? -34.279 21.928 12.406 1.00 53.28 391 TYR A O 1
ATOM 3030 N N . ASP A 1 392 ? -36.383 22.345 11.725 1.00 51.72 392 ASP A N 1
ATOM 3031 C CA . ASP A 1 392 ? -36.974 21.034 11.992 1.00 51.72 392 ASP A CA 1
ATOM 3032 C C . ASP A 1 392 ? -36.595 19.981 10.932 1.00 51.72 392 ASP A C 1
ATOM 3034 O O . ASP A 1 392 ? -37.455 19.315 10.367 1.00 51.72 392 ASP A O 1
ATOM 3038 N N . GLU A 1 393 ? -35.304 19.846 10.616 1.00 53.84 393 GLU A N 1
ATOM 3039 C CA . GLU A 1 393 ? -34.805 18.803 9.696 1.00 53.84 393 GLU A CA 1
ATOM 3040 C C . GLU A 1 393 ? -34.628 17.440 10.398 1.00 53.84 393 GLU A C 1
ATOM 3042 O O . GLU A 1 393 ? -34.421 16.421 9.751 1.00 53.84 393 GLU A O 1
ATOM 3047 N N . LEU A 1 394 ? -34.746 17.396 11.733 1.00 47.09 394 LEU A N 1
ATOM 3048 C CA . LEU A 1 394 ? -34.595 16.179 12.546 1.00 47.09 394 LEU A CA 1
ATOM 3049 C C . LEU A 1 394 ? -35.925 15.482 12.902 1.00 47.09 394 LEU A C 1
ATOM 3051 O O . LEU A 1 394 ? -35.880 14.426 13.547 1.00 47.09 394 LEU A O 1
ATOM 3055 N N . LYS A 1 395 ? -37.086 16.055 12.531 1.00 44.97 395 LYS A N 1
ATOM 3056 C CA . LYS A 1 395 ? -38.426 15.459 12.742 1.00 44.97 395 LYS A CA 1
ATOM 3057 C C . LYS A 1 395 ? -39.174 15.075 11.454 1.00 44.97 395 LYS A C 1
ATOM 3059 O O . LYS A 1 395 ? -40.302 14.593 11.575 1.00 44.97 395 LYS A O 1
ATOM 3064 N N . SER A 1 396 ? -38.607 15.279 10.261 1.00 40.12 396 SER A N 1
ATOM 3065 C CA . SER A 1 396 ? -39.257 14.904 8.991 1.00 40.12 396 SER A CA 1
ATOM 3066 C C . SER A 1 396 ? -38.924 13.489 8.547 1.00 40.12 396 SER A C 1
ATOM 3068 O O . SER A 1 396 ? -37.709 13.223 8.401 1.00 40.12 396 SER A O 1
#

pLDDT: mean 85.06, std 15.34, range [30.58, 98.88]

Foldseek 3Di:
DDDDPPPAQDAFPLDAPAAEEEEEECQPACLFQVPQLSVVVLVFLLAAQAPQPVNYWYKYKDEQYQDGPQWQPDDPQANRGAEAEDPPAPADQQQAFDADPVVRDTDPDGDRSRGGGGHWEIWMWIWDYQNDQDVNDRDNNRTHTYTPHHQYQPQVPHRDTCLRVPSLALVRLQSSLSVCSNPRRHPAYEYEADDAADAQPFAGRAHPSDDPDPPPPDGSHNHPVSPCVSQCRHNQQPDDSVPPPHTHAHQEYAYLYAQHDDPVNLQSCLNHYQKYKYFNGGADSSGWSNRWDQFPVRDTDGALSNVNNDPVCVCQLSDPCSSVVSSVSRQVRRCVQLPDCDDDNDVDDTHMDMDRSVCVVVVCVVVVVVVVVVVVVVVQVVCPPPPDDDPPPPPD